Protein AF-A0A661V2T5-F1 (afdb_monomer)

Nearest PDB structures (foldseek):
  6gkg-assembly4_H  TM=3.148E-01  e=9.450E+00  Homo sapiens

Mean predicted aligned error: 9.71 Å

Solvent-accessible surface area (backbone atoms only — not comparable to full-atom values): 23883 Å² total; per-residue (Å²): 117,66,66,67,59,53,56,61,70,38,42,36,41,72,30,38,71,44,83,80,33,37,55,49,37,27,91,82,30,73,68,30,29,54,54,45,44,52,51,35,36,75,71,65,78,34,56,96,90,52,46,68,69,54,36,60,74,68,38,68,30,31,63,44,78,88,46,60,58,87,28,27,81,61,64,83,37,68,64,47,47,48,33,41,70,73,63,64,38,78,37,45,48,78,42,89,63,49,89,37,70,73,55,55,61,46,23,75,74,37,71,70,37,35,56,6,46,55,43,28,53,39,53,39,52,47,65,36,68,66,47,38,56,39,62,66,42,86,46,30,40,52,30,26,49,40,38,44,65,71,56,59,43,55,79,85,36,68,69,40,46,48,27,59,53,38,25,63,73,40,60,30,50,38,59,56,59,70,45,46,44,97,77,22,41,32,69,90,42,85,42,59,66,30,49,66,56,54,8,33,59,36,42,47,45,49,38,49,78,48,64,49,65,24,84,38,70,65,50,33,35,30,38,52,36,50,58,60,73,45,44,66,60,51,51,51,32,60,76,70,66,60,67,39,60,33,23,58,52,11,46,52,49,35,36,28,43,56,31,65,44,69,84,41,75,71,48,50,57,52,53,51,50,50,34,44,23,34,58,86,37,54,33,20,20,75,92,39,82,58,27,39,30,69,37,24,34,46,32,30,44,43,20,61,54,66,56,62,97,80,54,94,52,89,69,50,71,66,52,54,51,50,24,45,49,44,39,46,42,54,52,32,68,77,25,43,58,81,76,54,68,62,64,66,83,85,72,80,62,78,61,37,85,36,36,62,38,79,70,77,62,63,55,24,49,61,54,46,47,48,35,28,49,66,61,74,44,49,82,40,78,43,37,45,66,43,52,54,51,54,59,71,52,46,42,98,88,72,43,26,75,37,34,51,90,48,54,95,55,38,60,72,63,53,50,54,66,69,66,46,18,20,44,53,29,27,51,55,51,49,48,37,38,56,72,56,66,51,97,46,93,95,105

Secondary structure (DSSP, 8-state):
-HHHHHHHTTB-TTS-B-TT-HHHHTTT-HHHHHHHHHHHHHTTSS-TT--HHHHHHTT-S---TTS-GGG-SSTT-HHHIIIIIIT--SSGGGSTTPSPHHHHHHHTT-HHHHHHHHHHHHHHHHTSHHHHHHHT-SSHHHHHHIIIIIS---TT-HHHHHHHHHHTTSSHHHHHHHTB-TTSSBTT-SBTTBSTTTSHHHHHHHHHHTT--TTSHHHHHHHHHHHHHTHHHHHHHHHTT----HHHHHHHHHHHHHTT-TT-HHHHHHHHHHHHHHHTTTTEEGGGTTEE-HHHHHHHHHHHHTS-SS---SS-HHHHHHHHHHHHIIIIISS-TTTT----SSS--TTTTSEESS-SS---HHHHHHHHHHTT-TTSGGGHHHHHHHHHTB-TTS-B-EE-TTTTTS-TTTT-HHHHHHHHHHHHHHHHHHHTT---TT-

Radius of gyration: 26.47 Å; Cα contacts (8 Å, |Δi|>4): 669; chains: 1; bounding box: 54×47×82 Å

Sequence (443 aa):
MEKKKMETKLIAVCGLDCTTCDVRRAPTDAQAAGRVVAWFREMGWLAEDEGMAQVVQRSMYCQGCRGDRQVHWSPDCPILRCCVDERGLTFCYQCDEFPCRRLDERAGQSERYAQALDRLQRMEQARDGFVQWLLDAPAPSIRYLTLRHLLECPETDAEVQAERREVHTSGPVPTILAGQTEAGNWAGEHSYYTPKYVSTHWSMLLLTELAADGGDPRLRRGAEFMLAATRAELGKALDEGKRGLSCFWGNLLRYVLHCGYAADPRMEAVVRYLVRDAGEGGWRCPYNDDLPCAWGAARALWALAALPARSGSSIGKADVEAAIQSGLTFLVEKHHLVEADYPISGRTHPLWFRLNFPLFYQTDVLFVLRVLAELDALDHPGARPALEWLVSRRQANGHWRGASPFRRRTWEGVADGREETDRWASLHAALVLRRARWPVPGL

Foldseek 3Di:
DVVVVVLLQQAAQLQFRNVPPLLACLVPDVVSQVVVQVVCVVVVNDDPPDGVVVCVVCLVGDPGLQDDLSNHNCSPDPSSCVQCVVVVHSHCLVDPCPVPPVLVVQLVPDVSSVNSSLSSVLVNLCVQPLLVLQCPDPQLLSVLLSVCQVSVPDCPDPSNVVSLVCNCVDFQNVVLLVQADPQLWGPPAPACCPPHCRTLLNSLLQCVVSVHQLCPPSLQSSLVSVLVRCQVVLVVCVVVVNEAPLLSLLSSLQSNLSNVCLQPPSSLSSLVRLLSCLPVVLCAHVVQVRFRDLLSLLSNLLSLLSRDPDRPHPDDPVSSVSSNVSSCCQNFVVDAQVVRPGRGDDDDDPVQDFLEPPDGSDDHLLSSLLSCLSVVNCPPPRNVVSLVSLLVQQDPSRWHFHDYPCQVPHTPRRLPDRSSRRSSSRSSNSSSCVSSVPDDPSD

pLDDT: mean 91.3, std 10.65, range [23.42, 98.88]

Structure (mmCIF, N/CA/C/O backbone):
data_AF-A0A661V2T5-F1
#
_entry.id   AF-A0A661V2T5-F1
#
loop_
_atom_site.group_PDB
_atom_site.id
_atom_site.type_symbol
_atom_site.label_atom_id
_atom_site.label_alt_id
_atom_site.label_comp_id
_atom_site.label_asym_id
_atom_site.label_entity_id
_atom_site.label_seq_id
_atom_site.pdbx_PDB_ins_code
_atom_site.Cartn_x
_atom_site.Cartn_y
_atom_site.Cartn_z
_atom_site.occupancy
_atom_site.B_iso_or_equiv
_atom_site.auth_seq_id
_atom_site.auth_comp_id
_atom_site.auth_asym_id
_atom_site.auth_atom_id
_atom_site.pdbx_PDB_model_num
ATOM 1 N N . MET A 1 1 ? -25.482 -8.892 12.192 1.00 32.09 1 MET A N 1
ATOM 2 C CA . MET A 1 1 ? -25.865 -7.683 12.965 1.00 32.09 1 MET A CA 1
ATOM 3 C C . MET A 1 1 ? -25.820 -7.891 14.484 1.00 32.09 1 MET A C 1
ATOM 5 O O . MET A 1 1 ? -25.341 -7.000 15.172 1.00 32.09 1 MET A O 1
ATOM 9 N N . GLU A 1 2 ? -26.262 -9.034 15.028 1.00 23.42 2 GLU A N 1
ATOM 10 C CA . GLU A 1 2 ? -26.268 -9.277 16.489 1.00 23.42 2 GLU A CA 1
ATOM 11 C C . GLU A 1 2 ? -24.880 -9.362 17.135 1.00 23.42 2 GLU A C 1
ATOM 13 O O . GLU A 1 2 ? -24.681 -8.792 18.202 1.00 23.42 2 GLU A O 1
ATOM 18 N N . LYS A 1 3 ? -23.902 -9.994 16.473 1.00 28.80 3 LYS A N 1
ATOM 19 C CA . LYS A 1 3 ? -22.548 -10.185 17.024 1.00 28.80 3 LYS A CA 1
ATOM 20 C C . LYS A 1 3 ? -21.814 -8.856 17.282 1.00 28.80 3 LYS A C 1
ATOM 22 O O . LYS A 1 3 ? -21.359 -8.624 18.396 1.00 28.80 3 LYS A O 1
ATOM 27 N N . LYS A 1 4 ? -21.857 -7.932 16.308 1.00 32.34 4 LYS A N 1
ATOM 28 C CA . LYS A 1 4 ? -21.299 -6.566 16.406 1.00 32.34 4 LYS A CA 1
ATOM 29 C C . LYS A 1 4 ? -21.967 -5.763 17.536 1.00 32.34 4 LYS A C 1
ATOM 31 O O . LYS A 1 4 ? -21.291 -5.121 18.326 1.00 32.34 4 LYS A O 1
ATOM 36 N N . LYS A 1 5 ? -23.296 -5.890 17.693 1.00 33.41 5 LYS A N 1
ATOM 37 C CA . LYS A 1 5 ? -24.069 -5.290 18.805 1.00 33.41 5 LYS A CA 1
ATOM 38 C C . LYS A 1 5 ? -23.683 -5.854 20.181 1.00 33.41 5 LYS A C 1
ATOM 40 O O . LYS A 1 5 ? -23.826 -5.165 21.190 1.00 33.41 5 LYS A O 1
ATOM 45 N N . MET A 1 6 ? -23.246 -7.110 20.228 1.00 33.44 6 MET A N 1
ATOM 46 C CA . MET A 1 6 ? -22.875 -7.821 21.450 1.00 33.44 6 MET A CA 1
ATOM 47 C C . MET A 1 6 ? -21.448 -7.466 21.903 1.00 33.44 6 MET A C 1
ATOM 49 O O . MET A 1 6 ? -21.235 -7.257 23.094 1.00 33.44 6 MET A O 1
ATOM 53 N N . GLU A 1 7 ? -20.510 -7.284 20.967 1.00 45.50 7 GLU A N 1
ATOM 54 C CA . GLU 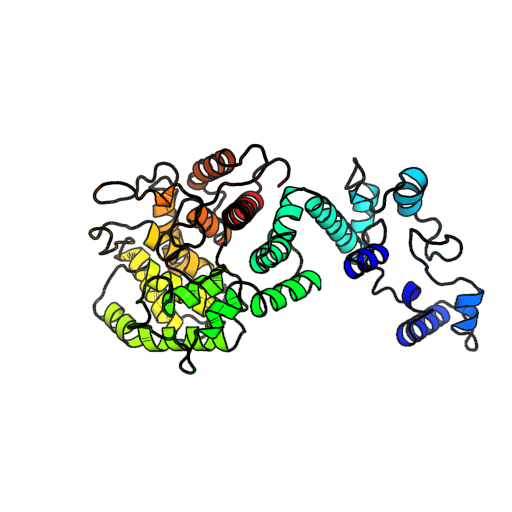A 1 7 ? -19.149 -6.785 21.238 1.00 45.50 7 GLU A CA 1
ATOM 55 C C . GLU A 1 7 ? -19.162 -5.344 21.771 1.00 45.50 7 GLU A C 1
ATOM 57 O O . GLU A 1 7 ? -18.512 -5.045 22.774 1.00 45.50 7 GLU A O 1
ATOM 62 N N . THR A 1 8 ? -20.007 -4.464 21.215 1.00 52.09 8 THR A N 1
ATOM 63 C CA . THR A 1 8 ? -20.161 -3.080 21.708 1.00 52.09 8 THR A CA 1
ATOM 64 C C . THR A 1 8 ? -20.653 -3.013 23.163 1.00 52.09 8 THR A C 1
ATOM 66 O O . THR A 1 8 ? -20.300 -2.089 23.897 1.00 52.09 8 THR A O 1
ATOM 69 N N . LYS A 1 9 ? -21.436 -4.004 23.626 1.00 56.44 9 LYS A N 1
ATOM 70 C CA . LYS A 1 9 ? -21.910 -4.082 25.023 1.00 56.44 9 LYS A CA 1
ATOM 71 C C . LYS A 1 9 ? -20.800 -4.422 26.024 1.00 56.44 9 LYS A C 1
ATOM 73 O O . LYS A 1 9 ? -20.995 -4.206 27.221 1.00 56.44 9 LYS A O 1
ATOM 78 N N . LEU A 1 10 ? -19.663 -4.948 25.567 1.00 76.50 10 LEU A N 1
ATOM 79 C CA . LEU A 1 10 ? -18.579 -5.440 26.422 1.00 76.50 10 LEU A CA 1
ATOM 80 C C . LEU A 1 10 ? -17.381 -4.482 26.514 1.00 76.50 10 LEU A C 1
ATOM 82 O O . LEU A 1 10 ? -16.478 -4.724 27.310 1.00 76.50 10 LEU A O 1
ATOM 86 N N . ILE A 1 11 ? -17.393 -3.365 25.786 1.00 86.44 11 ILE A N 1
ATOM 87 C CA . ILE A 1 11 ? -16.443 -2.264 25.984 1.00 86.44 11 ILE A CA 1
ATOM 88 C C . ILE A 1 11 ? -17.055 -1.229 26.938 1.00 86.44 11 ILE A C 1
ATOM 90 O O . ILE A 1 11 ? -18.208 -0.810 26.775 1.00 86.44 11 ILE A O 1
ATOM 94 N N . ALA A 1 12 ? -16.296 -0.805 27.950 1.00 89.19 12 ALA A N 1
ATOM 95 C CA . ALA A 1 12 ? -16.712 0.234 28.889 1.00 89.19 12 ALA A CA 1
ATOM 96 C C . ALA A 1 12 ? -16.890 1.588 28.188 1.00 89.19 12 ALA A C 1
ATOM 98 O O . ALA A 1 12 ? -16.284 1.854 27.153 1.00 89.19 12 ALA A O 1
ATOM 99 N N . VAL A 1 13 ? -17.655 2.493 28.804 1.00 89.88 13 VAL A N 1
ATOM 100 C CA . VAL A 1 13 ? -17.834 3.870 28.302 1.00 89.88 13 VAL A CA 1
ATOM 101 C C . VAL A 1 13 ? -16.498 4.604 28.113 1.00 89.88 13 VAL A C 1
ATOM 103 O O . VAL A 1 13 ? -16.348 5.389 27.183 1.00 89.88 13 VAL A O 1
ATOM 106 N N . CYS A 1 14 ? -15.506 4.296 28.957 1.00 91.12 14 CYS A N 1
ATOM 107 C CA . CYS A 1 14 ? -14.161 4.864 28.917 1.00 91.12 14 CYS A CA 1
ATOM 108 C C . CYS A 1 14 ? -13.184 4.087 28.012 1.00 91.12 14 CYS A C 1
ATOM 110 O O . CYS A 1 14 ? -11.981 4.284 28.126 1.00 91.12 14 CYS A O 1
ATOM 112 N N . GLY A 1 15 ? -13.673 3.152 27.189 1.00 89.25 15 GLY A N 1
ATOM 113 C CA . GLY A 1 15 ? -12.854 2.388 26.245 1.00 89.25 15 GLY A CA 1
ATOM 114 C C . GLY A 1 15 ? -12.156 1.157 26.812 1.00 89.25 15 GLY A C 1
ATOM 115 O O . GLY A 1 15 ? -11.472 0.469 26.062 1.00 89.25 15 GLY A O 1
ATOM 116 N N . LEU A 1 16 ? -12.303 0.841 28.104 1.00 90.38 16 LEU A N 1
ATOM 117 C CA . LEU A 1 16 ? -11.729 -0.387 28.667 1.00 90.38 16 LEU A CA 1
ATOM 118 C C . LEU A 1 16 ? -12.386 -1.619 28.051 1.00 90.38 16 LEU A C 1
ATOM 120 O O . LEU A 1 16 ? -13.613 -1.739 28.040 1.00 90.38 16 LEU A O 1
ATOM 124 N N . ASP A 1 17 ? -11.559 -2.564 27.625 1.00 87.25 17 ASP A N 1
ATOM 125 C CA . ASP A 1 17 ? -12.025 -3.879 27.220 1.00 87.25 17 ASP A CA 1
ATOM 126 C C . ASP A 1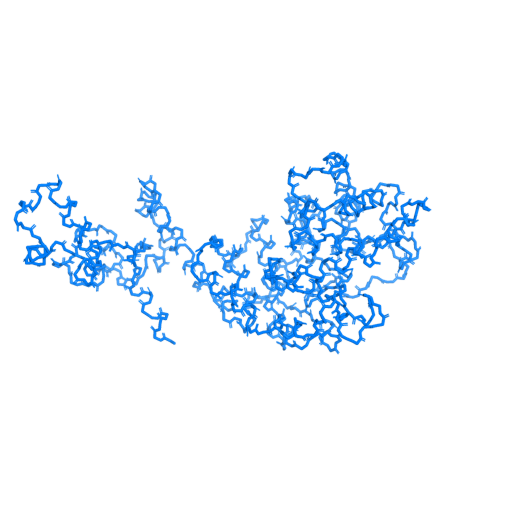 17 ? -12.453 -4.685 28.455 1.00 87.25 17 ASP A C 1
ATOM 128 O O . ASP A 1 17 ? -11.632 -5.034 29.310 1.00 87.25 17 ASP A O 1
ATOM 132 N N . CYS A 1 18 ? -13.760 -4.932 28.589 1.00 86.44 18 CYS A N 1
ATOM 133 C CA . CYS A 1 18 ? -14.288 -5.745 29.682 1.00 86.44 18 CYS A CA 1
ATOM 134 C C . CYS A 1 18 ? -14.408 -7.226 29.301 1.00 86.44 18 CYS A C 1
ATOM 136 O O . CYS A 1 18 ? -14.727 -8.026 30.180 1.00 86.44 18 CYS A O 1
ATOM 138 N N . THR A 1 19 ? -14.151 -7.613 28.045 1.00 82.75 19 THR A N 1
ATOM 139 C CA . THR A 1 19 ? -14.232 -9.016 27.595 1.00 82.75 19 THR A CA 1
ATOM 140 C C . THR A 1 19 ? -13.186 -9.897 28.269 1.00 82.75 19 THR A C 1
ATOM 142 O O . THR A 1 19 ? -13.416 -11.083 28.475 1.00 82.75 19 THR A O 1
ATOM 145 N N . THR A 1 20 ? -12.064 -9.308 28.678 1.00 85.00 20 THR A N 1
ATOM 146 C CA . THR A 1 20 ? -10.950 -9.982 29.351 1.00 85.00 20 THR A CA 1
ATOM 147 C C . THR A 1 20 ? -10.958 -9.786 30.871 1.00 85.00 20 THR A C 1
ATOM 149 O O . THR A 1 20 ? -10.111 -10.336 31.565 1.00 85.00 20 THR A O 1
ATOM 152 N N . CYS A 1 21 ? -11.917 -9.033 31.423 1.00 87.69 21 CYS A N 1
ATOM 153 C CA . CYS A 1 21 ? -11.944 -8.688 32.843 1.00 87.69 21 CYS A CA 1
ATOM 154 C C . CYS A 1 21 ? -12.452 -9.847 33.714 1.00 87.69 21 CYS A C 1
ATOM 156 O O . CYS A 1 21 ? -13.636 -10.184 33.678 1.00 87.69 21 CYS A O 1
ATOM 158 N N . ASP A 1 22 ? -11.580 -10.393 34.563 1.00 91.69 22 ASP A N 1
ATOM 159 C CA . ASP A 1 22 ? -11.923 -11.526 35.428 1.00 91.69 22 ASP A CA 1
ATOM 160 C C . ASP A 1 22 ? -13.053 -11.213 36.421 1.00 91.69 22 ASP A C 1
ATOM 162 O O . ASP A 1 22 ? -13.974 -12.010 36.548 1.00 91.69 22 ASP A O 1
ATOM 166 N N . VAL A 1 23 ? -13.078 -10.021 37.031 1.00 91.56 23 VAL A N 1
ATOM 167 C CA . VAL A 1 23 ? -14.165 -9.586 37.940 1.00 91.56 23 VAL A CA 1
ATOM 168 C C . VAL A 1 23 ? -15.537 -9.583 37.252 1.00 91.56 23 VAL A C 1
ATOM 170 O O . VAL A 1 23 ? -16.557 -9.881 37.871 1.00 91.56 23 VAL A O 1
ATOM 173 N N . ARG A 1 24 ? -15.586 -9.244 35.958 1.00 90.56 24 ARG A N 1
ATOM 174 C CA . ARG A 1 24 ? -16.823 -9.290 35.167 1.00 90.56 24 ARG A CA 1
ATOM 175 C C . ARG A 1 24 ? -17.197 -10.719 34.782 1.00 90.56 24 ARG A C 1
ATOM 177 O O . ARG A 1 24 ? -18.377 -11.048 34.771 1.00 90.56 24 ARG A O 1
ATOM 184 N N . ARG A 1 25 ? -16.207 -11.539 34.419 1.00 91.38 25 ARG A N 1
ATOM 185 C CA . ARG A 1 25 ? -16.404 -12.908 33.920 1.00 91.38 25 ARG A CA 1
ATOM 186 C C . ARG A 1 25 ? -16.676 -13.922 35.027 1.00 91.38 25 ARG A C 1
ATOM 188 O O . ARG A 1 25 ? -17.330 -14.922 34.753 1.00 91.38 25 ARG A O 1
ATOM 195 N N . ALA A 1 26 ? -16.202 -13.672 36.246 1.00 92.56 26 ALA A N 1
ATOM 196 C CA . ALA A 1 26 ? -16.233 -14.612 37.364 1.00 92.56 26 ALA A CA 1
ATOM 197 C C . ALA A 1 26 ? -17.605 -15.260 37.635 1.00 92.56 26 ALA A C 1
ATOM 199 O O . ALA A 1 26 ? -17.628 -16.464 37.873 1.00 92.56 26 ALA A O 1
ATOM 200 N N . PRO A 1 27 ? -18.756 -14.562 37.540 1.00 89.81 27 PRO A N 1
ATOM 201 C CA . PRO A 1 27 ? -20.058 -15.208 37.732 1.00 89.81 27 PRO A CA 1
ATOM 202 C C . PRO A 1 27 ? -20.402 -16.291 36.695 1.00 89.81 27 PRO A C 1
ATOM 204 O O . PRO A 1 27 ? -21.270 -17.120 36.947 1.00 89.81 27 PRO A O 1
ATOM 207 N N . THR A 1 28 ? -19.759 -16.279 35.524 1.00 89.25 28 THR A N 1
ATOM 208 C CA . THR A 1 28 ? -20.101 -17.139 34.375 1.00 89.25 28 THR A CA 1
ATOM 209 C C . THR A 1 28 ? -18.930 -17.965 33.836 1.00 89.25 28 THR A C 1
ATOM 211 O O . THR A 1 28 ? -19.120 -18.772 32.933 1.00 89.25 28 THR A O 1
ATOM 214 N N . ASP A 1 29 ? -17.718 -17.765 34.353 1.00 91.88 29 ASP A N 1
ATOM 215 C CA . ASP A 1 29 ? -16.487 -18.394 33.872 1.00 91.88 29 ASP A CA 1
ATOM 216 C C . ASP A 1 29 ? -15.695 -18.962 35.053 1.00 91.88 29 ASP A C 1
ATOM 218 O O . ASP A 1 29 ? -15.198 -18.219 35.901 1.00 91.88 29 ASP A O 1
ATOM 222 N N . ALA A 1 30 ? -15.560 -20.289 35.090 1.00 92.25 30 ALA A N 1
ATOM 223 C CA . ALA A 1 30 ? -14.919 -21.002 36.191 1.00 92.25 30 ALA A CA 1
ATOM 224 C C . ALA A 1 30 ? -13.425 -20.666 36.355 1.00 92.25 30 ALA A C 1
ATOM 226 O O . ALA A 1 30 ? -12.917 -20.653 37.477 1.00 92.25 30 ALA A O 1
ATOM 227 N N . GLN A 1 31 ? -12.708 -20.365 35.266 1.00 93.62 31 GLN A N 1
ATOM 228 C CA . GLN A 1 31 ? -11.298 -19.986 35.359 1.00 93.62 31 GLN A CA 1
ATOM 229 C C . GLN A 1 31 ? -11.142 -18.564 35.895 1.00 93.62 31 GLN A C 1
ATOM 231 O O . GLN A 1 31 ? -10.290 -18.318 36.749 1.00 93.62 31 GLN A O 1
ATOM 236 N N . ALA A 1 32 ? -11.973 -17.633 35.418 1.00 92.44 32 ALA A N 1
ATOM 237 C CA . ALA A 1 32 ? -12.004 -16.273 35.948 1.00 92.44 32 ALA A CA 1
ATOM 238 C C . ALA A 1 32 ? -12.418 -16.263 37.428 1.00 92.44 32 ALA A C 1
ATOM 240 O O . ALA A 1 32 ? -11.786 -15.585 38.235 1.00 92.44 32 ALA A O 1
ATOM 241 N N . ALA A 1 33 ? -13.417 -17.070 37.799 1.00 94.50 33 ALA A N 1
ATOM 242 C CA . ALA A 1 33 ? -13.839 -17.277 39.181 1.00 94.50 33 ALA A CA 1
ATOM 243 C C . ALA A 1 33 ? -12.683 -17.721 40.084 1.00 94.50 33 ALA A C 1
ATOM 245 O O . ALA A 1 33 ? -12.464 -17.125 41.136 1.00 94.50 33 ALA A O 1
ATOM 246 N N . GLY A 1 34 ? -11.915 -18.730 39.657 1.00 94.69 34 GLY A N 1
ATOM 247 C CA . GLY A 1 34 ? -10.763 -19.219 40.414 1.00 94.69 34 GLY A CA 1
ATOM 248 C C . GLY A 1 34 ? -9.718 -18.129 40.666 1.00 94.69 34 GLY A C 1
ATOM 249 O O . GLY A 1 34 ? -9.266 -17.963 41.798 1.00 94.69 34 GLY A O 1
ATOM 250 N N . ARG A 1 35 ? -9.387 -17.334 39.637 1.00 96.31 35 ARG A N 1
ATOM 251 C CA . ARG A 1 35 ? -8.444 -16.209 39.765 1.00 96.31 35 ARG A CA 1
ATOM 252 C C . ARG A 1 35 ? -8.966 -15.107 40.690 1.00 96.31 35 ARG A C 1
ATOM 254 O O . ARG A 1 35 ? -8.209 -14.618 41.522 1.00 96.31 35 ARG A O 1
ATOM 261 N N . VAL A 1 36 ? -10.247 -14.744 40.584 1.00 95.75 36 VAL A N 1
ATOM 262 C CA . VAL A 1 36 ? -10.864 -13.707 41.432 1.00 95.75 36 VAL A CA 1
ATOM 263 C C . VAL A 1 36 ? -10.914 -14.128 42.896 1.00 95.75 36 VAL A C 1
ATOM 265 O O . VAL A 1 36 ? -10.540 -13.338 43.754 1.00 95.75 36 VAL A O 1
ATOM 268 N N . VAL A 1 37 ? -11.330 -15.362 43.198 1.00 95.75 37 VAL A N 1
ATOM 269 C CA . VAL A 1 37 ? -11.383 -15.856 44.585 1.00 95.75 37 VAL A CA 1
ATOM 270 C C . VAL A 1 37 ? -9.989 -15.891 45.206 1.00 95.75 37 VAL A C 1
ATOM 272 O O . VAL A 1 37 ? -9.824 -15.440 46.337 1.00 95.75 37 VAL A O 1
ATOM 275 N N . ALA A 1 38 ? -8.984 -16.380 44.471 1.00 95.31 38 ALA A N 1
ATOM 276 C CA . ALA A 1 38 ? -7.601 -16.388 44.945 1.00 95.31 38 ALA A CA 1
ATOM 277 C C . ALA A 1 38 ? -7.112 -14.968 45.265 1.00 95.31 38 ALA A C 1
ATOM 279 O O . ALA A 1 38 ? -6.619 -14.719 46.363 1.00 95.31 38 ALA A O 1
ATOM 280 N N . TRP A 1 39 ? -7.342 -14.027 44.345 1.00 95.62 39 TRP A N 1
ATOM 281 C CA . TRP A 1 39 ? -6.986 -12.625 44.539 1.00 95.62 39 TRP A CA 1
ATOM 282 C C . TRP A 1 39 ? -7.721 -11.985 45.727 1.00 95.62 39 TRP A C 1
ATOM 284 O O . TRP A 1 39 ? -7.113 -11.298 46.540 1.00 95.62 39 TRP A O 1
ATOM 294 N N . PHE A 1 40 ? -9.023 -12.226 45.890 1.00 96.12 40 PHE A N 1
ATOM 295 C CA . PHE A 1 40 ? -9.787 -11.653 47.003 1.00 96.12 40 PHE A CA 1
ATOM 296 C C . PHE A 1 40 ? -9.372 -12.208 48.369 1.00 96.12 40 PHE A C 1
ATOM 298 O O . PHE A 1 40 ? -9.425 -11.472 49.352 1.00 96.12 40 PHE A O 1
ATOM 305 N N . ARG A 1 41 ? -8.936 -13.471 48.444 1.00 94.62 41 ARG A N 1
ATOM 306 C CA . ARG A 1 41 ? -8.350 -14.044 49.666 1.00 94.62 41 ARG A CA 1
ATOM 307 C C . ARG A 1 41 ? -7.002 -13.413 49.991 1.00 94.62 41 ARG A C 1
ATOM 309 O O . ARG A 1 41 ? -6.771 -13.051 51.137 1.00 94.62 41 ARG A O 1
ATOM 316 N N . GLU A 1 42 ? -6.151 -13.212 48.984 1.00 95.69 42 GLU A N 1
ATOM 317 C CA . GLU A 1 42 ? -4.869 -12.509 49.142 1.00 95.69 42 GLU A CA 1
ATOM 318 C C . GLU A 1 42 ? -5.064 -11.081 49.677 1.00 95.69 42 GLU A C 1
ATOM 320 O O . GLU A 1 42 ? -4.323 -10.629 50.547 1.00 95.69 42 GLU A O 1
ATOM 325 N N . MET A 1 43 ? -6.119 -10.398 49.227 1.00 94.19 43 MET A N 1
ATOM 326 C CA . MET A 1 43 ? -6.501 -9.066 49.710 1.00 94.19 43 MET A CA 1
ATOM 327 C C . MET A 1 43 ? -7.219 -9.072 51.075 1.00 94.19 43 MET A C 1
ATOM 329 O O . MET A 1 43 ? -7.536 -8.002 51.597 1.00 94.19 43 MET A O 1
ATOM 333 N N . GLY A 1 44 ? -7.509 -10.246 51.649 1.00 93.75 44 GLY A N 1
ATOM 334 C CA . GLY A 1 44 ? -8.233 -10.396 52.916 1.00 93.75 44 GLY A CA 1
ATOM 335 C C . GLY A 1 44 ? -9.732 -10.077 52.843 1.00 93.75 44 GLY A C 1
ATOM 336 O O . GLY A 1 44 ? -10.361 -9.842 53.872 1.00 93.75 44 GLY A O 1
ATOM 337 N N . TRP A 1 45 ? -10.321 -10.033 51.645 1.00 93.88 45 TRP A N 1
ATOM 338 C CA . TRP A 1 45 ? -11.754 -9.764 51.445 1.00 93.88 45 TRP A CA 1
ATOM 339 C C . TRP A 1 45 ? -12.627 -11.022 51.515 1.00 93.88 45 TRP A C 1
ATOM 341 O O . TRP A 1 45 ? -13.850 -10.922 51.635 1.00 93.88 45 TRP A O 1
ATOM 351 N N . LEU A 1 46 ? -11.999 -12.194 51.417 1.00 94.88 46 LEU A N 1
ATOM 352 C CA . LEU A 1 46 ? -12.616 -13.502 51.607 1.00 94.88 46 LEU A CA 1
ATOM 353 C C . LEU A 1 46 ? -11.804 -14.313 52.616 1.00 94.88 46 LEU A C 1
ATOM 355 O O . LEU A 1 46 ? -10.573 -14.290 52.574 1.00 94.88 46 LEU A O 1
ATOM 359 N N . ALA A 1 47 ? -12.490 -15.066 53.473 1.00 93.62 47 ALA A N 1
ATOM 360 C CA . ALA A 1 47 ? -11.854 -16.078 54.314 1.00 93.62 47 ALA A CA 1
ATOM 361 C C . ALA A 1 47 ? -11.453 -17.332 53.502 1.00 93.62 47 ALA A C 1
ATOM 363 O O . ALA A 1 47 ? -11.845 -17.504 52.342 1.00 93.62 47 ALA A O 1
ATOM 364 N N . GLU A 1 48 ? -10.648 -18.221 54.096 1.00 90.69 48 GLU A N 1
ATOM 365 C CA . GLU A 1 48 ? -10.141 -19.429 53.419 1.00 90.69 48 GLU A CA 1
ATOM 366 C C . GLU A 1 48 ? -11.250 -20.388 52.955 1.00 90.69 48 GLU A C 1
ATOM 368 O O . GLU A 1 48 ? -11.105 -21.060 51.930 1.00 90.69 48 GLU A O 1
ATOM 373 N N . ASP A 1 49 ? -12.372 -20.430 53.668 1.00 92.94 49 ASP A N 1
ATOM 374 C CA . ASP A 1 49 ? -13.552 -21.239 53.360 1.00 92.94 49 ASP A CA 1
ATOM 375 C C . ASP A 1 49 ? -14.549 -20.529 52.425 1.00 92.94 49 ASP A C 1
ATOM 377 O O . ASP A 1 49 ? -15.456 -21.160 51.882 1.00 92.94 49 ASP A O 1
ATOM 381 N N . GLU A 1 50 ? -14.357 -19.234 52.163 1.00 93.50 50 GLU A N 1
ATOM 382 C CA . GLU A 1 50 ? -15.237 -18.434 51.313 1.00 93.50 50 GLU A CA 1
ATOM 383 C C . GLU A 1 50 ? -14.809 -18.463 49.843 1.00 93.50 50 GLU A C 1
ATOM 385 O O . GLU A 1 50 ? -13.622 -18.438 49.509 1.00 93.50 50 GLU A O 1
ATOM 390 N N . GLY A 1 51 ? -15.783 -18.492 48.933 1.00 93.75 51 GLY A N 1
ATOM 391 C CA . GLY A 1 51 ? -15.550 -18.576 47.492 1.00 93.75 51 GLY A CA 1
ATOM 392 C C . GLY A 1 51 ? -16.544 -17.753 46.680 1.00 93.75 51 GLY A C 1
ATOM 393 O O . GLY A 1 51 ? -17.063 -16.733 47.132 1.00 93.75 51 GLY A O 1
ATOM 394 N N . MET A 1 52 ? -16.837 -18.201 45.456 1.00 94.75 52 MET A N 1
ATOM 395 C CA . MET A 1 52 ? -17.713 -17.454 44.543 1.00 94.75 52 MET A CA 1
ATOM 396 C C . MET A 1 52 ? -19.128 -17.218 45.082 1.00 94.75 52 MET A C 1
ATOM 398 O O . MET A 1 52 ? -19.747 -16.222 44.716 1.00 94.75 52 MET A O 1
ATOM 402 N N . ALA A 1 53 ? -19.638 -18.086 45.960 1.00 93.19 53 ALA A N 1
ATOM 403 C CA . ALA A 1 53 ? -20.938 -17.880 46.596 1.00 93.19 53 ALA A CA 1
ATOM 404 C C . ALA A 1 53 ? -20.964 -16.561 47.388 1.00 93.19 53 ALA A C 1
ATOM 406 O O . ALA A 1 53 ? -21.875 -15.754 47.206 1.00 93.19 53 ALA A O 1
ATOM 407 N N . GLN A 1 54 ? -19.925 -16.297 48.185 1.00 95.56 54 GLN A N 1
ATOM 408 C CA . GLN A 1 54 ? -19.775 -15.052 48.936 1.00 95.56 54 GLN A CA 1
ATOM 409 C C . GLN A 1 54 ? -19.497 -13.864 48.013 1.00 95.56 54 GLN A C 1
ATOM 411 O O . GLN A 1 54 ? -20.061 -12.796 48.232 1.00 95.56 54 GLN A O 1
ATOM 416 N N . VAL A 1 55 ? -18.707 -14.046 46.949 1.00 92.06 55 VAL A N 1
ATOM 417 C CA . VAL A 1 55 ? -18.473 -12.999 45.932 1.00 92.06 55 VAL A CA 1
ATOM 418 C C . VAL A 1 55 ? -19.787 -12.512 45.323 1.00 92.06 55 VAL A C 1
ATOM 420 O O . VAL A 1 55 ? -20.010 -11.307 45.220 1.00 92.06 55 VAL A O 1
ATOM 423 N N . VAL A 1 56 ? -20.676 -13.433 44.941 1.00 91.25 56 VAL A N 1
ATOM 424 C CA . VAL A 1 56 ? -21.983 -13.090 44.362 1.00 91.25 56 VAL A CA 1
ATOM 425 C C . VAL A 1 56 ? -22.916 -12.506 45.422 1.00 91.25 56 VAL A C 1
ATOM 427 O O . VAL A 1 56 ? -23.532 -11.474 45.170 1.00 91.25 56 VAL A O 1
ATOM 430 N N . GLN A 1 57 ? -22.985 -13.114 46.612 1.00 92.75 57 GLN A N 1
ATOM 431 C CA . GLN A 1 57 ? -23.830 -12.646 47.717 1.00 92.75 57 GLN A CA 1
ATOM 432 C C . GLN A 1 57 ? -23.474 -11.221 48.165 1.00 92.75 57 GLN A C 1
ATOM 434 O O . GLN A 1 57 ? -24.359 -10.448 48.519 1.00 92.75 57 GLN A O 1
ATOM 439 N N . ARG A 1 58 ? -22.183 -10.874 48.144 1.00 92.75 58 ARG A N 1
ATOM 440 C CA . ARG A 1 58 ? -21.656 -9.554 48.520 1.00 92.75 58 ARG A CA 1
ATOM 441 C C . ARG A 1 58 ? -21.552 -8.588 47.337 1.00 92.75 58 ARG A C 1
ATOM 443 O O . ARG A 1 58 ? -20.974 -7.517 47.492 1.00 92.75 58 ARG A O 1
ATOM 450 N N . SER A 1 59 ? -22.068 -8.953 46.160 1.00 90.94 59 SER A N 1
ATOM 451 C CA . SER A 1 59 ? -22.024 -8.118 44.950 1.00 90.94 59 SER A CA 1
ATOM 452 C C . SER A 1 59 ? -20.610 -7.696 44.517 1.00 90.94 59 SER A C 1
ATOM 454 O O . SER A 1 59 ? -20.429 -6.665 43.875 1.00 90.94 59 SER A O 1
ATOM 456 N N . MET A 1 60 ? -19.589 -8.504 44.810 1.00 90.56 60 MET A N 1
ATOM 457 C CA . MET A 1 60 ? -18.178 -8.213 44.512 1.00 90.56 60 MET A CA 1
ATOM 458 C C . MET A 1 60 ? -17.793 -8.570 43.061 1.00 90.56 60 MET A C 1
ATOM 460 O O . MET A 1 60 ? -16.720 -9.110 42.792 1.00 90.56 60 MET A O 1
ATOM 464 N N . TYR A 1 61 ? -18.685 -8.297 42.110 1.00 90.38 61 TYR A N 1
ATOM 465 C CA . TYR A 1 61 ? -18.503 -8.546 40.679 1.00 90.38 61 TYR A CA 1
ATOM 466 C C . TYR A 1 61 ? -18.974 -7.333 39.864 1.00 90.38 61 TYR A C 1
ATOM 468 O O . TYR A 1 61 ? -19.413 -6.336 40.430 1.00 90.38 61 TYR A O 1
ATOM 476 N N . CYS A 1 62 ? -18.827 -7.370 38.534 1.00 90.62 62 CYS A N 1
ATOM 477 C CA . CYS A 1 62 ? -19.132 -6.215 37.684 1.00 90.62 62 CYS A CA 1
ATOM 478 C C . CYS A 1 62 ? -20.087 -6.533 36.530 1.00 90.62 62 CYS A C 1
ATOM 480 O O . CYS A 1 62 ? -19.699 -7.198 35.568 1.00 90.62 62 CYS A O 1
ATOM 482 N N . GLN A 1 63 ? -21.282 -5.938 36.532 1.00 87.56 63 GLN A N 1
ATOM 483 C CA . GLN A 1 63 ? -22.192 -5.965 35.374 1.00 87.56 63 GLN A CA 1
ATOM 484 C C . GLN A 1 63 ? -21.931 -4.858 34.342 1.00 87.56 63 GLN A C 1
ATOM 486 O O . GLN A 1 63 ? -22.493 -4.878 33.242 1.00 87.56 63 GLN A O 1
ATOM 491 N N . GLY A 1 64 ? -20.899 -4.041 34.562 1.00 87.31 64 GLY A N 1
ATOM 492 C CA . GLY A 1 64 ? -20.347 -3.105 33.579 1.00 87.31 64 GLY A CA 1
ATOM 493 C C . GLY A 1 64 ? -20.974 -1.721 33.668 1.00 87.31 64 GLY A C 1
ATOM 494 O O . GLY A 1 64 ? -21.989 -1.525 34.324 1.00 87.31 64 GLY A O 1
ATOM 495 N N . CYS A 1 65 ? -20.353 -0.743 33.010 1.00 86.69 65 CYS A N 1
ATOM 496 C CA . CYS A 1 65 ? -20.617 0.677 33.271 1.00 86.69 65 CYS A CA 1
ATOM 497 C C . CYS A 1 65 ? -22.022 1.173 32.891 1.00 86.69 65 CYS A C 1
ATOM 499 O O . CYS A 1 65 ? -22.355 2.312 33.180 1.00 86.69 65 CYS A O 1
ATOM 501 N N . ARG A 1 66 ? -22.805 0.346 32.192 1.00 84.94 66 ARG A N 1
ATOM 502 C CA . ARG A 1 66 ? -24.174 0.638 31.736 1.00 84.94 66 ARG A CA 1
ATOM 503 C C . ARG A 1 66 ? -25.201 -0.323 32.359 1.00 84.94 66 ARG A C 1
ATOM 505 O O . ARG A 1 66 ? -26.323 -0.405 31.874 1.00 84.94 66 ARG A O 1
ATOM 512 N N . GLY A 1 67 ? -24.772 -1.132 33.330 1.00 82.25 67 GLY A N 1
ATOM 513 C CA . GLY A 1 67 ? -25.607 -2.079 34.069 1.00 82.25 67 GLY A CA 1
ATOM 514 C C . GLY A 1 67 ? -26.004 -1.534 35.439 1.00 82.25 67 GLY A C 1
ATOM 515 O O . GLY A 1 67 ? -25.851 -0.345 35.711 1.00 82.25 67 GLY A O 1
ATOM 516 N N . ASP A 1 68 ? -26.494 -2.416 36.307 1.00 85.31 68 ASP A N 1
ATOM 517 C CA . ASP A 1 68 ? -26.846 -2.049 37.677 1.00 85.31 68 ASP A CA 1
ATOM 518 C C . ASP A 1 68 ? -25.602 -1.609 38.470 1.00 85.31 68 ASP A C 1
ATOM 520 O O . ASP A 1 68 ? -24.583 -2.305 38.536 1.00 85.31 68 ASP A O 1
ATOM 524 N N . ARG A 1 69 ? -25.692 -0.421 39.071 1.00 84.25 69 ARG A N 1
ATOM 525 C CA . ARG A 1 69 ? -24.598 0.203 39.812 1.00 84.25 69 ARG A CA 1
ATOM 526 C C . ARG A 1 69 ? -24.331 -0.466 41.156 1.00 84.25 69 ARG A C 1
ATOM 528 O O . ARG A 1 69 ? -23.209 -0.366 41.644 1.00 84.25 69 ARG A O 1
ATOM 535 N N . GLN A 1 70 ? -25.308 -1.177 41.721 1.00 84.88 70 GLN A N 1
ATOM 536 C CA . GLN A 1 70 ? -25.134 -1.932 42.969 1.00 84.88 70 GLN A CA 1
ATOM 537 C C . GLN A 1 70 ? -24.144 -3.099 42.820 1.00 84.88 70 GLN A C 1
ATOM 539 O O . GLN A 1 70 ? -23.597 -3.582 43.805 1.00 84.88 70 GLN A O 1
ATOM 544 N N . VAL A 1 71 ? -23.899 -3.529 41.581 1.00 86.69 71 VAL A N 1
ATOM 545 C CA . VAL A 1 71 ? -23.016 -4.643 41.201 1.00 86.69 71 VAL A CA 1
ATOM 546 C C . VAL A 1 71 ? -21.972 -4.174 40.183 1.00 86.69 71 VAL A C 1
ATOM 548 O O . VAL A 1 71 ? -21.618 -4.888 39.242 1.00 86.69 71 VAL A O 1
ATOM 551 N N . HIS A 1 72 ? -21.519 -2.925 40.308 1.00 88.00 72 HIS A N 1
ATOM 552 C CA . HIS A 1 72 ? -20.431 -2.374 39.507 1.00 88.00 72 HIS A CA 1
ATOM 553 C C . HIS A 1 72 ? -19.147 -2.317 40.335 1.00 88.00 72 HIS A C 1
ATOM 555 O O . HIS A 1 72 ? -19.152 -1.834 41.459 1.00 88.00 72 HIS A O 1
ATOM 561 N N . TRP A 1 73 ? -18.020 -2.725 39.745 1.00 89.69 73 TRP A N 1
ATOM 562 C CA . TRP A 1 73 ? -16.726 -2.777 40.442 1.00 89.69 73 TRP A CA 1
ATOM 563 C C . TRP A 1 73 ? -16.233 -1.421 40.975 1.00 89.69 73 TRP A C 1
ATOM 565 O O . TRP A 1 73 ? -15.494 -1.347 41.947 1.00 89.69 73 TRP A O 1
ATOM 575 N N . SER A 1 74 ? -16.605 -0.330 40.309 1.00 87.06 74 SER A N 1
ATOM 576 C CA . SER A 1 74 ? -16.209 1.029 40.692 1.00 87.06 74 SER A CA 1
ATOM 577 C C . SER A 1 74 ? -17.413 1.961 40.553 1.00 87.06 74 SER A C 1
ATOM 579 O O . SER A 1 74 ? -17.532 2.666 39.545 1.00 87.06 74 SER A O 1
ATOM 581 N N . PRO A 1 75 ? -18.398 1.869 41.462 1.00 86.19 75 PRO A N 1
ATOM 582 C CA . PRO A 1 75 ? -19.687 2.539 41.299 1.00 86.19 75 PRO A CA 1
ATOM 583 C C . PRO A 1 75 ? -19.523 4.066 41.262 1.00 86.19 75 PRO A C 1
ATOM 585 O O . PRO A 1 75 ? -20.158 4.728 40.443 1.00 86.19 75 PRO A O 1
ATOM 588 N N . ASP A 1 76 ? -18.568 4.613 42.014 1.00 88.75 76 ASP A N 1
ATOM 589 C CA . ASP A 1 76 ? -18.305 6.056 42.093 1.00 88.75 76 ASP A CA 1
ATOM 590 C C . ASP A 1 76 ? -17.361 6.592 41.003 1.00 88.75 76 ASP A C 1
ATOM 592 O O . ASP A 1 76 ? -16.834 7.701 41.112 1.00 88.75 76 ASP A O 1
ATOM 596 N N . CYS A 1 77 ? -17.130 5.826 39.929 1.00 88.50 77 CYS A N 1
ATOM 597 C CA . CYS A 1 77 ? -16.231 6.227 38.849 1.00 88.50 77 CYS A CA 1
ATOM 598 C C . CYS A 1 77 ? -16.647 7.589 38.238 1.00 88.50 77 CYS A C 1
ATOM 600 O O . CYS A 1 77 ? -17.732 7.692 37.655 1.00 88.50 77 CYS A O 1
ATOM 602 N N . PRO A 1 78 ? -15.780 8.626 38.270 1.00 89.88 78 PRO A N 1
ATOM 603 C CA . PRO A 1 78 ? -16.127 9.959 37.766 1.00 89.88 78 PRO A CA 1
ATOM 604 C C . PRO A 1 78 ? -16.413 10.011 36.261 1.00 89.88 78 PRO A C 1
ATOM 606 O O . PRO A 1 78 ? -17.191 10.851 35.813 1.00 89.88 78 PRO A O 1
ATOM 609 N N . ILE A 1 79 ? -15.789 9.122 35.479 1.00 90.44 79 ILE A N 1
ATOM 610 C CA . ILE A 1 79 ? -16.033 9.016 34.034 1.00 90.44 79 ILE A CA 1
ATOM 611 C C . ILE A 1 79 ? -17.408 8.404 33.768 1.00 90.44 79 ILE A C 1
ATOM 613 O O . ILE A 1 79 ? -18.107 8.857 32.869 1.00 90.44 79 ILE A O 1
ATOM 617 N N . LEU A 1 80 ? -17.809 7.410 34.568 1.00 89.81 80 LEU A N 1
ATOM 618 C CA . LEU A 1 80 ? -19.138 6.812 34.472 1.00 89.81 80 LEU A CA 1
ATOM 619 C C . LEU A 1 80 ? -20.207 7.866 34.777 1.00 89.81 80 LEU A C 1
ATOM 621 O O . LEU A 1 80 ? -21.111 8.037 33.971 1.00 89.81 80 LEU A O 1
ATOM 625 N N . ARG A 1 81 ? -20.036 8.637 35.861 1.00 91.00 81 ARG A N 1
ATOM 626 C CA . ARG A 1 81 ? -20.951 9.740 36.205 1.00 91.00 81 ARG A CA 1
ATOM 627 C C . ARG A 1 81 ? -21.136 10.749 35.080 1.00 91.00 81 ARG A C 1
ATOM 629 O O . ARG A 1 81 ? -22.255 10.994 34.658 1.00 91.00 81 ARG A O 1
ATOM 636 N N . CYS A 1 82 ? -20.036 11.259 34.539 1.00 92.69 82 CYS A N 1
ATOM 637 C CA . CYS A 1 82 ? -20.100 12.237 33.457 1.00 92.69 82 CYS A CA 1
ATOM 638 C C . CYS A 1 82 ? -20.659 11.638 32.156 1.00 92.69 82 CYS A C 1
ATOM 640 O O . CYS A 1 82 ? -21.663 12.107 31.627 1.00 92.69 82 CYS A O 1
ATOM 642 N N . CYS A 1 83 ? -20.018 10.595 31.617 1.00 89.62 83 CYS A N 1
ATOM 643 C CA . CYS A 1 83 ? -20.350 10.110 30.278 1.00 89.62 83 CYS A CA 1
ATOM 644 C C . CYS A 1 83 ? -21.669 9.325 30.258 1.00 89.62 83 CYS A C 1
ATOM 646 O O . CYS A 1 83 ? -22.404 9.460 29.290 1.00 89.62 83 CYS A O 1
ATOM 648 N N . VAL A 1 84 ? -21.978 8.510 31.275 1.00 88.69 84 VAL A N 1
ATOM 649 C CA . VAL A 1 84 ? -23.184 7.657 31.278 1.00 88.69 84 VAL A CA 1
ATOM 650 C C . VAL A 1 84 ? -24.368 8.377 31.911 1.00 88.69 84 VAL A C 1
ATOM 652 O O . VAL A 1 84 ? -25.409 8.473 31.270 1.00 88.69 84 VAL A O 1
ATOM 655 N N . ASP A 1 85 ? -24.219 8.889 33.135 1.00 88.81 85 ASP A N 1
ATOM 656 C CA . ASP A 1 85 ? -25.367 9.404 33.893 1.00 88.81 85 ASP A CA 1
ATOM 657 C C . ASP A 1 85 ? -25.767 10.816 33.452 1.00 88.81 85 ASP A C 1
ATOM 659 O O . ASP A 1 85 ? -26.936 11.075 33.185 1.00 88.81 85 ASP A O 1
ATOM 663 N N . GLU A 1 86 ? -24.798 11.731 33.372 1.00 92.06 86 GLU A N 1
ATOM 664 C CA . GLU A 1 86 ? -25.057 13.143 33.068 1.00 92.06 86 GLU A CA 1
ATOM 665 C C . GLU A 1 86 ? -25.274 13.373 31.567 1.00 92.06 86 GLU A C 1
ATOM 667 O O . GLU A 1 86 ? -26.197 14.085 31.174 1.00 92.06 86 GLU A O 1
ATOM 672 N N . ARG A 1 87 ? -24.427 12.776 30.716 1.00 89.56 87 ARG A N 1
ATOM 673 C CA . ARG A 1 87 ? -24.433 13.018 29.261 1.00 89.56 87 ARG A CA 1
ATOM 674 C C . ARG A 1 87 ? -25.130 11.930 28.435 1.00 89.56 87 ARG A C 1
ATOM 676 O O . ARG A 1 87 ? -25.296 12.114 27.232 1.00 89.56 87 ARG A O 1
ATOM 683 N N . GLY A 1 88 ? -25.523 10.800 29.031 1.00 88.94 88 GLY A N 1
ATOM 684 C CA . GLY A 1 88 ? -26.234 9.721 28.325 1.00 88.94 88 GLY A CA 1
ATOM 685 C C . GLY A 1 88 ? -25.450 9.080 27.168 1.00 88.94 88 GLY A C 1
ATOM 686 O O . GLY A 1 88 ? -26.042 8.499 26.256 1.00 88.94 88 GLY A O 1
ATOM 687 N N . LEU A 1 89 ? -24.122 9.201 27.162 1.00 87.25 89 LEU A N 1
ATOM 688 C CA . LEU A 1 89 ? -23.260 8.712 26.094 1.00 87.25 89 LEU A CA 1
ATOM 689 C C . LEU A 1 89 ? -23.071 7.200 26.195 1.00 87.25 89 LEU A C 1
ATOM 691 O O . LEU A 1 89 ? -22.887 6.618 27.267 1.00 87.25 89 LEU A O 1
ATOM 695 N N . THR A 1 90 ? -23.017 6.553 25.033 1.00 85.12 90 THR A N 1
ATOM 696 C CA . THR A 1 90 ? -22.604 5.151 24.962 1.00 85.12 90 THR A CA 1
ATOM 697 C C . THR A 1 90 ? -21.098 5.041 25.161 1.00 85.12 90 THR A C 1
ATOM 699 O O . THR A 1 90 ? -20.648 4.141 25.864 1.00 85.12 90 THR A O 1
ATOM 702 N N . PHE A 1 91 ? -20.318 5.964 24.607 1.00 89.75 91 PHE A N 1
ATOM 703 C CA . PHE A 1 91 ? -18.867 6.027 24.758 1.00 89.75 91 PHE A CA 1
ATOM 704 C C . PHE A 1 91 ? -18.417 7.467 24.931 1.00 89.75 91 PHE A C 1
ATOM 706 O O . PHE A 1 91 ? -19.002 8.371 24.339 1.00 89.75 91 PHE A O 1
ATOM 713 N N . CYS A 1 92 ? -17.338 7.685 25.679 1.00 91.56 92 CYS A N 1
ATOM 714 C CA . CYS A 1 92 ? -16.854 9.043 25.897 1.00 91.56 92 CYS A CA 1
ATOM 715 C C . CYS A 1 92 ? -16.353 9.725 24.610 1.00 91.56 92 CYS A C 1
ATOM 717 O O . CYS A 1 92 ? -16.361 10.946 24.578 1.00 91.56 92 CYS A O 1
ATOM 719 N N . TYR A 1 93 ? -16.013 8.992 23.538 1.00 88.31 93 TYR A N 1
ATOM 720 C CA . TYR A 1 93 ? -15.668 9.610 22.245 1.00 88.31 93 TYR A CA 1
ATOM 721 C C . TYR A 1 93 ? -16.826 10.347 21.566 1.00 88.31 93 TYR A C 1
ATOM 723 O O . TYR A 1 93 ? -16.637 11.096 20.621 1.00 88.31 93 TYR A O 1
ATOM 731 N N . GLN A 1 94 ? -18.058 10.116 22.018 1.00 85.19 94 GLN A N 1
ATOM 732 C CA . GLN A 1 94 ? -19.231 10.818 21.503 1.00 85.19 94 GLN A CA 1
ATOM 733 C C . GLN A 1 94 ? -19.390 12.213 22.131 1.00 85.19 94 GLN A C 1
ATOM 735 O O . GLN A 1 94 ? -20.316 12.932 21.765 1.00 85.19 94 GLN A O 1
ATOM 740 N N . CYS A 1 95 ? -18.533 12.551 23.097 1.00 88.69 95 CYS A N 1
ATOM 741 C CA . CYS A 1 95 ? -18.477 13.841 23.762 1.00 88.69 95 CYS A CA 1
ATOM 742 C C . CYS A 1 95 ? -17.794 14.870 22.853 1.00 88.69 95 CYS A C 1
ATOM 744 O O . CYS A 1 95 ? -16.781 14.574 22.237 1.00 88.69 95 CYS A O 1
ATOM 746 N N . ASP A 1 96 ? -18.318 16.087 22.821 1.00 86.25 96 ASP A N 1
ATOM 747 C CA . ASP A 1 96 ? -17.743 17.247 22.129 1.00 86.25 96 ASP A CA 1
ATOM 748 C C . ASP A 1 96 ? -16.383 17.686 22.696 1.00 86.25 96 ASP A C 1
ATOM 750 O O . ASP A 1 96 ? -15.524 18.168 21.968 1.00 86.25 96 ASP A O 1
ATOM 754 N N . GLU A 1 97 ? -16.174 17.480 23.994 1.00 90.25 97 GLU A N 1
ATOM 755 C CA . GLU A 1 97 ? -14.896 17.712 24.680 1.00 90.25 97 GLU A CA 1
ATOM 756 C C . GLU A 1 97 ? -13.899 16.543 24.555 1.00 90.25 97 GLU A C 1
ATOM 758 O O . GLU A 1 97 ? -12.936 16.485 25.318 1.00 90.25 97 GLU A O 1
ATOM 763 N N . PHE A 1 98 ? -14.141 15.552 23.692 1.00 87.00 98 PHE A N 1
ATOM 764 C CA . PHE A 1 98 ? -13.254 14.397 23.574 1.00 87.00 98 PHE A CA 1
ATOM 765 C C . PHE A 1 98 ? -11.996 14.701 22.725 1.00 87.00 98 PHE A C 1
ATOM 767 O O . PHE A 1 98 ? -12.119 15.344 21.687 1.00 87.00 98 PHE A O 1
ATOM 774 N N . PRO A 1 99 ? -10.800 14.205 23.115 1.00 89.38 99 PRO A N 1
ATOM 775 C CA . PRO A 1 99 ? -10.471 13.617 24.413 1.00 89.38 99 PRO A CA 1
ATOM 776 C C . PRO A 1 99 ? -10.459 14.685 25.515 1.00 89.38 99 PRO A C 1
ATOM 778 O O . PRO A 1 99 ? -9.862 15.748 25.376 1.00 89.38 99 PRO A O 1
ATOM 781 N N . CYS A 1 100 ? -11.132 14.398 26.633 1.00 92.38 100 CYS A N 1
ATOM 782 C CA . CYS A 1 100 ? -11.212 15.345 27.740 1.00 92.38 100 CYS A CA 1
ATOM 783 C C . CYS A 1 100 ? -10.071 15.115 28.735 1.00 92.38 100 CYS A C 1
ATOM 785 O O . CYS A 1 100 ? -9.608 13.988 28.927 1.00 92.38 100 CYS A O 1
ATOM 787 N N . ARG A 1 101 ? -9.707 16.164 29.481 1.00 92.00 101 ARG A N 1
ATOM 788 C CA . ARG A 1 101 ? -8.620 16.136 30.474 1.00 92.00 101 ARG A CA 1
ATOM 789 C C . ARG A 1 101 ? -8.676 14.938 31.436 1.00 92.00 101 ARG A C 1
ATOM 791 O O . ARG A 1 101 ? -7.643 14.383 31.784 1.00 92.00 101 ARG A O 1
ATOM 798 N N . ARG A 1 102 ? -9.875 14.505 31.850 1.00 90.56 102 ARG A N 1
ATOM 799 C CA . ARG A 1 102 ? -10.047 13.350 32.757 1.00 90.56 102 ARG A CA 1
ATOM 800 C C . ARG A 1 102 ? -9.606 12.028 32.125 1.00 90.56 102 ARG A C 1
ATOM 802 O O . ARG A 1 102 ? -9.161 11.136 32.843 1.00 90.56 102 ARG A O 1
ATOM 809 N N . LEU A 1 103 ? -9.803 11.867 30.817 1.00 91.56 103 LEU A N 1
ATOM 810 C CA . LEU A 1 103 ? -9.362 10.677 30.097 1.00 91.56 103 LEU A CA 1
ATOM 811 C C . LEU A 1 103 ? -7.852 10.702 29.888 1.00 91.56 103 LEU A C 1
ATOM 813 O O . LEU A 1 103 ? -7.222 9.683 30.152 1.00 91.56 103 LEU A O 1
ATOM 817 N N . ASP A 1 104 ? -7.283 11.853 29.526 1.00 89.69 104 ASP A N 1
ATOM 818 C CA . ASP A 1 104 ? -5.833 12.011 29.358 1.00 89.69 104 ASP A CA 1
ATOM 819 C C . ASP A 1 104 ? -5.078 11.745 30.665 1.00 89.69 104 ASP A C 1
ATOM 821 O O . ASP A 1 104 ? -4.146 10.942 30.710 1.00 89.69 104 ASP A O 1
ATOM 825 N N . GLU A 1 105 ? -5.534 12.346 31.768 1.00 91.19 105 GLU A N 1
ATOM 826 C CA . GLU A 1 105 ? -4.952 12.122 33.094 1.00 91.19 105 GLU A CA 1
ATOM 827 C C . GLU A 1 105 ? -5.010 10.642 33.493 1.00 91.19 105 GLU A C 1
ATOM 829 O O . GLU A 1 105 ? -4.073 10.124 34.098 1.00 91.19 105 GLU A O 1
ATOM 834 N N . ARG A 1 106 ? -6.090 9.935 33.138 1.00 88.12 106 ARG A N 1
ATOM 835 C CA . ARG A 1 106 ? -6.243 8.508 33.444 1.00 88.12 106 ARG A CA 1
ATOM 836 C C . ARG A 1 106 ? -5.401 7.624 32.529 1.00 88.12 106 ARG A C 1
ATOM 838 O O . ARG A 1 106 ? -4.855 6.629 32.999 1.00 88.12 106 ARG A O 1
ATOM 845 N N . ALA A 1 107 ? -5.274 7.982 31.253 1.00 90.00 107 ALA A N 1
ATOM 846 C CA . ALA A 1 107 ? -4.406 7.305 30.297 1.00 90.00 107 ALA A CA 1
ATOM 847 C C . ALA A 1 107 ? -2.941 7.335 30.756 1.00 90.00 107 ALA A C 1
ATOM 849 O O . ALA A 1 107 ? -2.265 6.312 30.692 1.00 90.00 107 ALA A O 1
ATOM 850 N N . GLY A 1 108 ? -2.492 8.452 31.339 1.00 87.94 108 GLY A N 1
ATOM 851 C CA . GLY A 1 108 ? -1.147 8.583 31.909 1.00 87.94 108 GLY A CA 1
ATOM 852 C C . GLY A 1 108 ? -0.858 7.708 33.139 1.00 87.94 108 GLY A C 1
ATOM 853 O O . GLY A 1 108 ? 0.300 7.571 33.522 1.00 87.94 108 GLY A O 1
ATOM 854 N N . GLN A 1 109 ? -1.872 7.100 33.770 1.00 88.94 109 GLN A N 1
ATOM 855 C CA . GLN A 1 109 ? -1.697 6.310 35.001 1.00 88.94 109 GLN A CA 1
ATOM 856 C C . GLN A 1 109 ? -1.329 4.843 34.751 1.00 88.94 109 GLN A C 1
ATOM 858 O O . GLN A 1 109 ? -0.765 4.201 35.633 1.00 88.94 109 GLN A O 1
ATOM 863 N N . SER A 1 110 ? -1.701 4.271 33.601 1.00 89.19 110 SER A N 1
ATOM 864 C CA . SER A 1 110 ? -1.361 2.882 33.271 1.00 89.19 110 SER A CA 1
ATOM 865 C C . SER A 1 110 ? -1.498 2.606 31.780 1.00 89.19 110 SER A C 1
ATOM 867 O O . SER A 1 110 ? -2.400 3.134 31.130 1.00 89.19 110 SER A O 1
ATOM 869 N N . GLU A 1 111 ? -0.698 1.669 31.275 1.00 85.56 111 GLU A N 1
ATOM 870 C CA . GLU A 1 111 ? -0.778 1.202 29.887 1.00 85.56 111 GLU A CA 1
ATOM 871 C C . GLU A 1 111 ? -2.189 0.713 29.516 1.00 85.56 111 GLU A C 1
ATOM 873 O O . GLU A 1 111 ? -2.700 1.008 28.439 1.00 85.56 111 GLU A O 1
ATOM 878 N N . ARG A 1 112 ? -2.886 0.053 30.449 1.00 85.56 112 ARG A N 1
ATOM 879 C CA . ARG A 1 112 ? -4.271 -0.399 30.253 1.00 85.56 112 ARG A CA 1
ATOM 880 C C . ARG A 1 112 ? -5.239 0.757 29.973 1.00 85.56 112 ARG A C 1
ATOM 882 O O . ARG A 1 112 ? -6.176 0.593 29.192 1.00 85.56 112 ARG A O 1
ATOM 889 N N . TYR A 1 113 ? -5.061 1.899 30.637 1.00 89.12 113 TYR A N 1
ATOM 890 C CA . TYR A 1 113 ? -5.894 3.081 30.409 1.00 89.12 113 TYR A CA 1
ATOM 891 C C . TYR A 1 113 ? -5.464 3.852 29.158 1.00 89.12 113 TYR A C 1
ATOM 893 O O . TYR A 1 113 ? -6.342 4.361 28.465 1.00 89.12 113 TYR A O 1
ATOM 901 N N . ALA A 1 114 ? -4.170 3.876 28.821 1.00 85.69 114 ALA A N 1
ATOM 902 C CA . ALA A 1 114 ? -3.695 4.406 27.542 1.00 85.69 114 ALA A CA 1
ATOM 903 C C . ALA A 1 114 ? -4.333 3.655 26.360 1.00 85.69 114 ALA A C 1
ATOM 905 O O . ALA A 1 114 ? -5.028 4.256 25.547 1.00 85.69 114 ALA A O 1
ATOM 906 N N . GLN A 1 115 ? -4.281 2.318 26.370 1.00 86.38 115 GLN A N 1
ATOM 907 C CA . GLN A 1 115 ? -4.947 1.472 25.369 1.00 86.38 115 GLN A CA 1
ATOM 908 C C . GLN A 1 115 ? -6.472 1.683 25.307 1.00 86.38 115 GLN A C 1
ATOM 910 O O . GLN A 1 115 ? -7.106 1.433 24.278 1.00 86.38 115 GLN A O 1
ATOM 915 N N . ALA A 1 116 ? -7.098 2.081 26.420 1.00 90.19 116 ALA A N 1
ATOM 916 C CA . ALA A 1 116 ? -8.522 2.397 26.463 1.00 90.19 116 ALA A CA 1
ATOM 917 C C . ALA A 1 116 ? -8.835 3.733 25.772 1.00 90.19 116 ALA A C 1
ATOM 919 O O . ALA A 1 116 ? -9.811 3.800 25.022 1.00 90.19 116 ALA A O 1
ATOM 920 N N . LEU A 1 117 ? -8.002 4.759 25.978 1.00 91.19 117 LEU A N 1
ATOM 921 C CA . LEU A 1 117 ? -8.111 6.039 25.279 1.00 91.19 117 LEU A CA 1
ATOM 922 C C . LEU A 1 117 ? -7.851 5.875 23.778 1.00 91.19 117 LEU A C 1
ATOM 924 O O . LEU A 1 117 ? -8.690 6.302 22.987 1.00 91.19 117 LEU A O 1
ATOM 928 N N . ASP A 1 118 ? -6.799 5.148 23.392 1.00 84.25 118 ASP A N 1
ATOM 929 C CA . ASP A 1 118 ? -6.502 4.838 21.986 1.00 84.25 118 ASP A CA 1
ATOM 930 C C . ASP A 1 118 ? -7.680 4.125 21.311 1.00 84.25 118 ASP A C 1
ATOM 932 O O . ASP A 1 118 ? -8.022 4.380 20.158 1.00 84.25 118 ASP A O 1
ATOM 936 N N . ARG A 1 119 ? -8.352 3.212 22.026 1.00 87.69 119 ARG A N 1
ATOM 937 C CA . ARG A 1 119 ? -9.570 2.562 21.522 1.00 87.69 119 ARG A CA 1
ATOM 938 C C . ARG A 1 119 ? -10.695 3.573 21.303 1.00 87.69 119 ARG A C 1
ATOM 940 O O . ARG A 1 119 ? -11.337 3.512 20.263 1.00 87.69 119 ARG A O 1
ATOM 947 N N . LEU A 1 120 ? -10.937 4.495 22.236 1.00 85.44 120 LEU A N 1
ATOM 948 C CA . LEU A 1 120 ? -11.963 5.529 22.062 1.00 85.44 120 LEU A CA 1
ATOM 949 C C . LEU A 1 120 ? -11.650 6.467 20.893 1.00 85.44 120 LEU A C 1
ATOM 951 O O . LEU A 1 120 ? -12.554 6.755 20.119 1.00 85.44 120 LEU A O 1
ATOM 955 N N . GLN A 1 121 ? -10.395 6.888 20.731 1.00 83.88 121 GLN A N 1
ATOM 956 C CA . GLN A 1 121 ? -9.965 7.727 19.607 1.00 83.88 121 GLN A CA 1
ATOM 957 C C . GLN A 1 121 ? -10.148 7.002 18.272 1.00 83.88 121 GLN A C 1
ATOM 959 O O . GLN A 1 121 ? -10.671 7.573 17.320 1.00 83.88 121 GLN A O 1
ATOM 964 N N . ARG A 1 122 ? -9.827 5.704 18.210 1.00 75.19 122 ARG A N 1
ATOM 965 C CA . ARG A 1 122 ? -10.125 4.874 17.032 1.00 75.19 122 ARG A CA 1
ATOM 966 C C . ARG A 1 122 ? -11.621 4.783 16.749 1.00 75.19 122 ARG A C 1
ATOM 968 O O . ARG A 1 122 ? -12.023 4.854 15.596 1.00 75.19 122 ARG A O 1
ATOM 975 N N . MET A 1 123 ? -12.454 4.639 17.779 1.00 75.00 123 MET A N 1
ATOM 976 C CA . MET A 1 123 ? -13.910 4.607 17.615 1.00 75.00 123 MET A CA 1
ATOM 977 C C . MET A 1 123 ? -14.489 5.964 17.193 1.00 75.00 123 MET A C 1
ATOM 979 O O . MET A 1 123 ? -15.480 5.991 16.469 1.00 75.00 123 MET A O 1
ATOM 983 N N . GLU A 1 124 ? -13.882 7.072 17.622 1.00 79.06 124 GLU A N 1
ATOM 984 C CA . GLU A 1 124 ? -14.197 8.423 17.150 1.00 79.06 124 GLU A CA 1
ATOM 985 C C . GLU A 1 124 ? -13.887 8.572 15.664 1.00 79.06 124 GLU A C 1
ATOM 987 O O . GLU A 1 124 ? -14.757 8.958 14.888 1.00 79.06 124 GLU A O 1
ATOM 992 N N . GLN A 1 125 ? -12.675 8.181 15.265 1.00 66.19 125 GLN A N 1
ATOM 993 C CA . GLN A 1 125 ? -12.230 8.195 13.874 1.00 66.19 125 GLN A CA 1
ATOM 994 C C . GLN A 1 125 ? -13.099 7.273 13.017 1.00 66.19 125 GLN A C 1
ATOM 996 O O . GLN A 1 125 ? -13.516 7.655 11.934 1.00 66.19 125 GLN A O 1
ATOM 1001 N N . ALA A 1 126 ? -13.467 6.092 13.517 1.00 59.66 126 ALA A N 1
ATOM 1002 C CA . ALA A 1 126 ? -14.405 5.191 12.849 1.00 59.66 126 ALA A CA 1
ATOM 1003 C C . ALA A 1 126 ? -15.839 5.745 12.778 1.00 59.66 126 ALA A C 1
ATOM 1005 O O . ALA A 1 126 ? -16.645 5.259 11.989 1.00 59.66 126 ALA A O 1
ATOM 1006 N N . ARG A 1 127 ? -16.175 6.757 13.589 1.00 59.50 127 ARG A N 1
ATOM 1007 C CA . ARG A 1 127 ? -17.443 7.487 13.503 1.00 59.50 127 ARG A CA 1
ATOM 1008 C C . ARG A 1 127 ? -17.453 8.501 12.360 1.00 59.50 127 ARG A C 1
ATOM 1010 O O . ARG A 1 127 ? -18.537 8.947 11.982 1.00 59.50 127 ARG A O 1
ATOM 1017 N N . ASP A 1 128 ? -16.283 8.862 11.835 1.00 70.25 128 ASP A N 1
ATOM 1018 C CA . ASP A 1 128 ? -16.178 9.611 10.594 1.00 70.25 128 ASP A CA 1
ATOM 1019 C C . ASP A 1 128 ? -16.832 8.789 9.477 1.00 70.25 128 ASP A C 1
ATOM 1021 O O . ASP A 1 128 ? -16.484 7.625 9.245 1.00 70.25 128 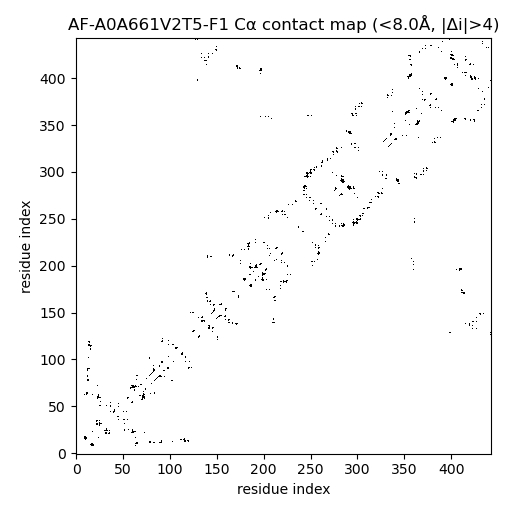ASP A O 1
ATOM 1025 N N . GLY A 1 129 ? -17.798 9.395 8.784 1.00 81.62 129 GLY A N 1
ATOM 1026 C CA . GLY A 1 129 ? -18.485 8.757 7.664 1.00 81.62 129 GLY A CA 1
ATOM 1027 C C . GLY A 1 129 ? -17.509 8.253 6.600 1.00 81.62 129 GLY A C 1
ATOM 1028 O O . GLY A 1 129 ? -17.788 7.243 5.960 1.00 81.62 129 GLY A O 1
ATOM 1029 N N . PHE A 1 130 ? -16.342 8.890 6.470 1.00 88.19 130 PHE A N 1
ATOM 1030 C CA . PHE A 1 130 ? -15.268 8.449 5.590 1.00 88.19 130 PHE A CA 1
ATOM 1031 C C . PHE A 1 130 ? -14.680 7.090 5.998 1.00 88.19 130 PHE A C 1
ATOM 1033 O O . PHE A 1 130 ? -14.614 6.170 5.180 1.00 88.19 130 PHE A O 1
ATOM 1040 N N . VAL A 1 131 ? -14.268 6.941 7.261 1.00 90.19 131 VAL A N 1
ATOM 1041 C CA . VAL A 1 131 ? -13.654 5.698 7.752 1.00 90.19 131 VAL A CA 1
ATOM 1042 C C . VAL A 1 131 ? -14.680 4.575 7.763 1.00 90.19 131 VAL A C 1
ATOM 1044 O O . VAL A 1 131 ? -14.380 3.476 7.296 1.00 90.19 131 VAL A O 1
ATOM 1047 N N . GLN A 1 132 ? -15.907 4.843 8.220 1.00 89.12 132 GLN A N 1
ATOM 1048 C CA . GLN A 1 132 ? -16.968 3.838 8.185 1.00 89.12 132 GLN A CA 1
ATOM 1049 C C . GLN A 1 132 ? -17.262 3.390 6.748 1.00 89.12 132 GLN A C 1
ATOM 1051 O O . GLN A 1 132 ? -17.391 2.196 6.500 1.00 89.12 132 GLN A O 1
ATOM 1056 N N . TRP A 1 133 ? -17.269 4.309 5.777 1.00 94.00 133 TRP A N 1
ATOM 1057 C CA . TRP A 1 133 ? -17.459 3.972 4.365 1.00 94.00 133 TRP A CA 1
ATOM 1058 C C . TRP A 1 133 ? -16.352 3.069 3.791 1.00 94.00 133 TRP A C 1
ATOM 1060 O O . TRP A 1 133 ? -16.637 2.224 2.934 1.00 94.00 133 TRP A O 1
ATOM 1070 N N . LEU A 1 134 ? -15.107 3.207 4.264 1.00 95.69 134 LEU A N 1
ATOM 1071 C CA . LEU A 1 134 ? -14.009 2.287 3.940 1.00 95.69 134 LEU A CA 1
ATOM 1072 C C . LEU A 1 134 ? -14.151 0.937 4.662 1.00 95.69 134 LEU A C 1
ATOM 1074 O O . LEU A 1 134 ? -13.879 -0.102 4.064 1.00 95.69 134 LEU A O 1
ATOM 1078 N N . LEU A 1 135 ? -14.612 0.928 5.915 1.00 94.88 135 LEU A N 1
ATOM 1079 C CA . LEU A 1 135 ? -14.895 -0.300 6.670 1.00 94.88 135 LEU A CA 1
ATOM 1080 C C . LEU A 1 135 ? -16.138 -1.048 6.160 1.00 94.88 135 LEU A C 1
ATOM 1082 O O . LEU A 1 135 ? -16.270 -2.239 6.412 1.00 94.88 135 LEU A O 1
ATOM 1086 N N . ASP A 1 136 ? -17.017 -0.386 5.411 1.00 94.69 136 ASP A N 1
ATOM 1087 C CA . ASP A 1 136 ? -18.165 -0.997 4.730 1.00 94.69 136 ASP A CA 1
ATOM 1088 C C . ASP A 1 136 ? -17.819 -1.487 3.309 1.00 94.69 136 ASP A C 1
ATOM 1090 O O . ASP A 1 136 ? -18.697 -1.928 2.563 1.00 94.69 136 ASP A O 1
ATOM 1094 N N . ALA A 1 137 ? -16.547 -1.403 2.899 1.00 95.81 137 ALA A N 1
ATOM 1095 C CA . ALA A 1 137 ? -16.104 -1.877 1.593 1.00 95.81 137 ALA A CA 1
ATOM 1096 C C . ALA A 1 137 ? -16.422 -3.367 1.390 1.00 95.81 137 ALA A C 1
ATOM 1098 O O . ALA A 1 137 ? -16.162 -4.154 2.300 1.00 95.81 137 ALA A O 1
ATOM 1099 N N . PRO A 1 138 ? -16.881 -3.792 0.197 1.00 94.50 138 PRO A N 1
ATOM 1100 C CA . PRO A 1 138 ? -17.002 -5.211 -0.132 1.00 94.50 138 PRO A CA 1
ATOM 1101 C C . PRO A 1 138 ? -15.650 -5.937 -0.094 1.00 94.50 138 PRO A C 1
ATOM 1103 O O . PRO A 1 138 ? -15.566 -7.021 0.480 1.00 94.50 138 PRO A O 1
ATOM 1106 N N . ALA A 1 139 ? -14.587 -5.331 -0.639 1.00 95.06 139 ALA A N 1
ATOM 1107 C CA . ALA A 1 139 ? -13.233 -5.876 -0.580 1.00 95.06 139 ALA A CA 1
ATOM 1108 C C . ALA A 1 139 ? -12.665 -5.928 0.859 1.00 95.06 139 ALA A C 1
ATOM 1110 O O . ALA A 1 139 ? -12.398 -4.871 1.447 1.00 95.06 139 ALA A O 1
ATOM 1111 N N . PRO A 1 140 ? -12.338 -7.126 1.386 1.00 96.94 140 PRO A N 1
ATOM 1112 C CA . PRO A 1 140 ? -11.709 -7.276 2.702 1.00 96.94 140 PRO A CA 1
ATOM 1113 C C . PRO A 1 140 ? -10.343 -6.592 2.796 1.00 96.94 140 PRO A C 1
ATOM 1115 O O . PRO A 1 140 ? -9.968 -6.092 3.851 1.00 96.94 140 PRO A O 1
ATOM 1118 N N . SER A 1 141 ? -9.612 -6.493 1.681 1.00 97.94 141 SER A N 1
ATOM 1119 C CA . SER A 1 141 ? -8.317 -5.806 1.619 1.00 97.94 141 SER A CA 1
ATOM 1120 C C . SER A 1 141 ? -8.415 -4.339 2.037 1.00 97.94 141 SER A C 1
ATOM 1122 O O . SER A 1 141 ? -7.555 -3.849 2.764 1.00 97.94 141 SER A O 1
ATOM 1124 N N . ILE A 1 142 ? -9.478 -3.638 1.623 1.00 98.12 142 ILE A N 1
ATOM 1125 C CA . ILE A 1 142 ? -9.696 -2.232 1.993 1.00 98.12 142 ILE A CA 1
ATOM 1126 C C . ILE A 1 142 ? -9.983 -2.128 3.490 1.00 98.12 142 ILE A C 1
ATOM 1128 O O . ILE A 1 142 ? -9.414 -1.264 4.157 1.00 98.12 142 ILE A O 1
ATOM 1132 N N . ARG A 1 143 ? -10.815 -3.023 4.035 1.00 97.69 143 ARG A N 1
ATOM 1133 C CA . ARG A 1 143 ? -11.136 -3.045 5.469 1.00 97.69 143 ARG A CA 1
ATOM 1134 C C . ARG A 1 143 ? -9.898 -3.355 6.311 1.00 97.69 143 ARG A C 1
ATOM 1136 O O . ARG A 1 143 ? -9.585 -2.605 7.231 1.00 97.69 143 ARG A O 1
ATOM 1143 N N . TYR A 1 144 ? -9.137 -4.382 5.932 1.00 98.31 144 TYR A N 1
ATOM 1144 C CA . TYR A 1 144 ? -7.873 -4.757 6.567 1.00 98.31 144 TYR A CA 1
ATOM 1145 C C . TYR A 1 144 ? -6.870 -3.595 6.581 1.00 98.31 144 TYR A C 1
ATOM 1147 O O . TYR A 1 144 ? -6.362 -3.230 7.641 1.00 98.31 144 TYR A O 1
ATOM 1155 N N . LEU A 1 145 ? -6.613 -2.972 5.426 1.00 97.56 145 LEU A N 1
ATOM 1156 C CA . LEU A 1 145 ? -5.667 -1.858 5.318 1.00 97.56 145 LEU A CA 1
ATOM 1157 C C . LEU A 1 145 ? -6.146 -0.620 6.093 1.00 97.56 145 LEU A C 1
ATOM 1159 O O . LEU A 1 145 ? -5.332 0.053 6.725 1.00 97.56 145 LEU A O 1
ATOM 1163 N N . THR A 1 146 ? -7.455 -0.347 6.096 1.00 96.31 146 THR A N 1
ATOM 1164 C CA . THR A 1 146 ? -8.066 0.711 6.917 1.00 96.31 146 THR A CA 1
ATOM 1165 C C . THR A 1 146 ? -7.796 0.470 8.401 1.00 96.31 146 THR A C 1
ATOM 1167 O O . THR A 1 146 ? -7.253 1.346 9.071 1.00 96.31 146 THR A O 1
ATOM 1170 N N . LEU A 1 147 ? -8.094 -0.728 8.915 1.00 94.81 147 LEU A N 1
ATOM 1171 C CA . LEU A 1 147 ? -7.850 -1.076 10.318 1.00 94.81 147 LEU A CA 1
ATOM 1172 C C . LEU A 1 147 ? -6.360 -0.980 10.674 1.00 94.81 147 LEU A C 1
ATOM 1174 O O . LEU A 1 147 ? -6.004 -0.378 11.684 1.00 94.81 147 LEU A O 1
ATOM 1178 N N . ARG A 1 148 ? -5.479 -1.549 9.843 1.00 94.94 148 ARG A N 1
ATOM 1179 C CA . ARG A 1 148 ? -4.038 -1.615 10.125 1.00 94.94 148 ARG A CA 1
ATOM 1180 C C . ARG A 1 148 ? -3.335 -0.273 10.066 1.00 94.94 148 ARG A C 1
ATOM 1182 O O . ARG A 1 148 ? -2.460 -0.024 10.891 1.00 94.94 148 ARG A O 1
ATOM 1189 N N . HIS A 1 149 ? -3.655 0.541 9.067 1.00 93.81 149 HIS A N 1
ATOM 1190 C CA . HIS A 1 149 ? -2.824 1.690 8.712 1.00 93.81 149 HIS A CA 1
ATOM 1191 C C . HIS A 1 149 ? -3.525 3.028 8.909 1.00 93.81 149 HIS A C 1
ATOM 1193 O O . HIS A 1 149 ? -2.854 3.999 9.239 1.00 93.81 149 HIS A O 1
ATOM 1199 N N . LEU A 1 150 ? -4.849 3.096 8.736 1.00 90.31 150 LEU A N 1
ATOM 1200 C CA . LEU A 1 150 ? -5.589 4.336 8.981 1.00 90.31 150 LEU A CA 1
ATOM 1201 C C . LEU A 1 150 ? -6.009 4.447 10.450 1.00 90.31 150 LEU A C 1
ATOM 1203 O O . LEU A 1 150 ? -5.887 5.514 11.035 1.00 90.31 150 LEU A O 1
ATOM 1207 N N . LEU A 1 151 ? -6.449 3.340 11.051 1.00 87.25 151 LEU A N 1
ATOM 1208 C CA . LEU A 1 151 ? -6.805 3.264 12.473 1.00 87.25 151 LEU A CA 1
ATOM 1209 C C . LEU A 1 151 ? -5.669 2.744 13.361 1.00 87.25 151 LEU A C 1
ATOM 1211 O O . LEU A 1 151 ? -5.838 2.678 14.575 1.00 87.25 151 LEU A O 1
ATOM 1215 N N . GLU A 1 152 ? -4.531 2.367 12.773 1.00 90.12 152 GLU A N 1
ATOM 1216 C CA . GLU A 1 152 ? -3.323 1.926 13.489 1.00 90.12 152 GLU A CA 1
ATOM 1217 C C . GLU A 1 152 ? -3.570 0.761 14.472 1.00 90.12 152 GLU A C 1
ATOM 1219 O O . GLU A 1 152 ? -2.845 0.575 15.449 1.00 90.12 152 GLU A O 1
ATOM 1224 N N . CYS A 1 153 ? -4.584 -0.075 14.209 1.00 87.56 153 CYS A N 1
ATOM 1225 C CA . CYS A 1 153 ? -4.870 -1.261 15.013 1.00 87.56 153 CYS A CA 1
ATOM 1226 C C . CYS A 1 153 ? -3.722 -2.267 14.871 1.00 87.56 153 CYS A C 1
ATOM 1228 O O . CYS A 1 153 ? -3.348 -2.565 13.735 1.00 87.56 153 CYS A O 1
ATOM 1230 N N . PRO A 1 154 ? -3.183 -2.836 15.964 1.00 90.50 154 PRO A N 1
ATOM 1231 C CA . PRO A 1 154 ? -2.067 -3.774 15.888 1.00 90.50 154 PRO A CA 1
ATOM 1232 C C . PRO A 1 154 ? -2.437 -5.026 15.088 1.00 90.50 154 PRO A C 1
ATOM 1234 O O . PRO A 1 154 ? -3.598 -5.421 15.028 1.00 90.50 154 PRO A O 1
ATOM 1237 N N . GLU A 1 155 ? -1.433 -5.699 14.516 1.00 90.06 155 GLU A N 1
ATOM 1238 C CA . GLU A 1 155 ? -1.640 -6.944 13.759 1.00 90.06 155 GLU A CA 1
ATOM 1239 C C . GLU A 1 155 ? -2.381 -8.000 14.594 1.00 90.06 155 GLU A C 1
ATOM 1241 O O . GLU A 1 155 ? -3.158 -8.772 14.057 1.00 90.06 155 GLU A O 1
ATOM 1246 N N . THR A 1 156 ? -2.175 -8.024 15.913 1.00 90.56 156 THR A N 1
ATOM 1247 C CA . THR A 1 156 ? -2.802 -8.973 16.844 1.00 90.56 156 THR A CA 1
ATOM 1248 C C . THR A 1 156 ? -4.264 -8.660 17.181 1.00 90.56 156 THR A C 1
ATOM 1250 O O . THR A 1 156 ? -4.898 -9.459 17.871 1.00 90.56 156 THR A O 1
ATOM 1253 N N . ASP A 1 157 ? -4.807 -7.529 16.722 1.00 90.06 157 ASP A N 1
ATOM 1254 C CA . ASP A 1 157 ? -6.202 -7.150 16.952 1.00 90.06 157 ASP A CA 1
ATOM 1255 C C . ASP A 1 157 ? -7.164 -8.164 16.300 1.00 90.06 157 ASP A C 1
ATOM 1257 O O . ASP A 1 157 ? -6.932 -8.668 15.197 1.00 90.06 157 ASP A O 1
ATOM 1261 N N . ALA A 1 158 ? -8.247 -8.507 17.000 1.00 87.75 158 ALA A N 1
ATOM 1262 C CA . ALA A 1 158 ? -9.165 -9.556 16.569 1.00 87.75 158 ALA A CA 1
ATOM 1263 C C . ALA A 1 158 ? -9.906 -9.202 15.269 1.00 87.75 158 ALA A C 1
ATOM 1265 O O . ALA A 1 158 ? -10.112 -10.092 14.437 1.00 87.75 158 ALA A O 1
ATOM 1266 N N . GLU A 1 159 ? -10.276 -7.930 15.077 1.00 88.38 159 GLU A N 1
ATOM 1267 C CA . GLU A 1 159 ? -10.951 -7.462 13.860 1.00 88.38 159 GLU A CA 1
ATOM 1268 C C . GLU A 1 159 ? -9.979 -7.469 12.680 1.00 88.38 159 GLU A C 1
ATOM 1270 O O . GLU A 1 159 ? -10.287 -8.006 11.618 1.00 88.38 159 GLU A O 1
ATOM 1275 N N . VAL A 1 160 ? -8.754 -6.990 12.902 1.00 93.44 160 VAL A N 1
ATOM 1276 C CA . VAL A 1 160 ? -7.663 -7.061 11.921 1.00 93.44 160 VAL A CA 1
ATOM 1277 C C . VAL A 1 160 ? -7.425 -8.500 11.463 1.00 93.44 160 VAL A C 1
ATOM 1279 O O . VAL A 1 160 ? -7.371 -8.773 10.265 1.00 93.44 160 VAL A O 1
ATOM 1282 N N . GLN A 1 161 ? -7.303 -9.438 12.405 1.00 95.12 161 GLN A N 1
ATOM 1283 C CA . GLN A 1 161 ? -7.078 -10.848 12.097 1.00 95.12 161 GLN A CA 1
ATOM 1284 C C . GLN A 1 161 ? -8.275 -11.491 11.389 1.00 95.12 161 GLN A C 1
ATOM 1286 O O . GLN A 1 161 ? -8.091 -12.404 10.582 1.00 95.12 161 GLN A O 1
ATOM 1291 N N . ALA A 1 162 ? -9.499 -11.045 11.684 1.00 93.75 162 ALA A N 1
ATOM 1292 C CA . ALA A 1 162 ? -10.688 -11.483 10.963 1.00 93.75 162 ALA A CA 1
ATOM 1293 C C . ALA A 1 162 ? -10.635 -11.038 9.498 1.00 93.75 162 ALA A C 1
ATOM 1295 O O . ALA A 1 162 ? -10.719 -11.896 8.621 1.00 93.75 162 ALA A O 1
ATOM 1296 N N . GLU A 1 163 ? -10.376 -9.755 9.239 1.00 97.12 163 GLU A N 1
ATOM 1297 C CA . GLU A 1 163 ? -10.266 -9.229 7.875 1.00 97.12 163 GLU A CA 1
ATOM 1298 C C . GLU A 1 163 ? -9.096 -9.854 7.110 1.00 97.12 163 GLU A C 1
ATOM 1300 O O . GLU A 1 163 ? -9.242 -10.246 5.957 1.00 97.12 163 GLU A O 1
ATOM 1305 N N . ARG A 1 164 ? -7.952 -10.067 7.770 1.00 96.06 164 ARG A N 1
ATOM 1306 C CA . ARG A 1 164 ? -6.785 -10.753 7.190 1.00 96.06 164 ARG A CA 1
ATOM 1307 C C . ARG A 1 164 ? -7.110 -12.171 6.714 1.00 96.06 164 ARG A C 1
ATOM 1309 O O . ARG A 1 164 ? -6.624 -12.598 5.669 1.00 96.06 164 ARG A O 1
ATOM 1316 N N . ARG A 1 165 ? -7.928 -12.917 7.466 1.00 96.62 165 AR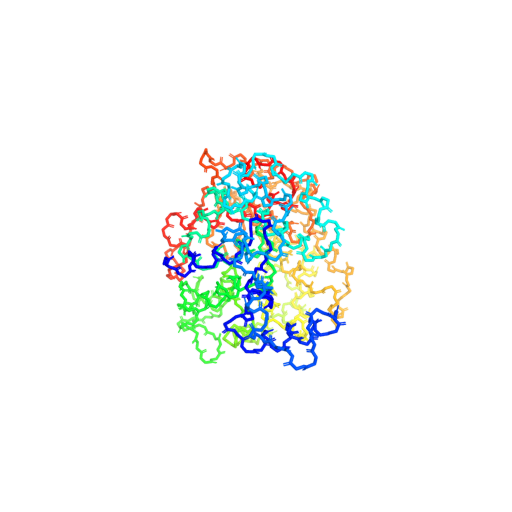G A N 1
ATOM 1317 C CA . ARG A 1 165 ? -8.428 -14.238 7.039 1.00 96.62 165 ARG A CA 1
ATOM 1318 C C . ARG A 1 165 ? -9.460 -14.113 5.922 1.00 96.62 165 ARG A C 1
ATOM 1320 O O . ARG A 1 165 ? -9.479 -14.935 5.007 1.00 96.62 165 ARG A O 1
ATOM 1327 N N . GLU A 1 166 ? -10.308 -13.094 5.987 1.00 97.38 166 GLU A N 1
ATOM 1328 C CA . GLU A 1 166 ? -11.352 -12.860 4.995 1.00 97.38 166 GLU A CA 1
ATOM 1329 C C . GLU A 1 166 ? -10.777 -12.487 3.620 1.00 97.38 166 GLU A C 1
ATOM 1331 O O . GLU A 1 166 ? -11.284 -12.981 2.612 1.00 97.38 166 GLU A O 1
ATOM 1336 N N . VAL A 1 167 ? -9.653 -11.756 3.578 1.00 98.00 167 VAL A N 1
ATOM 1337 C CA . VAL A 1 167 ? -8.865 -11.504 2.356 1.00 98.00 167 VAL A CA 1
ATOM 1338 C C . VAL A 1 167 ? -8.579 -12.804 1.601 1.00 98.00 167 VAL A C 1
ATOM 1340 O O . VAL A 1 167 ? -8.630 -12.816 0.383 1.00 98.00 167 VAL A O 1
ATOM 1343 N N . HIS A 1 168 ? -8.327 -13.924 2.282 1.00 97.00 168 HIS A N 1
ATOM 1344 C CA . HIS A 1 168 ? -7.998 -15.200 1.628 1.00 97.00 168 HIS A CA 1
ATOM 1345 C C . HIS A 1 168 ? -9.191 -16.088 1.285 1.00 97.00 168 HIS A C 1
ATOM 1347 O O . HIS A 1 168 ? -9.016 -17.117 0.630 1.00 97.00 168 HIS A O 1
ATOM 1353 N N . THR A 1 169 ? -10.388 -15.729 1.738 1.00 96.38 169 THR A N 1
ATOM 1354 C CA . THR A 1 169 ? -11.592 -16.565 1.600 1.00 96.38 169 THR A CA 1
ATOM 1355 C C . THR A 1 169 ? -12.705 -15.884 0.813 1.00 96.38 169 THR A C 1
ATOM 1357 O O . THR A 1 169 ? -13.610 -16.567 0.340 1.00 96.38 169 THR A O 1
ATOM 1360 N N . SER A 1 170 ? -12.621 -14.569 0.603 1.00 93.88 170 SER A N 1
ATOM 1361 C CA . SER A 1 170 ? -13.566 -13.802 -0.206 1.00 93.88 170 SER A CA 1
ATOM 1362 C C . SER A 1 170 ? -12.873 -12.692 -1.008 1.00 93.88 170 SER A C 1
ATOM 1364 O O . SER A 1 170 ? -11.715 -12.349 -0.768 1.00 93.88 170 SER A O 1
ATOM 1366 N N . GLY A 1 171 ? -13.584 -12.130 -1.988 1.00 92.88 171 GLY A N 1
ATOM 1367 C CA . GLY A 1 171 ? -13.047 -11.089 -2.865 1.00 92.88 171 GLY A CA 1
ATOM 1368 C C . GLY A 1 171 ? -12.067 -11.625 -3.924 1.00 92.88 171 GLY A C 1
ATOM 1369 O O . GLY A 1 171 ? -12.106 -12.807 -4.266 1.00 92.88 171 GLY A O 1
ATOM 1370 N N . PRO A 1 172 ? -11.199 -10.766 -4.488 1.00 95.62 172 PRO A N 1
ATOM 1371 C CA . PRO A 1 172 ? -10.379 -11.121 -5.651 1.00 95.62 172 PRO A CA 1
ATOM 1372 C C . PRO A 1 172 ? -9.212 -12.071 -5.352 1.00 95.62 172 PRO A C 1
ATOM 1374 O O . PRO A 1 172 ? -8.796 -12.821 -6.229 1.00 95.62 172 PRO A O 1
ATOM 1377 N N . VAL A 1 173 ? -8.658 -12.061 -4.138 1.00 98.06 173 VAL A N 1
ATOM 1378 C CA . VAL A 1 173 ? -7.481 -12.875 -3.779 1.00 98.06 173 VAL A CA 1
ATOM 1379 C C . VAL A 1 173 ? -7.712 -14.383 -3.953 1.00 98.06 173 VAL A C 1
ATOM 1381 O O . VAL A 1 173 ? -6.898 -14.999 -4.644 1.00 98.06 173 VAL A O 1
ATOM 1384 N N . PRO A 1 174 ? -8.781 -15.015 -3.421 1.00 97.38 174 PRO A N 1
ATOM 1385 C CA . PRO A 1 174 ? -9.030 -16.435 -3.679 1.00 97.38 174 PRO A CA 1
ATOM 1386 C C . PRO A 1 174 ? -9.226 -16.738 -5.170 1.00 97.38 174 PRO A C 1
ATOM 1388 O O . PRO A 1 174 ? -8.729 -17.762 -5.635 1.00 97.38 174 PRO A O 1
ATOM 1391 N N . THR A 1 175 ? -9.865 -15.844 -5.933 1.00 96.12 175 THR A N 1
ATOM 1392 C CA . THR A 1 175 ? -10.031 -15.981 -7.392 1.00 96.12 175 THR A CA 1
ATOM 1393 C C . THR A 1 175 ? -8.687 -15.987 -8.115 1.00 96.12 175 THR A C 1
ATOM 1395 O O . THR A 1 175 ? -8.438 -16.859 -8.945 1.00 96.12 175 THR A O 1
ATOM 1398 N N . ILE A 1 176 ? -7.792 -15.056 -7.771 1.00 98.00 176 ILE A N 1
ATOM 1399 C CA . ILE A 1 176 ? -6.435 -15.011 -8.326 1.00 98.00 176 ILE A CA 1
ATOM 1400 C C . ILE A 1 176 ? -5.695 -16.302 -7.963 1.00 98.00 176 ILE A C 1
ATOM 1402 O O . ILE A 1 176 ? -5.140 -16.959 -8.838 1.00 98.00 176 ILE A O 1
ATOM 1406 N N . LEU A 1 177 ? -5.715 -16.708 -6.692 1.00 97.94 177 LEU A N 1
ATOM 1407 C CA . LEU A 1 177 ? -4.992 -17.889 -6.212 1.00 97.94 177 LEU A CA 1
ATOM 1408 C C . LEU A 1 177 ? -5.518 -19.207 -6.790 1.00 97.94 177 LEU A C 1
ATOM 1410 O O . LEU A 1 177 ? -4.735 -20.138 -6.960 1.00 97.94 177 LEU A O 1
ATOM 1414 N N . ALA A 1 178 ? -6.805 -19.290 -7.131 1.00 96.56 178 ALA A N 1
ATOM 1415 C CA . ALA A 1 178 ? -7.385 -20.453 -7.800 1.00 96.56 178 ALA A CA 1
ATOM 1416 C C . ALA A 1 178 ? -6.819 -20.673 -9.217 1.00 96.56 178 ALA A C 1
ATOM 1418 O O . ALA A 1 178 ? -6.850 -21.793 -9.717 1.00 96.56 178 ALA A O 1
ATOM 1419 N N . GLY A 1 179 ? -6.280 -19.626 -9.853 1.00 95.94 179 GLY A N 1
ATOM 1420 C CA . GLY A 1 179 ? -5.619 -19.716 -11.158 1.00 95.94 179 GLY A CA 1
ATOM 1421 C C . GLY A 1 179 ? -4.169 -20.214 -11.113 1.00 95.94 179 GLY A C 1
ATOM 1422 O O . GLY A 1 179 ? -3.559 -20.382 -12.172 1.00 95.94 179 GLY A O 1
ATOM 1423 N N . GLN A 1 180 ? -3.596 -20.420 -9.922 1.00 98.06 180 GLN A N 1
ATOM 1424 C CA . GLN A 1 180 ? -2.214 -20.867 -9.767 1.00 98.06 180 GLN A CA 1
ATOM 1425 C C . GLN A 1 180 ? -2.086 -22.379 -10.009 1.00 98.06 180 GLN A C 1
ATOM 1427 O O . GLN A 1 180 ? -2.874 -23.177 -9.506 1.00 98.06 180 GLN A O 1
ATOM 1432 N N . THR A 1 181 ? -1.053 -22.781 -10.742 1.00 97.69 181 THR A N 1
ATOM 1433 C CA . THR A 1 181 ? -0.675 -24.183 -10.938 1.00 97.69 181 THR A CA 1
ATOM 1434 C C . THR A 1 181 ? 0.129 -24.718 -9.743 1.00 97.69 181 THR A C 1
ATOM 1436 O O . THR A 1 181 ? 0.621 -23.969 -8.892 1.00 97.69 181 THR A O 1
ATOM 1439 N N . GLU A 1 182 ? 0.351 -26.033 -9.699 1.00 95.88 182 GLU A N 1
ATOM 1440 C CA . GLU A 1 182 ? 1.241 -26.650 -8.704 1.00 95.88 182 GLU A CA 1
ATOM 1441 C C . GLU A 1 182 ? 2.690 -26.143 -8.796 1.00 95.88 182 GLU A C 1
ATOM 1443 O O . GLU A 1 182 ? 3.362 -26.023 -7.772 1.00 95.88 182 GLU A O 1
ATOM 1448 N N . ALA A 1 183 ? 3.148 -25.767 -9.997 1.00 95.62 183 ALA A N 1
ATOM 1449 C CA . ALA A 1 183 ? 4.488 -25.227 -10.229 1.00 95.62 183 ALA A CA 1
ATOM 1450 C C . ALA A 1 183 ? 4.670 -23.791 -9.697 1.00 95.62 183 ALA A C 1
ATOM 1452 O O . ALA A 1 183 ? 5.780 -23.265 -9.721 1.00 95.62 183 ALA A O 1
ATOM 1453 N N . GLY A 1 184 ? 3.598 -23.150 -9.216 1.00 97.12 184 GLY A N 1
ATOM 1454 C CA . GLY A 1 184 ? 3.618 -21.794 -8.659 1.00 97.12 184 GLY A CA 1
ATOM 1455 C C . GLY A 1 184 ? 3.334 -20.688 -9.675 1.00 97.12 184 GLY A C 1
ATOM 1456 O O . GLY A 1 184 ? 3.133 -19.539 -9.278 1.00 97.12 184 GLY A O 1
ATOM 1457 N N . ASN A 1 185 ? 3.260 -21.025 -10.960 1.00 98.00 185 ASN A N 1
ATOM 1458 C CA . ASN A 1 185 ? 2.928 -20.092 -12.026 1.00 98.00 185 ASN A CA 1
ATOM 1459 C C . ASN A 1 185 ? 1.417 -20.038 -12.297 1.00 98.00 185 ASN A C 1
ATOM 1461 O O . ASN A 1 185 ? 0.657 -20.796 -11.700 1.00 98.00 185 ASN A O 1
ATOM 1465 N N . TRP A 1 186 ? 0.955 -19.144 -13.170 1.00 97.31 186 TRP A N 1
ATOM 1466 C CA . TRP A 1 186 ? -0.474 -18.989 -13.462 1.00 97.31 186 TRP A CA 1
ATOM 1467 C C . TRP A 1 186 ? -0.896 -19.694 -14.748 1.00 97.31 186 TRP A C 1
ATOM 1469 O O . TRP A 1 186 ? -0.218 -19.626 -15.773 1.00 97.31 186 TRP A O 1
ATOM 1479 N N . ALA A 1 187 ? -2.036 -20.383 -14.689 1.00 91.44 187 ALA A N 1
ATOM 1480 C CA . ALA A 1 187 ? -2.548 -21.163 -15.806 1.00 91.44 187 ALA A CA 1
ATOM 1481 C C . ALA A 1 187 ? -2.812 -20.286 -17.043 1.00 91.44 187 ALA A C 1
ATOM 1483 O O . ALA A 1 187 ? -3.303 -19.161 -16.944 1.00 91.44 187 ALA A O 1
ATOM 1484 N N . GLY A 1 188 ? -2.500 -20.824 -18.224 1.00 88.25 188 GLY A N 1
ATOM 1485 C CA . GLY A 1 188 ? -2.708 -20.133 -19.500 1.00 88.25 188 GLY A CA 1
ATOM 1486 C C . GLY A 1 188 ? -1.673 -19.051 -19.824 1.00 88.25 188 GLY A C 1
ATOM 1487 O O . GLY A 1 188 ? -1.823 -18.364 -20.833 1.00 88.25 188 GLY A O 1
ATOM 1488 N N . GLU A 1 189 ? -0.622 -18.888 -19.014 1.00 92.56 189 GLU A N 1
ATOM 1489 C CA . GLU A 1 189 ? 0.478 -17.993 -19.361 1.00 92.56 189 GLU A CA 1
ATOM 1490 C C . GLU A 1 189 ? 1.389 -18.592 -20.450 1.00 92.56 189 GLU A C 1
ATOM 1492 O O . GLU A 1 189 ? 1.677 -19.788 -20.468 1.00 92.56 189 GLU A O 1
ATOM 1497 N N . HIS A 1 190 ? 1.858 -17.744 -21.366 1.00 88.94 190 HIS A N 1
ATOM 1498 C CA . HIS A 1 190 ? 2.882 -18.100 -22.361 1.00 88.94 190 HIS A CA 1
ATOM 1499 C C . HIS A 1 190 ? 4.293 -17.782 -21.859 1.00 88.94 190 HIS A C 1
ATOM 1501 O O . HIS A 1 190 ? 5.280 -18.341 -22.330 1.00 88.94 190 HIS A O 1
ATOM 1507 N N . SER A 1 191 ? 4.385 -16.849 -20.915 1.00 95.19 191 SER A N 1
ATOM 1508 C CA . SER A 1 191 ? 5.579 -16.546 -20.140 1.00 95.19 191 SER A CA 1
ATOM 1509 C C . SER A 1 191 ? 5.150 -15.982 -18.793 1.00 95.19 191 SER A C 1
ATOM 1511 O O . SER A 1 191 ? 4.017 -15.524 -18.645 1.00 95.19 191 SER A O 1
ATOM 1513 N N . TYR A 1 192 ? 6.081 -15.883 -17.847 1.00 96.56 192 TYR A N 1
ATOM 1514 C CA . TYR A 1 192 ? 5.819 -15.259 -16.549 1.00 96.56 192 TYR A CA 1
ATOM 1515 C C . TYR A 1 192 ? 5.285 -13.807 -16.657 1.00 96.56 192 TYR A C 1
ATOM 1517 O O . TYR A 1 192 ? 4.748 -13.271 -15.687 1.00 96.56 192 TYR A O 1
ATOM 1525 N N . TYR A 1 193 ? 5.393 -13.155 -17.827 1.00 96.81 193 TYR A N 1
ATOM 1526 C CA . TYR A 1 193 ? 4.956 -11.775 -18.092 1.00 96.81 193 TYR A CA 1
ATOM 1527 C C . TYR A 1 193 ? 3.724 -11.650 -19.020 1.00 96.81 193 TYR A C 1
ATOM 1529 O O . TYR A 1 193 ? 3.125 -10.571 -19.099 1.00 96.81 193 TYR A O 1
ATOM 1537 N N . THR A 1 194 ? 3.339 -12.714 -19.739 1.00 95.44 194 THR A N 1
ATOM 1538 C CA . THR A 1 194 ? 2.268 -12.685 -20.756 1.00 95.44 194 THR A CA 1
ATOM 1539 C C . THR A 1 194 ? 1.276 -13.837 -20.556 1.00 95.44 194 THR A C 1
ATOM 1541 O O . THR A 1 194 ? 1.719 -14.984 -20.500 1.00 95.44 194 THR A O 1
ATOM 1544 N N . PRO A 1 195 ? -0.051 -13.585 -20.526 1.00 95.81 195 PRO A N 1
ATOM 1545 C CA . PRO A 1 195 ? -0.726 -12.327 -20.859 1.00 95.81 195 PRO A CA 1
ATOM 1546 C C . PRO A 1 195 ? -0.581 -11.224 -19.804 1.00 95.81 195 PRO A C 1
ATOM 1548 O O . PRO A 1 195 ? -0.548 -11.468 -18.596 1.00 95.81 195 PRO A O 1
ATOM 1551 N N . LYS A 1 196 ? -0.492 -9.973 -20.285 1.00 94.38 196 LYS A N 1
ATOM 1552 C CA . LYS A 1 196 ? -0.352 -8.803 -19.410 1.00 94.38 196 LYS A CA 1
ATOM 1553 C C . LYS A 1 196 ? -1.517 -8.726 -18.424 1.00 94.38 196 LYS A C 1
ATOM 1555 O O . LYS A 1 196 ? -2.665 -8.840 -18.838 1.00 94.38 196 LYS A O 1
ATOM 1560 N N . TYR A 1 197 ? -1.176 -8.432 -17.171 1.00 95.44 197 TYR A N 1
ATOM 1561 C CA . TYR A 1 197 ? -2.062 -8.208 -16.022 1.00 95.44 197 TYR A CA 1
ATOM 1562 C C . TYR A 1 197 ? -2.679 -9.453 -15.372 1.00 95.44 197 TYR A C 1
ATOM 1564 O O . TYR A 1 197 ? -3.365 -9.309 -14.365 1.00 95.44 197 TYR A O 1
ATOM 1572 N N . VAL A 1 198 ? -2.387 -10.655 -15.880 1.00 96.69 198 VAL A N 1
ATOM 1573 C CA . VAL A 1 198 ? -2.865 -11.920 -15.283 1.00 96.69 198 VAL A CA 1
ATOM 1574 C C . VAL A 1 198 ? -1.807 -13.030 -15.200 1.00 96.69 198 VAL A C 1
ATOM 1576 O O . VAL A 1 198 ? -1.999 -13.986 -14.457 1.00 96.69 198 VAL A O 1
ATOM 1579 N N . SER A 1 199 ? -0.684 -12.932 -15.924 1.00 97.88 199 SER A N 1
ATOM 1580 C CA . SER A 1 199 ? 0.434 -13.881 -15.768 1.00 97.88 199 SER A CA 1
ATOM 1581 C C . SER A 1 199 ? 1.095 -13.777 -14.389 1.00 97.88 199 SER A C 1
ATOM 1583 O O . SER A 1 199 ? 0.848 -12.827 -13.641 1.00 97.88 199 SER A O 1
ATOM 1585 N N . THR A 1 200 ? 1.997 -14.711 -14.076 1.00 98.50 200 THR A N 1
ATOM 1586 C CA . THR A 1 200 ? 2.602 -14.843 -12.741 1.00 98.50 200 THR A CA 1
ATOM 1587 C C . THR A 1 200 ? 3.172 -13.536 -12.184 1.00 98.50 200 THR A C 1
ATOM 1589 O O . THR A 1 200 ? 2.848 -13.166 -11.058 1.00 98.50 200 THR A O 1
ATOM 1592 N N . HIS A 1 201 ? 3.945 -12.777 -12.970 1.00 98.50 201 HIS A N 1
ATOM 1593 C CA . HIS A 1 201 ? 4.510 -11.494 -12.533 1.00 98.50 201 HIS A CA 1
ATOM 1594 C C . HIS A 1 201 ? 3.431 -10.497 -12.071 1.00 98.50 201 HIS A C 1
ATOM 1596 O O . HIS A 1 201 ? 3.619 -9.781 -11.087 1.00 98.50 201 HIS A O 1
ATOM 1602 N N . TRP A 1 202 ? 2.291 -10.453 -12.764 1.00 98.25 202 TRP A N 1
ATOM 1603 C CA . TRP A 1 202 ? 1.207 -9.517 -12.472 1.00 98.25 202 TRP A CA 1
ATOM 1604 C C . TRP A 1 202 ? 0.304 -9.989 -11.344 1.00 98.25 202 TRP A C 1
ATOM 1606 O O . TRP A 1 202 ? -0.097 -9.172 -10.519 1.00 98.25 202 TRP A O 1
ATOM 1616 N N . SER A 1 203 ? 0.015 -11.288 -11.290 1.00 98.50 203 SER A N 1
ATOM 1617 C CA . SER A 1 203 ? -0.760 -11.894 -10.209 1.00 98.50 203 SER A CA 1
ATOM 1618 C C . SER A 1 203 ? -0.032 -11.759 -8.877 1.00 98.50 203 SER A C 1
ATOM 1620 O O . SER A 1 203 ? -0.644 -11.336 -7.902 1.00 98.50 203 SER A O 1
ATOM 1622 N N . MET A 1 204 ? 1.284 -11.998 -8.847 1.00 98.62 204 MET A N 1
ATOM 1623 C CA . MET A 1 204 ? 2.100 -11.796 -7.645 1.00 98.62 204 MET A CA 1
ATOM 1624 C C . MET A 1 204 ? 2.084 -10.342 -7.170 1.00 98.62 204 MET A C 1
ATOM 1626 O O . MET A 1 204 ? 1.837 -10.083 -5.995 1.00 98.62 204 MET A O 1
ATOM 1630 N N . LEU A 1 205 ? 2.269 -9.386 -8.085 1.00 98.38 205 LEU A N 1
ATOM 1631 C CA . LEU A 1 205 ? 2.179 -7.965 -7.753 1.00 98.38 205 LEU A CA 1
ATOM 1632 C C . LEU A 1 205 ? 0.797 -7.589 -7.199 1.00 98.38 205 LEU A C 1
ATOM 1634 O O . LEU A 1 205 ? 0.699 -6.872 -6.204 1.00 98.38 205 LEU A O 1
ATOM 1638 N N . LEU A 1 206 ? -0.268 -8.066 -7.843 1.00 98.06 206 LEU A N 1
ATOM 1639 C CA . LEU A 1 206 ? -1.630 -7.733 -7.454 1.00 98.06 206 LEU A CA 1
ATOM 1640 C C . LEU A 1 206 ? -1.994 -8.339 -6.095 1.00 98.06 206 LEU A C 1
ATOM 1642 O O . LEU A 1 206 ? -2.604 -7.656 -5.283 1.00 98.06 206 LEU A O 1
ATOM 1646 N N . LEU A 1 207 ? -1.575 -9.575 -5.813 1.00 98.62 207 LEU A N 1
ATOM 1647 C CA . LEU A 1 207 ? -1.738 -10.198 -4.497 1.00 98.62 207 LEU A CA 1
ATOM 1648 C C . LEU A 1 207 ? -1.048 -9.381 -3.394 1.00 98.62 207 LEU A C 1
ATOM 1650 O O . LEU A 1 207 ? -1.620 -9.212 -2.317 1.00 98.62 207 LEU A O 1
ATOM 1654 N N . THR A 1 208 ? 0.135 -8.823 -3.669 1.00 98.19 208 THR A N 1
ATOM 1655 C CA . THR A 1 208 ? 0.829 -7.918 -2.739 1.00 98.19 208 THR A CA 1
ATOM 1656 C C . THR A 1 208 ? 0.064 -6.608 -2.519 1.00 98.19 208 THR A C 1
ATOM 1658 O O . THR A 1 208 ? -0.141 -6.220 -1.373 1.00 98.19 208 THR A O 1
ATOM 1661 N N . GLU A 1 209 ? -0.413 -5.942 -3.577 1.00 97.50 209 GLU A N 1
ATOM 1662 C CA . GLU A 1 209 ? -1.226 -4.711 -3.459 1.00 97.50 209 GLU A CA 1
ATOM 1663 C C . GLU A 1 209 ? -2.582 -4.956 -2.765 1.00 97.50 209 GLU A C 1
ATOM 1665 O O . GLU A 1 209 ? -3.080 -4.090 -2.051 1.00 97.50 209 GLU A O 1
ATOM 1670 N N . LEU A 1 210 ? -3.162 -6.151 -2.921 1.00 98.00 210 LEU A N 1
ATOM 1671 C CA . LEU A 1 210 ? -4.395 -6.584 -2.253 1.00 98.00 210 LEU A CA 1
ATOM 1672 C C . LEU A 1 210 ? -4.178 -7.037 -0.798 1.00 98.00 210 LEU A C 1
ATOM 1674 O O . LEU A 1 210 ? -5.113 -7.541 -0.175 1.00 98.00 210 LEU A O 1
ATOM 1678 N N . ALA A 1 211 ? -2.973 -6.870 -0.249 1.00 97.00 211 ALA A N 1
ATOM 1679 C CA . ALA A 1 211 ? -2.627 -7.249 1.118 1.00 97.00 211 ALA A CA 1
ATOM 1680 C C . ALA A 1 211 ? -2.860 -8.739 1.444 1.00 97.00 211 ALA A C 1
ATOM 1682 O O . ALA A 1 211 ? -3.130 -9.096 2.592 1.00 97.00 211 ALA A O 1
ATOM 1683 N N . ALA A 1 212 ? -2.738 -9.627 0.450 1.00 98.19 212 ALA A N 1
ATOM 1684 C CA . ALA A 1 212 ? -2.731 -11.063 0.706 1.00 98.19 212 ALA A CA 1
ATOM 1685 C C . ALA A 1 212 ? -1.524 -11.429 1.587 1.00 98.19 212 ALA A C 1
ATOM 1687 O O . ALA A 1 212 ? -0.418 -10.943 1.364 1.00 98.19 212 ALA A O 1
ATOM 1688 N N . ASP A 1 213 ? -1.722 -12.292 2.583 1.00 96.94 213 ASP A N 1
ATOM 1689 C CA . ASP A 1 213 ? -0.647 -12.781 3.461 1.00 96.94 213 ASP A CA 1
ATOM 1690 C C . ASP A 1 213 ? 0.509 -13.416 2.668 1.00 96.94 213 ASP A C 1
ATOM 1692 O O . ASP A 1 213 ? 0.352 -14.492 2.091 1.00 96.94 213 ASP A O 1
ATOM 1696 N N . GLY A 1 214 ? 1.687 -12.787 2.689 1.00 96.94 214 GLY A N 1
ATOM 1697 C CA . GLY A 1 214 ? 2.901 -13.320 2.062 1.00 96.94 214 GLY A CA 1
ATOM 1698 C C . GLY A 1 214 ? 3.420 -14.614 2.704 1.00 96.94 214 GLY A C 1
ATOM 1699 O O . GLY A 1 214 ? 4.232 -15.322 2.107 1.00 96.94 214 GLY A O 1
ATOM 1700 N N . GLY A 1 215 ? 2.939 -14.963 3.900 1.00 96.81 215 GLY A N 1
ATOM 1701 C CA . GLY A 1 215 ? 3.162 -16.265 4.523 1.00 96.81 215 GLY A CA 1
ATOM 1702 C C . GLY A 1 215 ? 2.376 -17.413 3.881 1.00 96.81 215 GLY A C 1
ATOM 1703 O O . GLY A 1 215 ? 2.713 -18.572 4.133 1.00 96.81 215 GLY A O 1
ATOM 1704 N N . ASP A 1 216 ? 1.365 -17.128 3.049 1.00 97.50 216 ASP A N 1
ATOM 1705 C CA . ASP A 1 216 ? 0.569 -18.162 2.385 1.00 97.50 216 ASP A CA 1
ATOM 1706 C C . ASP A 1 216 ? 1.467 -19.032 1.477 1.00 97.50 216 ASP A C 1
ATOM 1708 O O . ASP A 1 216 ? 2.205 -18.502 0.634 1.00 97.50 216 ASP A O 1
ATOM 1712 N N . PRO A 1 217 ? 1.408 -20.374 1.595 1.00 97.81 217 PRO A N 1
ATOM 1713 C CA . PRO A 1 217 ? 2.225 -21.273 0.784 1.00 97.81 217 PRO A CA 1
ATOM 1714 C C . PRO A 1 217 ? 2.090 -21.062 -0.731 1.00 97.81 217 PRO A C 1
ATOM 1716 O O . PRO A 1 217 ? 3.051 -21.295 -1.461 1.00 97.81 217 PRO A O 1
ATOM 1719 N N . ARG A 1 218 ? 0.926 -20.620 -1.222 1.00 98.12 218 ARG A N 1
ATOM 1720 C CA . ARG A 1 218 ? 0.682 -20.315 -2.642 1.00 98.12 218 ARG A CA 1
ATOM 1721 C C . ARG A 1 218 ? 1.466 -19.086 -3.091 1.00 98.12 218 ARG A C 1
ATOM 1723 O O . ARG A 1 218 ? 2.138 -19.139 -4.121 1.00 98.12 218 ARG A O 1
ATOM 1730 N N . LEU A 1 219 ? 1.455 -18.012 -2.297 1.00 98.25 219 LEU A N 1
ATOM 1731 C CA . LEU A 1 219 ? 2.248 -16.809 -2.576 1.00 98.25 219 LEU A CA 1
ATOM 1732 C C . LEU A 1 219 ? 3.744 -17.138 -2.576 1.00 98.25 219 LEU A C 1
ATOM 1734 O O . LEU A 1 219 ? 4.460 -16.766 -3.504 1.00 98.25 219 LEU A O 1
ATOM 1738 N N . ARG A 1 220 ? 4.202 -17.927 -1.598 1.00 98.25 220 ARG A N 1
ATOM 1739 C CA . ARG A 1 220 ? 5.598 -18.380 -1.540 1.00 98.25 220 ARG A CA 1
ATOM 1740 C C . ARG A 1 220 ? 6.006 -19.194 -2.764 1.00 98.25 220 ARG A C 1
ATOM 1742 O O . ARG A 1 220 ? 7.059 -18.931 -3.333 1.00 98.25 220 ARG A O 1
ATOM 1749 N N . ARG A 1 221 ? 5.159 -20.116 -3.236 1.00 98.31 221 ARG A N 1
ATOM 1750 C CA . ARG A 1 221 ? 5.424 -20.849 -4.487 1.00 98.31 221 ARG A CA 1
ATOM 1751 C C . ARG A 1 221 ? 5.515 -19.931 -5.704 1.00 98.31 221 ARG A C 1
ATOM 1753 O O . ARG A 1 221 ? 6.379 -20.147 -6.545 1.00 98.31 221 ARG A O 1
ATOM 1760 N N . GLY A 1 222 ? 4.668 -18.906 -5.795 1.00 98.50 222 GLY A N 1
ATOM 1761 C CA . GLY A 1 222 ? 4.738 -17.934 -6.889 1.00 98.50 222 GLY A CA 1
ATOM 1762 C C . GLY A 1 222 ? 6.009 -17.084 -6.849 1.00 98.50 222 GLY A C 1
ATOM 1763 O O . GLY A 1 222 ? 6.644 -16.871 -7.881 1.00 98.50 222 GLY A O 1
ATOM 1764 N N . ALA A 1 223 ? 6.434 -16.661 -5.655 1.00 98.38 223 ALA A N 1
ATOM 1765 C CA . ALA A 1 223 ? 7.711 -15.981 -5.455 1.00 98.38 223 ALA A CA 1
ATOM 1766 C C . ALA A 1 223 ? 8.901 -16.878 -5.839 1.00 98.38 223 ALA A C 1
ATOM 1768 O O . ALA A 1 223 ? 9.770 -16.441 -6.592 1.00 98.38 223 ALA A O 1
ATOM 1769 N N . GLU A 1 224 ? 8.908 -18.138 -5.392 1.00 98.19 224 GLU A N 1
ATOM 1770 C CA . GLU A 1 224 ? 9.935 -19.122 -5.752 1.00 98.19 224 GLU A CA 1
ATOM 1771 C C . GLU A 1 224 ? 10.008 -19.341 -7.266 1.00 98.19 224 GLU A C 1
ATOM 1773 O O . GLU A 1 224 ? 11.092 -19.269 -7.850 1.00 98.19 224 GLU A O 1
ATOM 1778 N N . PHE A 1 225 ? 8.857 -19.545 -7.915 1.00 98.44 225 PHE A N 1
ATOM 1779 C CA . PHE A 1 225 ? 8.780 -19.691 -9.365 1.00 98.44 225 PHE A CA 1
ATOM 1780 C C . PHE A 1 225 ? 9.397 -18.484 -10.074 1.00 98.44 225 PHE A C 1
ATOM 1782 O O . PHE A 1 225 ? 10.232 -18.658 -10.959 1.00 98.44 225 PHE A O 1
ATOM 1789 N N . MET A 1 226 ? 9.035 -17.262 -9.667 1.00 98.31 226 MET A N 1
ATOM 1790 C CA . MET A 1 226 ? 9.577 -16.045 -10.273 1.00 98.31 226 MET A CA 1
ATOM 1791 C C . MET A 1 226 ? 11.090 -15.936 -10.077 1.00 98.31 226 MET A C 1
ATOM 1793 O O . MET A 1 226 ? 11.801 -15.682 -11.046 1.00 98.31 226 MET A O 1
ATOM 1797 N N . LEU A 1 227 ? 11.599 -16.194 -8.868 1.00 97.69 227 LEU A N 1
ATOM 1798 C CA . LEU A 1 227 ? 13.038 -16.181 -8.590 1.00 97.69 227 LEU A CA 1
ATOM 1799 C C . LEU A 1 227 ? 13.805 -17.208 -9.433 1.00 97.69 227 LEU A C 1
ATOM 1801 O O . LEU A 1 227 ? 14.915 -16.929 -9.889 1.00 97.69 227 LEU A O 1
ATOM 1805 N N . ALA A 1 228 ? 13.239 -18.399 -9.638 1.00 97.25 228 ALA A N 1
ATOM 1806 C CA . ALA A 1 228 ? 13.830 -19.427 -10.489 1.00 97.25 228 ALA A CA 1
ATOM 1807 C C . ALA A 1 228 ? 13.787 -19.028 -11.974 1.00 97.25 228 ALA A C 1
ATOM 1809 O O . ALA A 1 228 ? 14.815 -19.074 -12.655 1.00 97.25 228 ALA A O 1
ATOM 1810 N N . ALA A 1 229 ? 12.626 -18.585 -12.460 1.00 96.88 229 ALA A N 1
ATOM 1811 C CA . ALA A 1 229 ? 12.385 -18.266 -13.863 1.00 96.88 229 ALA A CA 1
ATOM 1812 C C . ALA A 1 229 ? 13.204 -17.064 -14.357 1.00 96.88 229 ALA A C 1
ATOM 1814 O O . ALA A 1 229 ? 13.634 -17.049 -15.510 1.00 96.88 229 ALA A O 1
ATOM 1815 N N . THR A 1 230 ? 13.473 -16.074 -13.499 1.00 96.94 230 THR A N 1
ATOM 1816 C CA . THR A 1 230 ? 14.234 -14.873 -13.884 1.00 96.94 230 THR A CA 1
ATOM 1817 C C . THR A 1 230 ? 15.740 -14.997 -13.654 1.00 96.94 230 THR A C 1
ATOM 1819 O O . THR A 1 230 ? 16.487 -14.102 -14.045 1.00 96.94 230 THR A O 1
ATOM 1822 N N . ARG A 1 231 ? 16.224 -16.078 -13.023 1.00 95.56 231 ARG A N 1
ATOM 1823 C CA . ARG A 1 231 ? 17.629 -16.206 -12.591 1.00 95.56 231 ARG A CA 1
ATOM 1824 C C . ARG A 1 231 ? 18.626 -16.078 -13.743 1.00 95.56 231 ARG A C 1
ATOM 1826 O O . ARG A 1 231 ? 19.596 -15.332 -13.629 1.00 95.56 231 ARG A O 1
ATOM 1833 N N . ALA A 1 232 ? 18.406 -16.816 -14.831 1.00 96.12 232 ALA A N 1
ATOM 1834 C CA . ALA A 1 232 ? 19.323 -16.829 -15.972 1.00 96.12 232 ALA A CA 1
ATOM 1835 C C . ALA A 1 232 ? 19.363 -15.469 -16.686 1.00 96.12 232 ALA A C 1
ATOM 1837 O O . ALA A 1 232 ? 20.432 -14.985 -17.050 1.00 96.12 232 ALA A O 1
ATOM 1838 N N . GLU A 1 233 ? 18.202 -14.832 -16.840 1.00 95.38 233 GLU A N 1
ATOM 1839 C CA . GLU A 1 233 ? 18.086 -13.515 -17.462 1.00 95.38 233 GLU A CA 1
ATOM 1840 C C . GLU A 1 233 ? 18.735 -12.420 -16.616 1.00 95.38 233 GLU A C 1
ATOM 1842 O O . GLU A 1 233 ? 19.467 -11.596 -17.158 1.00 95.38 233 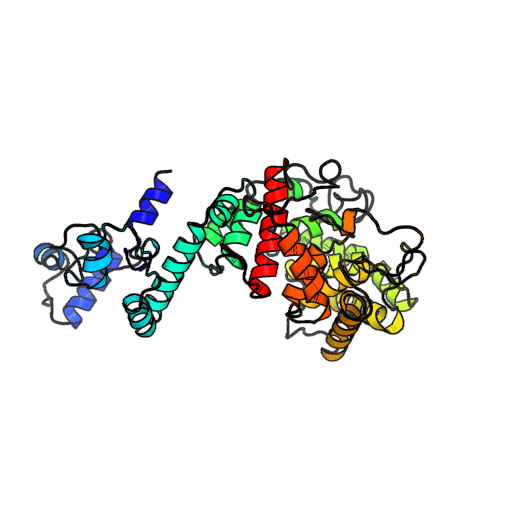GLU A O 1
ATOM 1847 N N . LEU A 1 234 ? 18.532 -12.445 -15.296 1.00 95.62 234 LEU A N 1
ATOM 1848 C CA . LEU A 1 234 ? 19.172 -11.512 -14.372 1.00 95.62 234 LEU A CA 1
ATOM 1849 C C . LEU A 1 234 ? 20.696 -11.653 -14.394 1.00 95.62 234 LEU A C 1
ATOM 1851 O O . LEU A 1 234 ? 21.395 -10.647 -14.465 1.00 95.62 234 LEU A O 1
ATOM 1855 N N . GLY A 1 235 ? 21.207 -12.891 -14.372 1.00 95.31 235 GLY A N 1
ATOM 1856 C CA . GLY A 1 235 ? 22.642 -13.165 -14.481 1.00 95.31 235 GLY A CA 1
ATOM 1857 C C . GLY A 1 235 ? 23.223 -12.587 -15.769 1.00 95.31 235 GLY A C 1
ATOM 1858 O O . GLY A 1 235 ? 24.120 -11.751 -15.720 1.00 95.31 235 GLY A O 1
ATOM 1859 N N . LYS A 1 236 ? 22.607 -12.909 -16.913 1.00 95.75 236 LYS A N 1
ATOM 1860 C CA . LYS A 1 236 ? 22.992 -12.349 -18.214 1.00 95.75 236 LYS A CA 1
ATOM 1861 C C . LYS A 1 236 ? 22.935 -10.818 -18.228 1.00 95.75 236 LYS A C 1
ATOM 1863 O O . LYS A 1 236 ? 23.816 -10.172 -18.783 1.00 95.75 236 LYS A O 1
ATOM 1868 N N . ALA A 1 237 ? 21.906 -10.222 -17.630 1.00 93.75 237 ALA A N 1
ATOM 1869 C CA . ALA A 1 237 ? 21.759 -8.774 -17.570 1.00 93.75 237 ALA A CA 1
ATOM 1870 C C . ALA A 1 237 ? 22.838 -8.108 -16.702 1.00 93.75 237 ALA A C 1
ATOM 1872 O O . ALA A 1 237 ? 23.301 -7.010 -17.023 1.00 93.75 237 ALA A O 1
ATOM 1873 N N . LEU A 1 238 ? 23.268 -8.761 -15.622 1.00 93.56 238 LEU A N 1
ATOM 1874 C CA . LEU A 1 238 ? 24.390 -8.307 -14.810 1.00 93.56 238 LEU A CA 1
ATOM 1875 C C . LEU A 1 238 ? 25.711 -8.418 -15.582 1.00 93.56 238 LEU A C 1
ATOM 1877 O O . LEU A 1 238 ? 26.400 -7.404 -15.685 1.00 93.56 238 LEU A O 1
ATOM 1881 N N . ASP A 1 239 ? 25.996 -9.572 -16.186 1.00 94.62 239 ASP A N 1
ATOM 1882 C CA . ASP A 1 239 ? 27.240 -9.846 -16.920 1.00 94.62 239 ASP A CA 1
ATOM 1883 C C . ASP A 1 239 ? 27.421 -8.927 -18.139 1.00 94.62 239 ASP A C 1
ATOM 1885 O O . ASP A 1 239 ? 28.502 -8.395 -18.377 1.00 94.62 239 ASP A O 1
ATOM 1889 N N . GLU A 1 240 ? 26.347 -8.693 -18.898 1.00 93.88 240 GLU A N 1
ATOM 1890 C CA . GLU A 1 240 ? 26.363 -7.846 -20.099 1.00 93.88 240 GLU A CA 1
ATOM 1891 C C . GLU A 1 240 ? 26.230 -6.346 -19.787 1.00 93.88 240 GLU A C 1
ATOM 1893 O O . GLU A 1 240 ? 26.175 -5.529 -20.706 1.00 93.88 240 GLU A O 1
ATOM 1898 N N . GLY A 1 241 ? 26.111 -5.955 -18.513 1.00 88.81 241 GLY A N 1
ATOM 1899 C CA . GLY A 1 241 ? 25.916 -4.548 -18.150 1.00 88.81 241 GLY A CA 1
ATOM 1900 C C . GLY A 1 241 ? 24.593 -3.953 -18.654 1.00 88.81 241 GLY A C 1
ATOM 1901 O O . GLY A 1 241 ? 24.505 -2.745 -18.880 1.00 88.81 241 GLY A O 1
ATOM 1902 N N . LYS A 1 242 ? 23.556 -4.781 -18.856 1.00 89.31 242 LYS A N 1
ATOM 1903 C CA . LYS A 1 242 ? 22.232 -4.322 -19.306 1.00 89.31 242 LYS A CA 1
ATOM 1904 C C . LYS A 1 242 ? 21.597 -3.362 -18.300 1.00 89.31 242 LYS A C 1
ATOM 1906 O O . LYS A 1 242 ? 21.781 -3.490 -17.089 1.00 89.31 242 LYS A O 1
ATOM 1911 N N . ARG A 1 243 ? 20.831 -2.410 -18.830 1.00 87.00 243 ARG A N 1
ATOM 1912 C CA . ARG A 1 243 ? 20.159 -1.343 -18.079 1.00 87.00 243 ARG A CA 1
ATOM 1913 C C . ARG A 1 243 ? 18.658 -1.332 -18.348 1.00 87.00 243 ARG A C 1
ATOM 1915 O O . ARG A 1 243 ? 18.193 -1.886 -19.346 1.00 87.00 243 ARG A O 1
ATOM 1922 N N . GLY A 1 244 ? 17.921 -0.658 -17.475 1.00 90.62 244 GLY A N 1
ATOM 1923 C CA . GLY A 1 244 ? 16.481 -0.471 -17.563 1.00 90.62 244 GLY A CA 1
ATOM 1924 C C . GLY A 1 244 ? 15.674 -1.651 -17.041 1.00 90.62 244 GLY A C 1
ATOM 1925 O O . GLY A 1 244 ? 16.177 -2.519 -16.331 1.00 90.62 244 GLY A O 1
ATOM 1926 N N . LEU A 1 245 ? 14.375 -1.664 -17.355 1.00 94.69 245 LEU A N 1
ATOM 1927 C CA . LEU A 1 245 ? 13.399 -2.603 -16.775 1.00 94.69 245 LEU A CA 1
ATOM 1928 C C . LEU A 1 245 ? 13.337 -2.544 -15.238 1.00 94.69 245 LEU A C 1
ATOM 1930 O O . LEU A 1 245 ? 12.881 -3.487 -14.594 1.00 94.69 245 LEU A O 1
ATOM 1934 N N . SER A 1 246 ? 13.731 -1.419 -14.640 1.00 96.38 246 SER A N 1
ATOM 1935 C CA . SER A 1 246 ? 13.717 -1.194 -13.188 1.00 96.38 246 SER A CA 1
ATOM 1936 C C . SER A 1 246 ? 12.313 -1.373 -12.600 1.00 96.38 246 SER A C 1
ATOM 1938 O O . SER A 1 246 ? 12.175 -1.822 -11.468 1.00 96.38 246 SER A O 1
ATOM 1940 N N . CYS A 1 247 ? 11.252 -1.134 -13.384 1.00 97.38 247 CYS A N 1
ATOM 1941 C CA . CYS A 1 247 ? 9.880 -1.431 -12.969 1.00 97.38 247 CYS A CA 1
ATOM 1942 C C . CYS A 1 247 ? 9.589 -2.931 -12.829 1.00 97.38 247 CYS A C 1
ATOM 1944 O O . CYS A 1 247 ? 8.886 -3.325 -11.901 1.00 97.38 247 CYS A O 1
ATOM 1946 N N . PHE A 1 248 ? 10.141 -3.773 -13.707 1.00 98.06 248 PHE A N 1
ATOM 1947 C CA . PHE A 1 248 ? 10.010 -5.226 -13.612 1.00 98.06 248 PHE A CA 1
ATOM 1948 C C . PHE A 1 248 ? 10.791 -5.757 -12.409 1.00 98.06 248 PHE A C 1
ATOM 1950 O O . PHE A 1 248 ? 10.221 -6.443 -11.562 1.00 98.06 248 PHE A O 1
ATOM 1957 N N . TRP A 1 249 ? 12.071 -5.392 -12.296 1.00 97.94 249 TRP A N 1
ATOM 1958 C CA . TRP A 1 249 ? 12.933 -5.850 -11.204 1.00 97.94 249 TRP A CA 1
ATOM 1959 C C . TRP A 1 249 ? 12.491 -5.308 -9.841 1.00 97.94 249 TRP A C 1
ATOM 1961 O O . TRP A 1 249 ? 12.526 -6.043 -8.858 1.00 97.94 249 TRP A O 1
ATOM 1971 N N . GLY A 1 250 ? 11.993 -4.070 -9.786 1.00 98.12 250 GLY A N 1
ATOM 1972 C CA . GLY A 1 250 ? 11.385 -3.492 -8.590 1.00 98.12 250 GLY A CA 1
ATOM 1973 C C . GLY A 1 250 ? 10.128 -4.251 -8.162 1.00 98.12 250 GLY A C 1
ATOM 1974 O O . GLY A 1 250 ? 10.025 -4.680 -7.016 1.00 98.12 250 GLY A O 1
ATOM 1975 N N . ASN A 1 251 ? 9.200 -4.518 -9.085 1.00 98.62 251 ASN A N 1
ATOM 1976 C CA . ASN A 1 251 ? 8.020 -5.326 -8.765 1.00 98.62 251 ASN A CA 1
ATOM 1977 C C . ASN A 1 251 ? 8.402 -6.730 -8.275 1.00 98.62 251 ASN A C 1
ATOM 1979 O O . ASN A 1 251 ? 7.860 -7.165 -7.261 1.00 98.62 251 ASN A O 1
ATOM 1983 N N . LEU A 1 252 ? 9.356 -7.396 -8.946 1.00 98.50 252 LEU A N 1
ATOM 1984 C CA . LEU A 1 252 ? 9.898 -8.688 -8.510 1.00 98.50 252 LEU A CA 1
ATOM 1985 C C . LEU A 1 252 ? 10.397 -8.610 -7.070 1.00 98.50 252 LEU A C 1
ATOM 1987 O O . LEU A 1 252 ? 9.897 -9.348 -6.229 1.00 98.50 252 LEU A O 1
ATOM 1991 N N . LEU A 1 253 ? 11.321 -7.685 -6.787 1.00 97.94 253 LEU A N 1
ATOM 1992 C CA . LEU A 1 253 ? 11.895 -7.471 -5.458 1.00 97.94 253 LEU A CA 1
ATOM 1993 C C . LEU A 1 253 ? 10.815 -7.221 -4.399 1.00 97.94 253 LEU A C 1
ATOM 1995 O O . LEU A 1 253 ? 10.884 -7.776 -3.305 1.00 97.94 253 LEU A O 1
ATOM 1999 N N . ARG A 1 254 ? 9.781 -6.443 -4.723 1.00 98.00 254 ARG A N 1
ATOM 2000 C CA . ARG A 1 254 ? 8.715 -6.130 -3.773 1.00 98.00 254 ARG A CA 1
ATOM 2001 C C . ARG A 1 254 ? 7.946 -7.372 -3.324 1.00 98.00 254 ARG A C 1
ATOM 2003 O O . ARG A 1 254 ? 7.834 -7.605 -2.121 1.00 98.00 254 ARG A O 1
ATOM 2010 N N . TYR A 1 255 ? 7.394 -8.158 -4.250 1.00 98.38 255 TYR A N 1
ATOM 2011 C CA . TYR A 1 255 ? 6.526 -9.269 -3.842 1.00 98.38 255 TYR A CA 1
ATOM 2012 C C . TYR A 1 255 ? 7.307 -10.455 -3.268 1.00 98.38 255 TYR A C 1
ATOM 2014 O O . TYR A 1 255 ? 6.776 -11.178 -2.430 1.00 98.38 255 TYR A O 1
ATOM 2022 N N . VAL A 1 256 ? 8.571 -10.662 -3.648 1.00 97.56 256 VAL A N 1
ATOM 2023 C CA . VAL A 1 256 ? 9.396 -11.720 -3.033 1.00 97.56 256 VAL A CA 1
ATOM 2024 C C . VAL A 1 256 ? 9.792 -11.352 -1.598 1.00 97.56 256 VAL A C 1
ATOM 2026 O O . VAL A 1 256 ? 9.739 -12.215 -0.720 1.00 97.56 256 VAL A O 1
ATOM 2029 N N . LEU A 1 257 ? 10.086 -10.072 -1.318 1.00 96.50 257 LEU A N 1
ATOM 2030 C CA . LEU A 1 257 ? 10.276 -9.578 0.052 1.00 96.50 257 LEU A CA 1
ATOM 2031 C C . LEU A 1 257 ? 9.002 -9.756 0.876 1.00 96.50 257 LEU A C 1
ATOM 2033 O O . LEU A 1 257 ? 9.060 -10.297 1.979 1.00 96.50 257 LEU A O 1
ATOM 2037 N N . HIS A 1 258 ? 7.851 -9.389 0.305 1.00 97.50 258 HIS A N 1
ATOM 2038 C CA . HIS A 1 258 ? 6.537 -9.608 0.916 1.00 97.50 258 HIS A CA 1
ATOM 2039 C C . HIS A 1 258 ? 6.294 -11.083 1.270 1.00 97.50 258 HIS A C 1
ATOM 2041 O O . HIS A 1 258 ? 5.740 -11.383 2.323 1.00 97.50 258 HIS A O 1
ATOM 2047 N N . CYS A 1 259 ? 6.773 -12.018 0.443 1.00 97.69 259 CYS A N 1
ATOM 2048 C CA . CYS A 1 259 ? 6.660 -13.461 0.683 1.00 97.69 259 CYS A CA 1
ATOM 2049 C C . CYS A 1 259 ? 7.695 -14.032 1.676 1.00 97.69 259 CYS A C 1
ATOM 2051 O O . CYS A 1 259 ? 7.715 -15.241 1.926 1.00 97.69 259 CYS A O 1
ATOM 2053 N N . GLY A 1 260 ? 8.552 -13.189 2.261 1.00 94.31 260 GLY A N 1
ATOM 2054 C CA . GLY A 1 260 ? 9.536 -13.588 3.269 1.00 94.31 260 GLY A CA 1
ATOM 2055 C C . GLY A 1 260 ? 10.871 -14.091 2.710 1.00 94.31 260 GLY A C 1
ATOM 2056 O O . GLY A 1 260 ? 11.631 -14.711 3.449 1.00 94.31 260 GLY A O 1
ATOM 2057 N N . TYR A 1 261 ? 11.195 -13.807 1.444 1.00 93.31 261 TYR A N 1
ATOM 2058 C CA . TYR A 1 261 ? 12.459 -14.221 0.811 1.00 93.31 261 TYR A CA 1
ATOM 2059 C C . TYR A 1 261 ? 13.621 -13.245 1.053 1.00 93.31 261 TYR A C 1
ATOM 2061 O O . TYR A 1 261 ? 14.608 -13.263 0.328 1.00 93.31 261 TYR A O 1
ATOM 2069 N N . ALA A 1 262 ? 13.556 -12.395 2.080 1.00 89.38 262 ALA A N 1
ATOM 2070 C CA . ALA A 1 262 ? 14.586 -11.382 2.335 1.00 89.38 262 ALA A CA 1
ATOM 2071 C C . ALA A 1 262 ? 16.004 -11.948 2.563 1.00 89.38 262 ALA A C 1
ATOM 2073 O O . ALA A 1 262 ? 16.982 -11.241 2.338 1.00 89.38 262 ALA A O 1
ATOM 2074 N N . ALA A 1 263 ? 16.115 -13.207 3.000 1.00 86.81 263 ALA A N 1
ATOM 2075 C CA . ALA A 1 263 ? 17.386 -13.908 3.193 1.00 86.81 263 ALA A CA 1
ATOM 2076 C C . ALA A 1 263 ? 17.800 -14.788 1.993 1.00 86.81 263 ALA A C 1
ATOM 2078 O O . ALA A 1 263 ? 18.814 -15.480 2.070 1.00 86.81 263 ALA A O 1
ATOM 2079 N N . ASP A 1 264 ? 17.024 -14.808 0.904 1.00 89.69 264 ASP A N 1
ATOM 2080 C CA . ASP A 1 264 ? 17.348 -15.614 -0.273 1.00 89.69 264 ASP A CA 1
ATOM 2081 C C . ASP A 1 264 ? 18.498 -14.970 -1.071 1.00 89.69 264 ASP A C 1
ATOM 2083 O O . ASP A 1 264 ? 18.421 -13.788 -1.414 1.00 89.69 264 ASP A O 1
ATOM 2087 N N . PRO A 1 265 ? 19.562 -15.714 -1.420 1.00 85.12 265 PRO A N 1
ATOM 2088 C CA . PRO A 1 265 ? 20.731 -15.148 -2.096 1.00 85.12 265 PRO A CA 1
ATOM 2089 C C . PRO A 1 265 ? 20.422 -14.581 -3.489 1.00 85.12 265 PRO A C 1
ATOM 2091 O O . PRO A 1 265 ? 21.143 -13.706 -3.971 1.00 85.12 265 PRO A O 1
ATOM 2094 N N . ARG A 1 266 ? 19.345 -15.028 -4.154 1.00 90.12 266 ARG A N 1
ATOM 2095 C CA . ARG A 1 266 ? 18.921 -14.471 -5.451 1.00 90.12 266 ARG A CA 1
ATOM 2096 C C . ARG A 1 266 ? 18.444 -13.026 -5.316 1.00 90.12 266 ARG A C 1
ATOM 2098 O O . ARG A 1 266 ? 18.517 -12.281 -6.292 1.00 90.12 266 ARG A O 1
ATOM 2105 N N . MET A 1 267 ? 18.021 -12.609 -4.120 1.00 89.19 267 MET A N 1
ATOM 2106 C CA . MET A 1 267 ? 17.603 -11.232 -3.861 1.00 89.19 267 MET A CA 1
ATOM 2107 C C . MET A 1 267 ? 18.721 -10.233 -4.041 1.00 89.19 267 MET A C 1
ATOM 2109 O O . MET A 1 267 ? 18.505 -9.155 -4.592 1.00 89.19 267 MET A O 1
ATOM 2113 N N . GLU A 1 268 ? 19.921 -10.610 -3.619 1.00 88.75 268 GLU A N 1
ATOM 2114 C CA . GLU A 1 268 ? 21.078 -9.740 -3.715 1.00 88.75 268 GLU A CA 1
ATOM 2115 C C . GLU A 1 268 ? 21.365 -9.366 -5.173 1.00 88.75 268 GLU A C 1
ATOM 2117 O O . GLU A 1 268 ? 21.639 -8.210 -5.473 1.00 88.75 268 GLU A O 1
ATOM 2122 N N . ALA A 1 269 ? 21.206 -10.301 -6.113 1.00 92.75 269 ALA A N 1
ATOM 2123 C CA . ALA A 1 269 ? 21.374 -10.011 -7.535 1.00 92.75 269 ALA A CA 1
ATOM 2124 C C . ALA A 1 269 ? 20.359 -8.971 -8.045 1.00 92.75 269 ALA A C 1
ATOM 2126 O O . ALA A 1 269 ? 20.720 -8.101 -8.840 1.00 92.75 269 ALA A O 1
ATOM 2127 N N . VAL A 1 270 ? 19.108 -9.022 -7.569 1.00 95.69 270 VAL A N 1
ATOM 2128 C CA . VAL A 1 270 ? 18.065 -8.059 -7.961 1.00 95.69 270 VAL A CA 1
ATOM 2129 C C . VAL A 1 270 ? 18.370 -6.678 -7.383 1.00 95.69 270 VAL A C 1
ATOM 2131 O O . VAL A 1 270 ? 18.318 -5.685 -8.106 1.00 95.69 270 VAL A O 1
ATOM 2134 N N . VAL A 1 271 ? 18.747 -6.605 -6.103 1.00 95.31 271 VAL A N 1
ATOM 2135 C CA . VAL A 1 271 ? 19.138 -5.340 -5.459 1.00 95.31 271 VAL A CA 1
ATOM 2136 C C . VAL A 1 271 ? 20.369 -4.749 -6.152 1.00 95.31 271 VAL A C 1
ATOM 2138 O O . VAL A 1 271 ? 20.370 -3.564 -6.471 1.00 95.31 271 VAL A O 1
ATOM 2141 N N . ARG A 1 272 ? 21.377 -5.570 -6.480 1.00 94.25 272 ARG A N 1
ATOM 2142 C CA . ARG A 1 272 ? 22.590 -5.138 -7.196 1.00 94.25 272 ARG A CA 1
ATOM 2143 C C . ARG A 1 272 ? 22.250 -4.538 -8.551 1.00 94.25 272 ARG A C 1
ATOM 2145 O O . ARG A 1 272 ? 22.799 -3.502 -8.918 1.00 94.25 272 ARG A O 1
ATOM 2152 N N . TYR A 1 273 ? 21.341 -5.181 -9.280 1.00 96.06 273 TYR A N 1
ATOM 2153 C CA . TYR A 1 273 ? 20.869 -4.677 -10.561 1.00 96.06 273 TYR A CA 1
ATOM 2154 C C . TYR A 1 273 ? 20.217 -3.297 -10.408 1.00 96.06 273 TYR A C 1
ATOM 2156 O O . TYR A 1 273 ? 20.581 -2.372 -11.129 1.00 96.06 273 TYR A O 1
ATOM 2164 N N . LEU A 1 274 ? 19.299 -3.141 -9.446 1.00 96.75 274 LEU A N 1
ATOM 2165 C CA . LEU A 1 274 ? 18.596 -1.876 -9.207 1.00 96.75 274 LEU A CA 1
ATOM 2166 C C . LEU A 1 274 ? 19.539 -0.752 -8.753 1.00 96.75 274 LEU A C 1
ATOM 2168 O O . LEU A 1 274 ? 19.414 0.367 -9.239 1.00 96.75 274 LEU A O 1
ATOM 2172 N N . VAL A 1 275 ? 20.500 -1.044 -7.873 1.00 95.38 275 VAL A N 1
ATOM 2173 C CA . VAL A 1 275 ? 21.521 -0.079 -7.428 1.00 95.38 275 VAL A CA 1
ATOM 2174 C C . VAL A 1 275 ? 22.396 0.376 -8.599 1.00 95.38 275 VAL A C 1
ATOM 2176 O O . VAL A 1 275 ? 22.612 1.574 -8.780 1.00 95.38 275 VAL A O 1
ATOM 2179 N N . ARG A 1 276 ? 22.857 -0.555 -9.445 1.00 94.31 276 ARG A N 1
ATOM 2180 C CA . ARG A 1 276 ? 23.630 -0.211 -10.649 1.00 94.31 276 ARG A CA 1
ATOM 2181 C C . ARG A 1 276 ? 22.815 0.651 -11.613 1.00 94.31 276 ARG A C 1
ATOM 2183 O O . ARG A 1 276 ? 23.328 1.626 -12.159 1.00 94.31 276 ARG A O 1
ATOM 2190 N N . ASP A 1 277 ? 21.550 0.299 -11.821 1.00 93.62 277 ASP A N 1
ATOM 2191 C CA . ASP A 1 277 ? 20.649 1.027 -12.716 1.00 93.62 277 ASP A CA 1
ATOM 2192 C C . ASP A 1 277 ? 20.328 2.445 -12.203 1.00 93.62 277 ASP A C 1
ATOM 2194 O O . ASP A 1 277 ? 20.218 3.379 -12.997 1.00 93.62 277 ASP A O 1
ATOM 2198 N N . ALA A 1 278 ? 20.264 2.626 -10.880 1.00 94.12 278 ALA A N 1
ATOM 2199 C CA . ALA A 1 278 ? 20.108 3.924 -10.224 1.00 94.12 278 ALA A CA 1
ATOM 2200 C C . ALA A 1 278 ? 21.326 4.846 -10.395 1.00 94.12 278 ALA A C 1
ATOM 2202 O O . ALA A 1 278 ? 21.169 6.060 -10.544 1.00 94.12 278 ALA A O 1
ATOM 2203 N N . GLY A 1 279 ? 22.531 4.272 -10.328 1.00 88.94 279 GLY A N 1
ATOM 2204 C CA . GLY A 1 279 ? 23.798 4.987 -10.465 1.00 88.94 279 GLY A CA 1
ATOM 2205 C C . GLY A 1 279 ? 24.196 5.162 -11.928 1.00 88.94 279 GLY A C 1
ATOM 2206 O O . GLY A 1 279 ? 23.888 6.169 -12.561 1.00 88.94 279 GLY A O 1
ATOM 2207 N N . GLU A 1 280 ? 24.874 4.158 -12.478 1.00 84.06 280 GLU A N 1
ATOM 2208 C CA . GLU A 1 280 ? 25.398 4.170 -13.850 1.00 84.06 280 GLU A CA 1
ATOM 2209 C C . GLU A 1 280 ? 24.288 4.228 -14.904 1.00 84.06 280 GLU A C 1
ATOM 2211 O O . GLU A 1 280 ? 24.477 4.774 -15.994 1.00 84.06 280 GLU A O 1
ATOM 2216 N N . GLY A 1 281 ? 23.128 3.638 -14.600 1.00 78.19 281 GLY A N 1
ATOM 2217 C CA . GLY A 1 281 ? 22.026 3.542 -15.550 1.00 78.19 281 GLY A CA 1
ATOM 2218 C C . GLY A 1 281 ? 21.155 4.787 -15.662 1.00 78.19 281 GLY A C 1
ATOM 2219 O O . GLY A 1 281 ? 20.479 4.955 -16.681 1.00 78.19 281 GLY A O 1
ATOM 2220 N N . GLY A 1 282 ? 21.182 5.673 -14.662 1.00 92.06 282 GLY A N 1
ATOM 2221 C CA . GLY A 1 282 ? 20.392 6.903 -14.635 1.00 92.06 282 GLY A CA 1
ATOM 2222 C C . GLY A 1 282 ? 18.895 6.681 -14.874 1.00 92.06 282 GLY A C 1
ATOM 2223 O O . GLY A 1 282 ? 18.258 7.513 -15.522 1.00 92.06 282 GLY A O 1
ATOM 2224 N N . TRP A 1 283 ? 18.348 5.545 -14.421 1.00 95.75 283 TRP A N 1
ATOM 2225 C CA . TRP A 1 283 ? 16.931 5.176 -14.567 1.00 95.75 283 TRP A CA 1
ATOM 2226 C C . TRP A 1 283 ? 16.424 5.054 -16.012 1.00 95.75 283 TRP A C 1
ATOM 2228 O O . TRP A 1 283 ? 15.220 5.177 -16.264 1.00 95.75 283 TRP A O 1
ATOM 2238 N N . ARG A 1 284 ? 17.317 4.858 -16.988 1.00 95.69 284 ARG A N 1
ATOM 2239 C CA . ARG A 1 284 ? 16.945 4.775 -18.408 1.00 95.69 284 ARG A CA 1
ATOM 2240 C C . ARG A 1 284 ? 16.118 3.535 -18.703 1.00 95.69 284 ARG A C 1
ATOM 2242 O O . ARG A 1 284 ? 16.363 2.467 -18.156 1.00 95.69 284 ARG A O 1
ATOM 2249 N N . CYS A 1 285 ? 15.153 3.660 -19.607 1.00 95.19 285 CYS A N 1
ATOM 2250 C CA . CYS A 1 285 ? 14.285 2.550 -19.983 1.00 95.19 285 CYS A CA 1
ATOM 2251 C C . CYS A 1 285 ? 14.207 2.399 -21.506 1.00 95.19 285 CYS A C 1
ATOM 2253 O O . CYS A 1 285 ? 13.834 3.366 -22.171 1.00 95.19 285 CYS A O 1
ATOM 2255 N N . PRO A 1 286 ? 14.420 1.189 -22.062 1.00 94.19 286 PRO A N 1
ATOM 2256 C CA . PRO A 1 286 ? 14.301 0.963 -23.505 1.00 94.19 286 PRO A CA 1
ATOM 2257 C C . PRO A 1 286 ? 12.876 1.186 -24.029 1.00 94.19 286 PRO A C 1
ATOM 2259 O O . PRO A 1 286 ? 12.680 1.488 -25.198 1.00 94.19 286 PRO A O 1
ATOM 2262 N N . TYR A 1 287 ? 11.865 1.087 -23.159 1.00 93.81 287 TYR A N 1
ATOM 2263 C CA . TYR A 1 287 ? 10.469 1.386 -23.498 1.00 93.81 287 TYR A CA 1
ATOM 2264 C C . TYR A 1 287 ? 10.097 2.871 -23.345 1.00 93.81 287 TYR A C 1
ATOM 2266 O O . TYR A 1 287 ? 8.937 3.226 -23.540 1.00 93.81 287 TYR A O 1
ATOM 2274 N N . ASN A 1 288 ? 11.054 3.719 -22.964 1.00 95.06 288 ASN A N 1
ATOM 2275 C CA . ASN A 1 288 ? 10.934 5.176 -22.928 1.00 95.06 288 ASN A CA 1
ATOM 2276 C C . ASN A 1 288 ? 11.997 5.813 -23.840 1.00 95.06 288 ASN A C 1
ATOM 2278 O O . ASN A 1 288 ? 12.615 6.804 -23.464 1.00 95.06 288 ASN A O 1
ATOM 2282 N N . ASP A 1 289 ? 12.271 5.190 -24.990 1.00 95.00 289 ASP A N 1
ATOM 2283 C CA . ASP A 1 289 ? 13.291 5.619 -25.958 1.00 95.00 289 ASP A CA 1
ATOM 2284 C C . ASP A 1 289 ? 14.680 5.840 -25.323 1.00 95.00 289 ASP A C 1
ATOM 2286 O O . ASP A 1 289 ? 15.376 6.814 -25.605 1.00 95.00 289 ASP A O 1
ATOM 2290 N N . ASP A 1 290 ? 15.060 4.947 -24.401 1.00 94.81 290 ASP A N 1
ATOM 2291 C CA . ASP A 1 290 ? 16.294 4.999 -23.603 1.00 94.81 290 ASP A CA 1
ATOM 2292 C C . ASP A 1 290 ? 16.470 6.276 -22.756 1.00 94.81 290 ASP A C 1
ATOM 2294 O O . ASP A 1 290 ? 17.563 6.571 -22.257 1.00 94.81 290 ASP A O 1
ATOM 2298 N N . LEU A 1 291 ? 15.391 7.026 -22.521 1.00 96.25 291 LEU A N 1
ATOM 2299 C CA . LEU A 1 291 ? 15.363 8.165 -21.606 1.00 96.25 291 LEU A CA 1
ATOM 2300 C C . LEU A 1 291 ? 15.108 7.715 -20.153 1.00 96.25 291 LEU A C 1
ATOM 2302 O O . LEU A 1 291 ? 14.475 6.672 -19.931 1.00 96.25 291 LEU A O 1
ATOM 2306 N N . PRO A 1 292 ? 15.561 8.496 -19.147 1.00 97.00 292 PRO A N 1
ATOM 2307 C CA . PRO A 1 292 ? 15.205 8.281 -17.744 1.00 97.00 292 PRO A CA 1
ATOM 2308 C C . PRO A 1 292 ? 13.692 8.151 -17.553 1.00 97.00 292 PRO A C 1
ATOM 2310 O O . PRO A 1 292 ? 12.923 8.944 -18.091 1.00 97.00 292 PRO A O 1
ATOM 2313 N N . CYS A 1 293 ? 13.251 7.142 -16.805 1.00 96.81 293 CYS A N 1
ATOM 2314 C CA . CYS A 1 293 ? 11.847 6.757 -16.725 1.00 96.81 293 CYS A CA 1
ATOM 2315 C C . CYS A 1 293 ? 11.317 6.846 -15.291 1.00 96.81 293 CYS A C 1
ATOM 2317 O O . CYS A 1 293 ? 11.679 6.038 -14.432 1.00 96.81 293 CYS A O 1
ATOM 2319 N N . ALA A 1 294 ? 10.388 7.776 -15.047 1.00 97.38 294 ALA A N 1
ATOM 2320 C CA . ALA A 1 294 ? 9.763 7.966 -13.735 1.00 97.38 294 ALA A CA 1
ATOM 2321 C C . ALA A 1 294 ? 9.038 6.707 -13.228 1.00 97.38 294 ALA A C 1
ATOM 2323 O O . ALA A 1 294 ? 9.121 6.382 -12.045 1.00 97.38 294 ALA A O 1
ATOM 2324 N N . TRP A 1 295 ? 8.392 5.945 -14.122 1.00 97.62 295 TRP A N 1
ATOM 2325 C CA . TRP A 1 295 ? 7.758 4.665 -13.770 1.00 97.62 295 TRP A CA 1
ATOM 2326 C C . TRP A 1 295 ? 8.776 3.633 -13.278 1.00 97.62 295 TRP A C 1
ATOM 2328 O O . TRP A 1 295 ? 8.514 2.925 -12.307 1.00 97.62 295 TRP A O 1
ATOM 2338 N N . GLY A 1 296 ? 9.937 3.559 -13.936 1.00 97.69 296 GLY A N 1
ATOM 2339 C CA . GLY A 1 296 ? 11.035 2.676 -13.545 1.00 97.69 296 GLY A CA 1
ATOM 2340 C C . GLY A 1 296 ? 11.590 3.042 -12.172 1.00 97.69 296 GLY A C 1
ATOM 2341 O O . GLY A 1 296 ? 11.606 2.193 -11.281 1.00 97.69 296 GLY A O 1
ATOM 2342 N N . ALA A 1 297 ? 11.959 4.313 -11.993 1.00 98.25 297 ALA A N 1
ATOM 2343 C CA . ALA A 1 297 ? 12.513 4.821 -10.741 1.00 98.25 297 ALA A CA 1
ATOM 2344 C C . ALA A 1 297 ? 11.545 4.622 -9.565 1.00 98.25 297 ALA A C 1
ATOM 2346 O O . ALA A 1 297 ? 11.912 4.021 -8.561 1.00 98.25 297 ALA A O 1
ATOM 2347 N N . ALA A 1 298 ? 10.281 5.032 -9.700 1.00 98.50 298 ALA A N 1
ATOM 2348 C CA . ALA A 1 298 ? 9.303 4.916 -8.619 1.00 98.50 298 ALA A CA 1
ATOM 2349 C C . ALA A 1 298 ? 9.060 3.456 -8.192 1.00 98.50 298 ALA A C 1
ATOM 2351 O O . ALA A 1 298 ? 8.968 3.169 -7.001 1.00 98.50 298 ALA A O 1
ATOM 2352 N N . ARG A 1 299 ? 9.003 2.511 -9.139 1.00 98.44 299 ARG A N 1
ATOM 2353 C CA . ARG A 1 299 ? 8.843 1.077 -8.838 1.00 98.44 299 ARG A CA 1
ATOM 2354 C C . ARG A 1 299 ? 10.089 0.457 -8.209 1.00 98.44 299 ARG A C 1
ATOM 2356 O O . ARG A 1 299 ? 9.957 -0.396 -7.334 1.00 98.44 299 ARG A O 1
ATOM 2363 N N . ALA A 1 300 ? 11.278 0.887 -8.624 1.00 98.31 300 ALA A N 1
ATOM 2364 C CA . ALA A 1 300 ? 12.524 0.478 -7.987 1.00 98.31 300 ALA A CA 1
ATOM 2365 C C . ALA A 1 300 ? 12.588 0.986 -6.540 1.00 98.31 300 ALA A C 1
ATOM 2367 O O . ALA A 1 300 ? 12.830 0.199 -5.630 1.00 98.31 300 ALA A O 1
ATOM 2368 N N . LEU A 1 301 ? 12.285 2.267 -6.311 1.00 98.56 301 LEU A N 1
ATOM 2369 C CA . LEU A 1 301 ? 12.284 2.876 -4.979 1.00 98.56 301 LEU A CA 1
A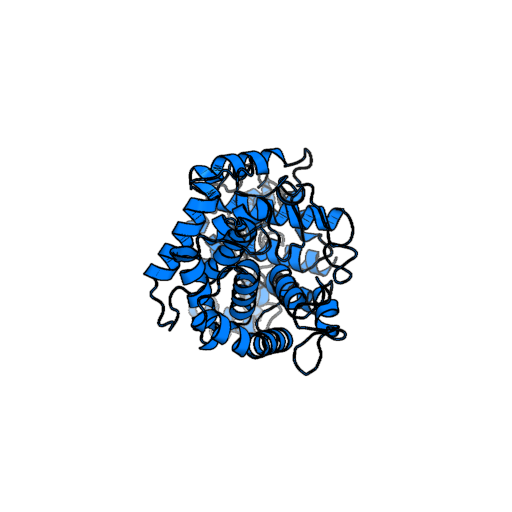TOM 2370 C C . LEU A 1 301 ? 11.250 2.231 -4.058 1.00 98.56 301 LEU A C 1
ATOM 2372 O O . LEU A 1 301 ? 11.558 1.953 -2.905 1.00 98.56 301 LEU A O 1
ATOM 2376 N N . TRP A 1 302 ? 10.063 1.911 -4.580 1.00 98.38 302 TRP A N 1
ATOM 2377 C CA . TRP A 1 302 ? 9.058 1.150 -3.840 1.00 98.38 302 TRP A CA 1
ATOM 2378 C C . TRP A 1 302 ? 9.612 -0.184 -3.333 1.00 98.38 302 TRP A C 1
ATOM 2380 O O . TRP A 1 302 ? 9.374 -0.584 -2.199 1.00 98.38 302 TRP A O 1
ATOM 2390 N N . ALA A 1 303 ? 10.384 -0.884 -4.155 1.00 97.62 303 ALA A N 1
ATOM 2391 C CA . ALA A 1 303 ? 10.974 -2.154 -3.770 1.00 97.62 303 ALA A CA 1
ATOM 2392 C C . ALA A 1 303 ? 12.119 -1.992 -2.759 1.00 97.62 303 ALA A C 1
ATOM 2394 O O . ALA A 1 303 ? 12.186 -2.741 -1.787 1.00 97.62 303 ALA A O 1
ATOM 2395 N N . LEU A 1 304 ? 12.987 -0.993 -2.960 1.00 96.81 304 LEU A N 1
ATOM 2396 C CA . LEU A 1 304 ? 14.100 -0.691 -2.055 1.00 96.81 304 LEU A CA 1
ATOM 2397 C C . LEU A 1 304 ? 13.611 -0.230 -0.673 1.00 96.81 304 LEU A C 1
ATOM 2399 O O . LEU A 1 304 ? 14.216 -0.604 0.327 1.00 96.81 304 LEU A O 1
ATOM 2403 N N . ALA A 1 305 ? 12.484 0.488 -0.600 1.00 96.12 305 ALA A N 1
ATOM 2404 C CA . ALA A 1 305 ? 11.844 0.886 0.657 1.00 96.12 305 ALA A CA 1
ATOM 2405 C C . ALA A 1 305 ? 11.402 -0.310 1.524 1.00 96.12 305 ALA A C 1
ATOM 2407 O O . ALA A 1 305 ? 11.316 -0.193 2.741 1.00 96.12 305 ALA A O 1
ATOM 2408 N N . ALA A 1 306 ? 11.143 -1.472 0.910 1.00 94.94 306 ALA A N 1
ATOM 2409 C CA . ALA A 1 306 ? 10.733 -2.688 1.616 1.00 94.94 306 ALA A CA 1
ATOM 2410 C C . ALA A 1 306 ? 11.909 -3.532 2.136 1.00 94.94 306 ALA A C 1
ATOM 2412 O O . ALA A 1 306 ? 11.683 -4.577 2.754 1.00 94.94 306 ALA A O 1
ATOM 2413 N N . LEU A 1 307 ? 13.161 -3.140 1.868 1.00 93.06 307 LEU A N 1
ATOM 2414 C CA . LEU A 1 307 ? 14.318 -3.893 2.343 1.00 93.06 307 LEU A CA 1
ATOM 2415 C C . LEU A 1 307 ? 14.414 -3.827 3.876 1.00 93.06 307 LEU A C 1
ATOM 2417 O O . LEU A 1 307 ? 14.303 -2.748 4.461 1.00 93.06 307 LEU A O 1
ATOM 2421 N N . PRO A 1 308 ? 14.666 -4.958 4.558 1.00 85.94 308 PRO A N 1
ATOM 2422 C CA . PRO A 1 308 ? 14.844 -4.939 6.001 1.00 85.94 308 PRO A CA 1
ATOM 2423 C C . PRO A 1 308 ? 16.120 -4.177 6.372 1.00 85.94 308 PRO A C 1
ATOM 2425 O O . PRO A 1 308 ? 17.167 -4.350 5.745 1.00 85.94 308 PRO A O 1
ATOM 2428 N N . ALA A 1 309 ? 16.061 -3.407 7.463 1.00 72.94 309 ALA A N 1
ATOM 2429 C CA . ALA A 1 309 ? 17.188 -2.614 7.969 1.00 72.94 309 ALA A CA 1
ATOM 2430 C C . ALA A 1 309 ? 18.459 -3.445 8.244 1.00 72.94 309 ALA A C 1
ATOM 2432 O O . ALA A 1 309 ? 19.571 -2.920 8.208 1.00 72.94 309 ALA A O 1
ATOM 2433 N N . ARG A 1 310 ? 18.295 -4.746 8.520 1.00 63.28 310 ARG A N 1
ATOM 2434 C CA . ARG A 1 310 ? 19.374 -5.732 8.653 1.00 63.28 310 ARG A CA 1
ATOM 2435 C C . ARG A 1 310 ? 19.175 -6.825 7.607 1.00 63.28 310 ARG A C 1
ATOM 2437 O O . ARG A 1 310 ? 18.645 -7.889 7.915 1.00 63.28 310 ARG A O 1
ATOM 2444 N N . SER A 1 311 ? 19.568 -6.558 6.369 1.00 62.06 311 SER A N 1
ATOM 2445 C CA . SER A 1 311 ? 19.741 -7.618 5.378 1.00 62.06 311 SER A CA 1
ATOM 2446 C C . SER A 1 311 ? 21.145 -8.207 5.537 1.00 62.06 311 SER A C 1
ATOM 2448 O O . SER A 1 311 ? 22.112 -7.475 5.727 1.00 62.06 311 SER A O 1
ATOM 2450 N N . GLY A 1 312 ? 21.286 -9.532 5.458 1.00 59.78 312 GLY A N 1
ATOM 2451 C CA . GLY A 1 312 ? 22.598 -10.190 5.332 1.00 59.78 312 GLY A CA 1
ATOM 2452 C C . GLY A 1 312 ? 23.235 -9.988 3.948 1.00 59.78 312 GLY A C 1
ATOM 2453 O O . GLY A 1 312 ? 24.032 -10.815 3.524 1.00 59.78 312 GLY A O 1
ATOM 2454 N N . SER A 1 313 ? 22.814 -8.942 3.231 1.00 68.88 313 SER A N 1
ATOM 2455 C CA . SER A 1 313 ? 23.218 -8.608 1.870 1.00 68.88 313 SER A CA 1
ATOM 2456 C C . SER A 1 313 ? 24.666 -8.138 1.855 1.00 68.88 313 SER A C 1
ATOM 2458 O O . SER A 1 313 ? 25.065 -7.339 2.703 1.00 68.88 313 SER A O 1
ATOM 2460 N N . SER A 1 314 ? 25.438 -8.582 0.860 1.00 73.69 314 SER A N 1
ATOM 2461 C CA . SER A 1 314 ? 26.789 -8.049 0.641 1.00 73.69 314 SER A CA 1
ATOM 2462 C C . SER A 1 314 ? 26.788 -6.614 0.091 1.00 73.69 314 SER A C 1
ATOM 2464 O O . SER A 1 314 ? 27.788 -5.909 0.208 1.00 73.69 314 SER A O 1
ATOM 2466 N N . ILE A 1 315 ? 25.662 -6.161 -0.476 1.00 77.94 315 ILE A N 1
ATOM 2467 C CA . ILE A 1 315 ? 25.473 -4.775 -0.927 1.00 77.94 315 ILE A CA 1
ATOM 2468 C C . ILE A 1 315 ? 25.379 -3.878 0.299 1.00 77.94 315 ILE A C 1
ATOM 2470 O O . ILE A 1 315 ? 24.535 -4.107 1.172 1.00 77.94 315 ILE A O 1
ATOM 2474 N N . GLY A 1 316 ? 26.232 -2.855 0.348 1.00 79.12 316 GLY A N 1
ATOM 2475 C CA . GLY A 1 316 ? 26.294 -1.938 1.470 1.00 79.12 316 GLY A CA 1
ATOM 2476 C C . GLY A 1 316 ? 24.993 -1.156 1.622 1.00 79.12 316 GLY A C 1
ATOM 2477 O O . GLY A 1 316 ? 24.388 -0.718 0.644 1.00 79.12 316 GLY A O 1
ATOM 2478 N N . LYS A 1 317 ? 24.586 -0.908 2.871 1.00 87.25 317 LYS A N 1
ATOM 2479 C CA . LYS A 1 317 ? 23.461 -0.011 3.197 1.00 87.25 317 LYS A CA 1
ATOM 2480 C C . LYS A 1 317 ? 23.595 1.348 2.492 1.00 87.25 317 LYS A C 1
ATOM 2482 O O . LYS A 1 317 ? 22.610 1.864 1.978 1.00 87.25 317 LYS A O 1
ATOM 2487 N N . ALA A 1 318 ? 24.824 1.857 2.402 1.00 90.94 318 ALA A N 1
ATOM 2488 C CA . ALA A 1 318 ? 25.148 3.105 1.719 1.00 90.94 318 ALA A CA 1
ATOM 2489 C C . ALA A 1 318 ? 24.831 3.075 0.212 1.00 90.94 318 ALA A C 1
ATOM 2491 O O . ALA A 1 318 ? 24.377 4.079 -0.325 1.00 90.94 318 ALA A O 1
ATOM 2492 N N . ASP A 1 319 ? 25.012 1.939 -0.468 1.00 93.38 319 ASP A N 1
ATOM 2493 C CA . ASP A 1 319 ? 24.720 1.826 -1.903 1.00 93.38 319 ASP A CA 1
ATOM 2494 C C . ASP A 1 319 ? 23.210 1.850 -2.167 1.00 93.38 319 ASP A C 1
ATOM 2496 O O . ASP A 1 319 ? 22.737 2.478 -3.115 1.00 93.38 319 ASP A O 1
ATOM 2500 N N . VAL A 1 320 ? 22.433 1.197 -1.296 1.00 94.81 320 VAL A N 1
ATOM 2501 C CA . VAL A 1 320 ? 20.965 1.232 -1.347 1.00 94.81 320 VAL A CA 1
ATOM 2502 C C . VAL A 1 320 ? 20.451 2.642 -1.052 1.00 94.81 320 VAL A C 1
ATOM 2504 O O . VAL A 1 320 ? 19.588 3.137 -1.774 1.00 94.81 320 VAL A O 1
ATOM 2507 N N . GLU A 1 321 ? 20.999 3.311 -0.037 1.00 95.19 321 GLU A N 1
ATOM 2508 C CA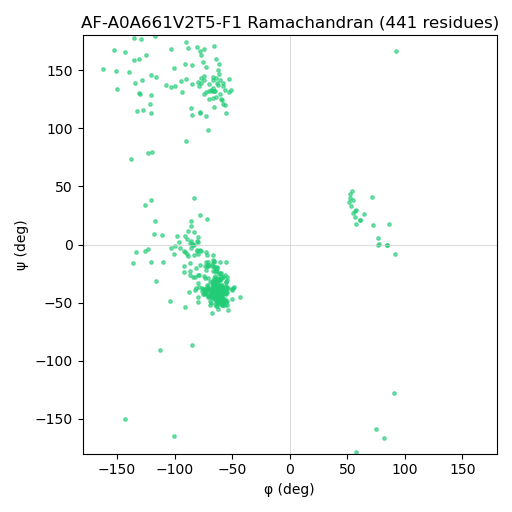 . GLU A 1 321 ? 20.668 4.704 0.289 1.00 95.19 321 GLU A CA 1
ATOM 2509 C C . GLU A 1 321 ? 21.026 5.655 -0.859 1.00 95.19 321 GLU A C 1
ATOM 2511 O O . GLU A 1 321 ? 20.214 6.505 -1.220 1.00 95.19 321 GLU A O 1
ATOM 2516 N N . ALA A 1 322 ? 22.182 5.474 -1.503 1.00 96.44 322 ALA A N 1
ATOM 2517 C CA . ALA A 1 322 ? 22.575 6.249 -2.677 1.00 96.44 322 ALA A CA 1
ATOM 2518 C C . ALA A 1 322 ? 21.630 6.016 -3.868 1.00 96.44 322 ALA A C 1
ATOM 2520 O O . ALA A 1 322 ? 21.269 6.966 -4.568 1.00 96.44 322 ALA A O 1
ATOM 2521 N N . ALA A 1 323 ? 21.175 4.776 -4.081 1.00 97.38 323 ALA A N 1
ATOM 2522 C CA . ALA A 1 323 ? 20.182 4.460 -5.105 1.00 97.38 323 ALA A CA 1
ATOM 2523 C C . ALA A 1 323 ? 18.821 5.110 -4.805 1.00 97.38 323 ALA A C 1
ATOM 2525 O O . ALA A 1 323 ? 18.213 5.700 -5.699 1.00 97.38 323 ALA A O 1
ATOM 2526 N N . ILE A 1 324 ? 18.361 5.063 -3.550 1.00 98.12 324 ILE A N 1
ATOM 2527 C CA . ILE A 1 324 ? 17.141 5.755 -3.111 1.00 98.12 324 ILE A CA 1
ATOM 2528 C C . ILE A 1 324 ? 17.284 7.263 -3.339 1.00 98.12 324 ILE A C 1
ATOM 2530 O O . ILE A 1 324 ? 16.414 7.861 -3.971 1.00 98.12 324 ILE A O 1
ATOM 2534 N N . GLN A 1 325 ? 18.398 7.865 -2.915 1.00 98.12 325 GLN A N 1
ATOM 2535 C CA . GLN A 1 325 ? 18.642 9.296 -3.074 1.00 98.12 325 GLN A CA 1
ATOM 2536 C C . GLN A 1 325 ? 18.682 9.711 -4.549 1.00 98.12 325 GLN A C 1
ATOM 2538 O O . GLN A 1 325 ? 18.068 10.709 -4.913 1.00 98.12 325 GLN A O 1
ATOM 2543 N N . SER A 1 326 ? 19.323 8.922 -5.420 1.00 98.38 326 SER A N 1
ATOM 2544 C CA . SER A 1 326 ? 19.303 9.147 -6.874 1.00 98.38 326 SER A CA 1
ATOM 2545 C C . SER A 1 326 ? 17.869 9.200 -7.417 1.00 98.38 326 SER A C 1
ATOM 2547 O O . SER A 1 326 ? 17.528 10.070 -8.223 1.00 98.38 326 SER A O 1
ATOM 2549 N N . GLY A 1 327 ? 17.003 8.296 -6.954 1.00 98.31 327 GLY A N 1
ATOM 2550 C CA . GLY A 1 327 ? 15.602 8.264 -7.358 1.00 98.31 327 GLY A CA 1
ATOM 2551 C C . GLY A 1 327 ? 14.783 9.422 -6.796 1.00 98.31 327 GLY A C 1
ATOM 2552 O O . GLY A 1 327 ? 13.970 9.975 -7.528 1.00 98.31 327 GLY A O 1
ATOM 2553 N N . LEU A 1 328 ? 15.010 9.832 -5.544 1.00 98.44 328 LEU A N 1
ATOM 2554 C CA . LEU A 1 328 ? 14.364 11.009 -4.950 1.00 98.44 328 LEU A CA 1
ATOM 2555 C C . LEU A 1 328 ? 14.772 12.285 -5.692 1.00 98.44 328 LEU A C 1
ATOM 2557 O O . LEU A 1 328 ? 13.908 13.050 -6.119 1.00 98.44 328 LEU A O 1
ATOM 2561 N N . THR A 1 329 ? 16.069 12.460 -5.953 1.00 98.31 329 THR A N 1
ATOM 2562 C CA . THR A 1 329 ? 16.570 13.583 -6.746 1.00 98.31 329 THR A CA 1
ATOM 2563 C C . THR A 1 329 ? 15.932 13.601 -8.137 1.00 98.31 329 THR A C 1
ATOM 2565 O O . THR A 1 329 ? 15.518 14.651 -8.623 1.00 98.31 329 THR A O 1
ATOM 2568 N N . PHE A 1 330 ? 15.794 12.445 -8.789 1.00 98.44 330 PHE A N 1
ATOM 2569 C CA . PHE A 1 330 ? 15.128 12.369 -10.087 1.00 98.44 330 PHE A CA 1
ATOM 2570 C C . PHE A 1 330 ? 13.618 12.640 -10.006 1.00 98.44 330 PHE A C 1
ATOM 2572 O O . PHE A 1 330 ? 13.097 13.359 -10.848 1.00 98.44 330 PHE A O 1
ATOM 2579 N N . LEU A 1 331 ? 12.905 12.082 -9.025 1.00 98.38 331 LEU A N 1
ATOM 2580 C CA . LEU A 1 331 ? 11.444 12.150 -8.964 1.00 98.38 331 LEU A CA 1
ATOM 2581 C C . LEU A 1 331 ? 10.912 13.484 -8.444 1.00 98.38 331 LEU A C 1
ATOM 2583 O O . LEU A 1 331 ? 9.860 13.906 -8.912 1.00 98.38 331 LEU A O 1
ATOM 2587 N N . VAL A 1 332 ? 11.579 14.108 -7.472 1.00 98.06 332 VAL A N 1
ATOM 2588 C CA . VAL A 1 332 ? 11.022 15.260 -6.742 1.00 98.06 332 VAL A CA 1
ATOM 2589 C C . VAL A 1 332 ? 11.974 16.444 -6.581 1.00 98.06 332 VAL A C 1
ATOM 2591 O O . VAL A 1 332 ? 11.549 17.476 -6.079 1.00 98.06 332 VAL A O 1
ATOM 2594 N N . GLU A 1 333 ? 13.247 16.344 -6.963 1.00 96.81 333 GLU A N 1
ATOM 2595 C CA . GLU A 1 333 ? 14.185 17.477 -6.859 1.00 96.81 333 GLU A CA 1
ATOM 2596 C C . GLU A 1 333 ? 14.461 18.129 -8.219 1.00 96.81 333 GLU A C 1
ATOM 2598 O O . GLU A 1 333 ? 14.387 19.345 -8.357 1.00 96.81 333 GLU A O 1
ATOM 2603 N N . LYS A 1 334 ? 14.767 17.319 -9.239 1.00 97.12 334 LYS A N 1
ATOM 2604 C CA . LYS A 1 334 ? 15.035 17.785 -10.610 1.00 97.12 334 LYS A CA 1
ATOM 2605 C C . LYS A 1 334 ? 13.778 17.938 -11.458 1.00 97.12 334 LYS A C 1
ATOM 2607 O O . LYS A 1 334 ? 13.812 18.643 -12.462 1.00 97.12 334 LYS A O 1
ATOM 2612 N N . HIS A 1 335 ? 12.722 17.233 -11.076 1.00 97.81 335 HIS A N 1
ATOM 2613 C CA . HIS A 1 335 ? 11.456 17.148 -11.785 1.00 97.81 335 HIS A CA 1
ATOM 2614 C C . HIS A 1 335 ? 10.312 17.282 -10.789 1.00 97.81 335 HIS A C 1
ATOM 2616 O O . HIS A 1 335 ? 10.475 17.023 -9.593 1.00 97.81 335 HIS A O 1
ATOM 2622 N N . HIS A 1 336 ? 9.148 17.659 -11.296 1.00 96.88 336 HIS A N 1
ATOM 2623 C CA . HIS A 1 336 ? 7.984 17.976 -10.495 1.00 96.88 336 HIS A CA 1
ATOM 2624 C C . HIS A 1 336 ? 6.818 17.051 -10.850 1.00 96.88 336 HIS A C 1
ATOM 2626 O O . HIS A 1 336 ? 6.426 16.881 -12.008 1.00 96.88 336 HIS A O 1
ATOM 2632 N N . LEU A 1 337 ? 6.239 16.432 -9.820 1.00 97.81 337 LEU A N 1
ATOM 2633 C CA . LEU A 1 337 ? 5.227 15.386 -9.975 1.00 97.81 337 LEU A CA 1
ATOM 2634 C C . LEU A 1 337 ? 3.952 15.875 -10.682 1.00 97.81 337 LEU A C 1
ATOM 2636 O O . LEU A 1 337 ? 3.347 15.111 -11.436 1.00 97.81 337 LEU A O 1
ATOM 2640 N N . VAL A 1 338 ? 3.520 17.114 -10.428 1.00 97.62 338 VAL A N 1
ATOM 2641 C CA . VAL A 1 338 ? 2.236 17.658 -10.914 1.00 97.62 338 VAL A CA 1
ATOM 2642 C C . VAL A 1 338 ? 2.350 18.193 -12.343 1.00 97.62 338 VAL A C 1
ATOM 2644 O O . VAL A 1 338 ? 1.384 18.164 -13.101 1.00 97.62 338 VAL A O 1
ATOM 2647 N N . GLU A 1 339 ? 3.538 18.630 -12.725 1.00 97.25 339 GLU A N 1
ATOM 2648 C CA . GLU A 1 339 ? 3.916 19.092 -14.052 1.00 97.25 339 GLU A CA 1
ATOM 2649 C C . GLU A 1 339 ? 4.248 17.900 -14.955 1.00 97.25 339 GLU A C 1
ATOM 2651 O O . GLU A 1 339 ? 4.032 17.958 -16.166 1.00 97.25 339 GLU A O 1
ATOM 2656 N N . ALA A 1 340 ? 4.714 16.800 -14.352 1.00 96.94 340 ALA A N 1
ATOM 2657 C CA . ALA A 1 340 ? 5.165 15.593 -15.030 1.00 96.94 340 ALA A CA 1
ATOM 2658 C C . ALA A 1 340 ? 6.212 15.896 -16.114 1.00 96.94 340 ALA A C 1
ATOM 2660 O O . ALA A 1 340 ? 6.160 15.344 -17.216 1.00 96.94 340 ALA A O 1
ATOM 2661 N N . ASP A 1 341 ? 7.159 16.771 -15.781 1.00 96.81 341 ASP A N 1
ATOM 2662 C CA . ASP A 1 341 ? 8.229 17.294 -16.639 1.00 96.81 341 ASP A CA 1
ATOM 2663 C C . ASP A 1 341 ? 9.399 16.304 -16.828 1.00 96.81 341 ASP A C 1
ATOM 2665 O O . ASP A 1 341 ? 10.532 16.696 -17.116 1.00 96.81 341 ASP A O 1
ATOM 2669 N N . TYR A 1 342 ? 9.127 15.004 -16.688 1.00 97.38 342 TYR A N 1
ATOM 2670 C CA . TYR A 1 342 ? 10.108 13.938 -16.870 1.00 97.38 342 TYR A CA 1
ATOM 2671 C C . TYR A 1 342 ? 10.474 13.736 -18.347 1.00 97.38 342 TYR A C 1
ATOM 2673 O O . TYR A 1 342 ? 9.630 13.936 -19.227 1.00 97.38 342 TYR A O 1
ATOM 2681 N N . PRO A 1 343 ? 11.691 13.241 -18.643 1.00 96.88 343 PRO A N 1
ATOM 2682 C CA . PRO A 1 343 ? 12.095 12.910 -20.004 1.00 96.88 343 PRO A CA 1
ATOM 2683 C C . PRO A 1 343 ? 11.165 11.874 -20.653 1.00 96.88 343 PRO A C 1
ATOM 2685 O O . PRO A 1 343 ? 11.027 10.746 -20.174 1.00 96.88 343 PRO A O 1
ATOM 2688 N N . ILE A 1 344 ? 10.547 12.245 -21.772 1.00 94.88 344 ILE A N 1
ATOM 2689 C CA . ILE A 1 344 ? 9.690 11.368 -22.571 1.00 94.88 344 ILE A CA 1
ATOM 2690 C C . ILE A 1 344 ? 9.726 11.786 -24.039 1.00 94.88 344 ILE A C 1
ATOM 2692 O O . ILE A 1 344 ? 9.864 12.963 -24.372 1.00 94.88 344 ILE A O 1
ATOM 2696 N N . SER A 1 345 ? 9.556 10.810 -24.921 1.00 89.75 345 SER A N 1
ATOM 2697 C CA . SER A 1 345 ? 9.267 11.045 -26.329 1.00 89.75 345 SER A CA 1
ATOM 2698 C C . SER A 1 345 ? 7.761 11.218 -26.527 1.00 89.75 345 SER A C 1
ATOM 2700 O O . SER A 1 345 ? 6.959 10.330 -26.231 1.00 89.75 345 SER A O 1
ATOM 2702 N N . GLY A 1 346 ? 7.345 12.394 -26.993 1.00 90.12 346 GLY A N 1
ATOM 2703 C CA . GLY A 1 346 ? 5.935 12.708 -27.214 1.00 90.12 346 GLY A CA 1
ATOM 2704 C C . GLY A 1 346 ? 5.257 13.334 -25.996 1.00 90.12 346 GLY A C 1
ATOM 2705 O O . GLY A 1 346 ? 5.685 14.379 -25.516 1.00 90.12 346 GLY A O 1
ATOM 2706 N N . ARG A 1 347 ? 4.125 12.771 -25.560 1.00 92.12 347 ARG A N 1
ATOM 2707 C CA . ARG A 1 347 ? 3.266 13.370 -24.522 1.00 92.12 347 ARG A CA 1
ATOM 2708 C C . ARG A 1 347 ? 3.201 12.497 -23.280 1.00 92.12 347 ARG A C 1
ATOM 2710 O O . ARG A 1 347 ? 3.096 11.276 -23.385 1.00 92.12 347 ARG A O 1
ATOM 2717 N N . THR A 1 348 ? 3.134 13.142 -22.118 1.00 94.69 348 THR A N 1
ATOM 2718 C CA . THR A 1 348 ? 2.890 12.482 -20.833 1.00 94.69 348 THR A CA 1
ATOM 2719 C C . THR A 1 348 ? 1.633 11.616 -20.889 1.00 94.69 348 THR A C 1
ATOM 2721 O O . THR A 1 348 ? 0.562 12.050 -21.324 1.00 94.69 348 THR A O 1
ATOM 2724 N N . HIS A 1 349 ? 1.758 10.370 -20.431 1.00 95.25 349 HIS A N 1
ATOM 2725 C CA . HIS A 1 349 ? 0.659 9.417 -20.467 1.00 95.25 349 HIS A CA 1
ATOM 2726 C C . HIS A 1 349 ? -0.480 9.843 -19.512 1.00 95.25 349 HIS A C 1
ATOM 2728 O O . HIS A 1 349 ? -0.218 10.072 -18.329 1.00 95.25 349 HIS A O 1
ATOM 2734 N N . PRO A 1 350 ? -1.764 9.848 -19.935 1.00 95.31 350 PRO A N 1
ATOM 2735 C CA . PRO A 1 350 ? -2.879 10.338 -19.111 1.00 95.31 350 PRO A CA 1
ATOM 2736 C C . PRO A 1 350 ? -3.115 9.604 -17.785 1.00 95.31 350 PRO A C 1
ATOM 2738 O O . PRO A 1 350 ? -3.877 10.088 -16.952 1.00 95.31 350 PRO A O 1
ATOM 2741 N N . LEU A 1 351 ? -2.523 8.419 -17.600 1.00 95.81 351 LEU A N 1
ATOM 2742 C CA . LEU A 1 351 ? 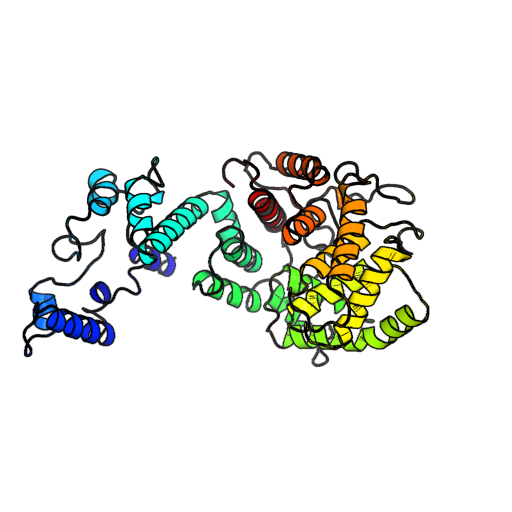-2.595 7.685 -16.331 1.00 95.81 351 LEU A CA 1
ATOM 2743 C C . LEU A 1 351 ? -1.879 8.415 -15.201 1.00 95.81 351 LEU A C 1
ATOM 2745 O O . LEU A 1 351 ? -2.333 8.298 -14.071 1.00 95.81 351 LEU A O 1
ATOM 2749 N N . TRP A 1 352 ? -0.829 9.183 -15.508 1.00 97.94 352 TRP A N 1
ATOM 2750 C CA . TRP A 1 352 ? 0.002 9.851 -14.509 1.00 97.94 352 TRP A CA 1
ATOM 2751 C C . TRP A 1 352 ? -0.809 10.743 -13.556 1.00 97.94 352 TRP A C 1
ATOM 2753 O O . TRP A 1 352 ? -0.539 10.793 -12.362 1.00 97.94 352 TRP A O 1
ATOM 2763 N N . PHE A 1 353 ? -1.855 11.391 -14.076 1.00 97.38 353 PHE A N 1
ATOM 2764 C CA . PHE A 1 353 ? -2.697 12.337 -13.337 1.00 97.38 353 PHE A CA 1
ATOM 2765 C C . PHE A 1 353 ? -4.004 11.737 -12.803 1.00 97.38 353 PHE A C 1
ATOM 2767 O O . PHE A 1 353 ? -4.876 12.474 -12.336 1.00 97.38 353 PHE A O 1
ATOM 2774 N N . ARG A 1 354 ? -4.192 10.419 -12.922 1.00 96.31 354 ARG A N 1
ATOM 2775 C CA . ARG A 1 354 ? -5.356 9.713 -12.367 1.00 96.31 354 ARG A CA 1
ATOM 2776 C C . ARG A 1 354 ? -4.949 9.029 -11.068 1.00 96.31 354 ARG A C 1
ATOM 2778 O O . ARG A 1 354 ? -3.796 8.665 -10.919 1.00 96.31 354 ARG A O 1
ATOM 2785 N N . LEU A 1 355 ? -5.896 8.848 -10.153 1.00 97.69 355 LEU A N 1
ATOM 2786 C CA . LEU A 1 355 ? -5.683 8.085 -8.921 1.00 97.69 355 LEU A CA 1
ATOM 2787 C C . LEU A 1 355 ? -6.051 6.633 -9.219 1.00 97.69 355 LEU A C 1
ATOM 2789 O O . LEU A 1 355 ? -7.228 6.270 -9.175 1.00 97.69 355 LEU A O 1
ATOM 2793 N N . ASN A 1 356 ? -5.084 5.841 -9.678 1.00 97.19 356 ASN A N 1
ATOM 2794 C CA . ASN A 1 356 ? -5.371 4.544 -10.275 1.00 97.19 356 ASN A CA 1
ATOM 2795 C C . ASN A 1 356 ? -5.273 3.400 -9.264 1.00 97.19 356 ASN A C 1
ATOM 2797 O O . ASN A 1 356 ? -4.332 3.319 -8.480 1.00 97.19 356 ASN A O 1
ATOM 2801 N N . PHE A 1 357 ? -6.195 2.446 -9.375 1.00 96.56 357 PHE A N 1
ATOM 2802 C CA . PHE A 1 357 ? -6.037 1.119 -8.798 1.00 96.56 357 PHE A CA 1
ATOM 2803 C C . PHE A 1 357 ? -6.783 0.062 -9.644 1.00 96.56 357 PHE A C 1
ATOM 2805 O O . PHE A 1 357 ? -7.944 0.275 -10.017 1.00 96.56 357 PHE A O 1
ATOM 2812 N N . PRO A 1 358 ? -6.157 -1.086 -9.963 1.00 95.12 358 PRO A N 1
ATOM 2813 C CA . PRO A 1 358 ? -4.754 -1.416 -9.705 1.00 95.12 358 PRO A CA 1
ATOM 2814 C C . PRO A 1 358 ? -3.799 -0.720 -10.694 1.00 95.12 358 PRO A C 1
ATOM 2816 O O . PRO A 1 358 ? -4.196 -0.288 -11.782 1.00 95.12 358 PRO A O 1
ATOM 2819 N N . LEU A 1 359 ? -2.517 -0.668 -10.329 1.00 95.00 359 LEU A N 1
ATOM 2820 C CA . LEU A 1 359 ? -1.402 -0.290 -11.202 1.00 95.00 359 LEU A CA 1
ATOM 2821 C C . LEU A 1 359 ? -0.386 -1.430 -11.293 1.00 95.00 359 LEU A C 1
ATOM 2823 O O . LEU A 1 359 ? -0.130 -2.104 -10.300 1.00 95.00 359 LEU A O 1
ATOM 2827 N N . PHE A 1 360 ? 0.249 -1.590 -12.457 1.00 95.88 360 PHE A N 1
ATOM 2828 C CA . PHE A 1 360 ? 1.161 -2.706 -12.725 1.00 95.88 360 PHE A CA 1
ATOM 2829 C C . PHE A 1 360 ? 2.620 -2.267 -12.890 1.00 95.88 360 PHE A C 1
ATOM 2831 O O . PHE A 1 360 ? 3.365 -2.194 -11.924 1.00 95.88 360 PHE A O 1
ATOM 2838 N N . TYR A 1 361 ? 3.063 -1.962 -14.109 1.00 94.69 361 TYR A N 1
ATOM 2839 C CA . TYR A 1 361 ? 4.384 -1.352 -14.321 1.00 94.69 361 TYR A CA 1
ATOM 2840 C C . TYR A 1 361 ? 4.311 0.177 -14.338 1.00 94.69 361 TYR A C 1
ATOM 2842 O O . TYR A 1 361 ? 5.325 0.848 -14.190 1.00 94.69 361 TYR A O 1
ATOM 2850 N N . GLN A 1 362 ? 3.111 0.722 -14.540 1.00 96.38 362 GLN A N 1
ATOM 2851 C CA . GLN A 1 362 ? 2.841 2.151 -14.536 1.00 96.38 362 GLN A CA 1
ATOM 2852 C C . GLN A 1 362 ? 2.849 2.693 -13.108 1.00 96.38 362 GLN A C 1
ATOM 2854 O O . GLN A 1 362 ? 2.567 1.965 -12.146 1.00 96.38 362 GLN A O 1
ATOM 2859 N N . THR A 1 363 ? 3.093 3.994 -13.003 1.00 96.88 363 THR A N 1
ATOM 2860 C CA . THR A 1 363 ? 2.879 4.773 -11.785 1.00 96.88 363 THR A CA 1
ATOM 2861 C C . THR A 1 363 ? 2.086 6.040 -12.099 1.00 96.88 363 THR A C 1
ATOM 2863 O O . THR A 1 363 ? 1.998 6.477 -13.253 1.00 96.88 363 THR A O 1
ATOM 2866 N N . ASP A 1 364 ? 1.482 6.603 -11.064 1.00 98.44 364 ASP A N 1
ATOM 2867 C CA . ASP A 1 364 ? 0.832 7.908 -11.069 1.00 98.44 364 ASP A CA 1
ATOM 2868 C C . ASP A 1 364 ? 1.347 8.747 -9.891 1.00 98.44 364 ASP A C 1
ATOM 2870 O O . ASP A 1 364 ? 2.158 8.269 -9.090 1.00 98.44 364 ASP A O 1
ATOM 2874 N N . VAL A 1 365 ? 0.892 9.998 -9.788 1.00 98.69 365 VAL A N 1
ATOM 2875 C CA . VAL A 1 365 ? 1.288 10.900 -8.692 1.00 98.69 365 VAL A CA 1
ATOM 2876 C C . VAL A 1 365 ? 1.019 10.272 -7.318 1.00 98.69 365 VAL A C 1
ATOM 2878 O O . VAL A 1 365 ? 1.863 10.363 -6.428 1.00 98.69 365 VAL A O 1
ATOM 2881 N N . LEU A 1 366 ? -0.118 9.587 -7.140 1.00 98.69 366 LEU A N 1
ATOM 2882 C CA . LEU A 1 366 ? -0.474 8.961 -5.864 1.00 98.69 366 LEU A CA 1
ATOM 2883 C C . LEU A 1 366 ? 0.453 7.788 -5.527 1.00 98.69 366 LEU A C 1
ATOM 2885 O O . LEU A 1 366 ? 0.850 7.639 -4.376 1.00 98.69 366 LEU A O 1
ATOM 2889 N N . PHE A 1 367 ? 0.845 6.980 -6.512 1.00 98.75 367 PHE A N 1
ATOM 2890 C CA . PHE A 1 367 ? 1.826 5.917 -6.328 1.00 98.75 367 PHE A CA 1
ATOM 2891 C C . PHE A 1 367 ? 3.180 6.484 -5.900 1.00 98.75 367 PHE A C 1
ATOM 2893 O O . PHE A 1 367 ? 3.776 5.964 -4.963 1.00 98.75 367 PHE A O 1
ATOM 2900 N N . VAL A 1 368 ? 3.660 7.565 -6.526 1.00 98.81 368 VAL A N 1
ATOM 2901 C CA . VAL A 1 368 ? 4.931 8.176 -6.104 1.00 98.81 368 VAL A CA 1
ATOM 2902 C C . VAL A 1 368 ? 4.828 8.712 -4.676 1.00 98.81 368 VAL A C 1
ATOM 2904 O O . VAL A 1 368 ? 5.708 8.434 -3.870 1.00 98.81 368 VAL A O 1
ATOM 2907 N N . LEU A 1 369 ? 3.728 9.379 -4.312 1.00 98.88 369 LEU A N 1
ATOM 2908 C CA . LEU A 1 369 ? 3.496 9.812 -2.930 1.00 98.88 369 LEU A CA 1
ATOM 2909 C C . LEU A 1 369 ? 3.455 8.635 -1.938 1.00 98.88 369 LEU A C 1
ATOM 2911 O O . LEU A 1 369 ? 4.002 8.749 -0.845 1.00 98.88 369 LEU A O 1
ATOM 2915 N N . ARG A 1 370 ? 2.870 7.487 -2.310 1.00 98.56 370 ARG A N 1
ATOM 2916 C CA . ARG A 1 370 ? 2.926 6.257 -1.496 1.00 98.56 370 ARG A CA 1
ATOM 2917 C C . ARG A 1 370 ? 4.368 5.788 -1.286 1.00 98.56 370 ARG A C 1
ATOM 2919 O O . ARG A 1 370 ? 4.722 5.416 -0.175 1.00 98.56 370 ARG A O 1
ATOM 2926 N N . VAL A 1 371 ? 5.206 5.840 -2.321 1.00 98.69 371 VAL A N 1
ATOM 2927 C CA . VAL A 1 371 ? 6.632 5.488 -2.213 1.00 98.69 371 VAL A CA 1
ATOM 2928 C C . VAL A 1 371 ? 7.371 6.446 -1.280 1.00 98.69 371 VAL A C 1
ATOM 2930 O O . VAL A 1 371 ? 8.108 5.990 -0.412 1.00 98.69 371 VAL A O 1
ATOM 2933 N N . LEU A 1 372 ? 7.133 7.755 -1.398 1.00 98.75 372 LEU A N 1
ATOM 2934 C CA . LEU A 1 372 ? 7.700 8.746 -0.476 1.00 98.75 372 LEU A CA 1
ATOM 2935 C C . LEU A 1 372 ? 7.240 8.508 0.968 1.00 98.75 372 LEU A C 1
ATOM 2937 O O . LEU A 1 372 ? 8.033 8.667 1.888 1.00 98.75 372 LEU A O 1
ATOM 2941 N N . ALA A 1 373 ? 5.989 8.088 1.176 1.00 97.94 373 ALA A N 1
ATOM 2942 C CA . ALA A 1 373 ? 5.463 7.750 2.498 1.00 97.94 373 ALA A CA 1
ATOM 2943 C C . ALA A 1 373 ? 6.214 6.575 3.142 1.00 97.94 373 ALA A C 1
ATOM 2945 O O . ALA A 1 373 ? 6.522 6.617 4.333 1.00 97.94 373 ALA A O 1
ATOM 2946 N N . GLU A 1 374 ? 6.519 5.536 2.359 1.00 97.19 374 GLU A N 1
ATOM 2947 C CA . GLU A 1 374 ? 7.279 4.369 2.823 1.00 97.19 374 GLU A CA 1
ATOM 2948 C C . GLU A 1 374 ? 8.761 4.685 3.072 1.00 97.19 374 GLU A C 1
ATOM 2950 O O . GLU A 1 374 ? 9.374 4.082 3.948 1.00 97.19 374 GLU A O 1
ATOM 2955 N N . LEU A 1 375 ? 9.317 5.656 2.344 1.00 97.12 375 LEU A N 1
ATOM 2956 C CA . LEU A 1 375 ? 10.684 6.154 2.520 1.00 97.12 375 LEU A CA 1
ATOM 2957 C C . LEU A 1 375 ? 10.821 7.239 3.602 1.00 97.12 375 LEU A C 1
ATOM 2959 O O . LEU A 1 375 ? 11.925 7.728 3.808 1.00 97.12 375 LEU A O 1
ATOM 2963 N N . ASP A 1 376 ? 9.726 7.629 4.265 1.00 96.44 376 ASP A N 1
ATOM 2964 C CA . ASP A 1 376 ? 9.682 8.768 5.200 1.00 96.44 376 ASP A CA 1
ATOM 2965 C C . ASP A 1 376 ? 10.182 10.091 4.579 1.00 96.44 376 ASP A C 1
ATOM 2967 O O . ASP A 1 376 ? 10.854 10.879 5.227 1.00 96.44 376 ASP A O 1
ATOM 2971 N N . ALA A 1 377 ? 9.853 10.325 3.303 1.00 97.62 377 ALA A N 1
ATOM 2972 C CA . ALA A 1 377 ? 10.341 11.446 2.489 1.00 97.62 377 ALA A CA 1
ATOM 2973 C C . ALA A 1 377 ? 9.222 12.405 2.024 1.00 97.62 377 ALA A C 1
ATOM 2975 O O . ALA A 1 377 ? 9.364 13.115 1.026 1.00 97.62 377 ALA A O 1
ATOM 2976 N N . LEU A 1 378 ? 8.065 12.399 2.698 1.00 97.12 378 LEU A N 1
ATOM 2977 C CA . LEU A 1 378 ? 6.922 13.263 2.355 1.00 97.12 378 LEU A CA 1
ATOM 2978 C C . LEU A 1 378 ? 7.121 14.735 2.743 1.00 97.12 378 LEU A C 1
ATOM 2980 O O . LEU A 1 378 ? 6.414 15.597 2.226 1.00 97.12 378 LEU A O 1
ATOM 2984 N N . ASP A 1 379 ? 8.059 15.021 3.640 1.00 94.00 379 ASP A N 1
ATOM 2985 C CA . ASP A 1 379 ? 8.462 16.370 4.046 1.00 94.00 379 ASP A CA 1
ATOM 2986 C C . ASP A 1 379 ? 9.419 17.037 3.042 1.00 94.00 379 ASP A C 1
ATOM 2988 O O . ASP A 1 379 ? 9.679 18.239 3.138 1.00 94.00 379 ASP A O 1
ATOM 2992 N N . HIS A 1 380 ? 9.902 16.291 2.041 1.00 96.50 380 HIS A N 1
ATOM 2993 C CA . HIS A 1 380 ? 10.736 16.829 0.974 1.00 96.50 380 HIS A CA 1
ATOM 2994 C C . HIS A 1 380 ? 10.024 17.996 0.256 1.00 96.50 380 HIS A C 1
ATOM 2996 O O . HIS A 1 380 ? 8.868 17.844 -0.156 1.00 96.50 380 HIS A O 1
ATOM 3002 N N . PRO A 1 381 ? 10.690 19.145 0.008 1.00 95.06 381 PRO A N 1
ATOM 3003 C CA . PRO A 1 381 ? 10.053 20.316 -0.604 1.00 95.06 381 PRO A CA 1
ATOM 3004 C C . PRO A 1 381 ? 9.339 20.026 -1.931 1.00 95.06 381 PRO A C 1
ATOM 3006 O O . PRO A 1 381 ? 8.253 20.543 -2.179 1.00 95.06 381 PRO A O 1
ATOM 3009 N N . GLY A 1 382 ? 9.908 19.144 -2.754 1.00 96.38 382 GLY A N 1
ATOM 3010 C CA . GLY A 1 382 ? 9.309 18.715 -4.021 1.00 96.38 382 GLY A CA 1
ATOM 3011 C C . GLY A 1 382 ? 8.069 17.819 -3.912 1.00 96.38 382 GLY A C 1
ATOM 3012 O O . GLY A 1 382 ? 7.335 17.670 -4.887 1.00 96.38 382 GLY A O 1
ATOM 3013 N N . ALA A 1 383 ? 7.789 17.242 -2.739 1.00 97.50 383 ALA A N 1
ATOM 3014 C CA . ALA A 1 383 ? 6.561 16.484 -2.494 1.00 97.50 383 ALA A CA 1
ATOM 3015 C C . ALA A 1 383 ? 5.360 17.405 -2.218 1.00 97.50 383 ALA A C 1
ATOM 3017 O O . ALA A 1 383 ? 4.216 17.039 -2.497 1.00 97.50 383 ALA A O 1
ATOM 3018 N N . ARG A 1 384 ? 5.607 18.618 -1.705 1.00 95.88 384 ARG A N 1
ATOM 3019 C CA . ARG A 1 384 ? 4.559 19.547 -1.266 1.00 95.88 384 ARG A CA 1
ATOM 3020 C C . ARG A 1 384 ? 3.552 19.914 -2.367 1.00 95.88 384 ARG A C 1
ATOM 3022 O O . ARG A 1 384 ? 2.359 19.773 -2.095 1.00 95.88 384 ARG A O 1
ATOM 3029 N N . PRO A 1 385 ? 3.952 20.289 -3.600 1.00 97.75 385 PRO A N 1
ATOM 3030 C CA . PRO A 1 385 ? 2.983 20.575 -4.662 1.00 97.75 385 PRO A CA 1
ATOM 3031 C C . PRO A 1 385 ? 2.086 19.373 -4.988 1.00 97.75 385 PRO A C 1
ATOM 3033 O O . PRO A 1 385 ? 0.898 19.530 -5.264 1.00 97.75 385 PRO A O 1
ATOM 3036 N N . ALA A 1 386 ? 2.625 18.152 -4.909 1.00 98.19 386 ALA A N 1
ATOM 3037 C CA . ALA A 1 386 ? 1.863 16.930 -5.143 1.00 98.19 386 ALA A CA 1
ATOM 3038 C C . ALA A 1 386 ? 0.882 16.608 -4.006 1.00 98.19 386 ALA A C 1
ATOM 3040 O O . ALA A 1 386 ? -0.215 16.120 -4.276 1.00 98.19 386 ALA A O 1
ATOM 3041 N N . LEU A 1 387 ? 1.239 16.910 -2.753 1.00 97.44 387 LEU A N 1
ATOM 3042 C CA . LEU A 1 387 ? 0.332 16.809 -1.605 1.00 97.44 387 LEU A CA 1
ATOM 3043 C C . LEU A 1 387 ? -0.817 17.821 -1.711 1.00 97.44 387 LEU A C 1
ATOM 3045 O O . LEU A 1 387 ? -1.979 17.445 -1.564 1.00 97.44 387 LEU A O 1
ATOM 3049 N N . GLU A 1 388 ? -0.517 19.076 -2.051 1.00 95.75 388 GLU A N 1
ATOM 3050 C CA . GLU A 1 388 ? -1.522 20.119 -2.302 1.00 95.75 388 GLU A CA 1
ATOM 3051 C C . GLU A 1 388 ? -2.445 19.726 -3.467 1.00 95.75 388 GLU A C 1
ATOM 3053 O O . GLU A 1 388 ? -3.674 19.808 -3.360 1.00 95.75 388 GLU A O 1
ATOM 3058 N N . TRP A 1 389 ? -1.869 19.201 -4.553 1.00 97.69 389 TRP A N 1
ATOM 3059 C CA . TRP A 1 389 ? -2.625 18.643 -5.670 1.00 97.69 389 TRP A CA 1
ATOM 3060 C C . TRP A 1 389 ? -3.530 17.497 -5.219 1.00 97.69 389 TRP A C 1
ATOM 3062 O O . TRP A 1 389 ? -4.713 17.499 -5.562 1.00 97.69 389 TRP A O 1
ATOM 3072 N N . LEU A 1 390 ? -3.029 16.551 -4.420 1.00 97.75 390 LEU A N 1
ATOM 3073 C CA . LEU A 1 390 ? -3.816 15.426 -3.917 1.00 97.75 390 LEU A CA 1
ATOM 3074 C C . LEU A 1 390 ? -5.003 15.915 -3.079 1.00 97.75 390 LEU A C 1
ATOM 3076 O O . LEU A 1 390 ? -6.123 15.461 -3.308 1.00 97.75 390 LEU A O 1
ATOM 3080 N N . VAL A 1 391 ? -4.802 16.882 -2.180 1.00 94.12 391 VAL A N 1
ATOM 3081 C CA . VAL A 1 391 ? -5.891 17.495 -1.398 1.00 94.12 391 VAL A CA 1
ATOM 3082 C C . VAL A 1 391 ? -6.906 18.184 -2.306 1.00 94.12 391 VAL A C 1
ATOM 3084 O O . VAL A 1 391 ? -8.107 17.997 -2.121 1.00 94.12 391 VAL A O 1
ATOM 3087 N N . SER A 1 392 ? -6.459 18.892 -3.347 1.00 93.38 392 SER A N 1
ATOM 3088 C CA . SER A 1 392 ? -7.359 19.528 -4.323 1.00 93.38 392 SER A CA 1
ATOM 3089 C C . SER A 1 392 ? -8.221 18.526 -5.111 1.00 93.38 392 SER A C 1
ATOM 3091 O O . SER A 1 392 ? -9.248 18.898 -5.679 1.00 93.38 392 SER A O 1
ATOM 3093 N N . ARG A 1 393 ? -7.826 17.242 -5.156 1.00 95.25 393 ARG A N 1
ATOM 3094 C CA . ARG A 1 393 ? -8.615 16.160 -5.769 1.00 95.25 393 ARG A CA 1
ATOM 3095 C C . ARG A 1 393 ? -9.689 15.584 -4.846 1.00 95.25 393 ARG A C 1
ATOM 3097 O O . ARG A 1 393 ? -10.511 14.801 -5.332 1.00 95.25 393 ARG A O 1
ATOM 3104 N N . ARG A 1 394 ? -9.704 15.952 -3.561 1.00 91.00 394 ARG A N 1
ATOM 3105 C CA . ARG A 1 394 ? -10.751 15.540 -2.623 1.00 91.00 394 ARG A CA 1
ATOM 3106 C C . ARG A 1 394 ? -12.072 16.188 -3.027 1.00 91.00 394 ARG A C 1
ATOM 3108 O O . ARG A 1 394 ? -12.166 17.399 -3.210 1.00 91.00 394 ARG A O 1
ATOM 3115 N N . GLN A 1 395 ? -13.097 15.370 -3.201 1.00 89.75 395 GLN A N 1
ATOM 3116 C CA . GLN A 1 395 ? -14.433 15.814 -3.573 1.00 89.75 395 GLN A CA 1
ATOM 3117 C C . GLN A 1 395 ? -15.177 16.388 -2.357 1.00 89.75 395 GLN A C 1
ATOM 3119 O O . GLN A 1 395 ? -14.789 16.173 -1.212 1.00 89.75 395 GLN A O 1
ATOM 3124 N N . ALA A 1 396 ? -16.296 17.080 -2.599 1.00 79.88 396 ALA A N 1
ATOM 3125 C CA . ALA A 1 396 ? -17.118 17.674 -1.539 1.00 79.88 396 ALA A CA 1
ATOM 3126 C C . ALA A 1 396 ? -17.681 16.648 -0.534 1.00 79.88 396 ALA A C 1
ATOM 3128 O O . ALA A 1 396 ? -17.964 17.001 0.604 1.00 79.88 396 ALA A O 1
ATOM 3129 N N . ASN A 1 397 ? -17.818 15.380 -0.937 1.00 80.06 397 ASN A N 1
ATOM 3130 C CA . ASN A 1 397 ? -18.201 14.275 -0.050 1.00 80.06 397 ASN A CA 1
ATOM 3131 C C . ASN A 1 397 ? -17.026 13.731 0.790 1.00 80.06 397 ASN A C 1
ATOM 3133 O O . ASN A 1 397 ? -17.197 12.748 1.495 1.00 80.06 397 ASN A O 1
ATOM 3137 N N . GLY A 1 398 ? -15.834 14.324 0.687 1.00 84.81 398 GLY A N 1
ATOM 3138 C CA . GLY A 1 398 ? -14.640 13.913 1.419 1.00 84.81 398 GLY A CA 1
ATOM 3139 C C . GLY A 1 398 ? -13.841 12.773 0.778 1.00 84.81 398 GLY A C 1
ATOM 3140 O O . GLY A 1 398 ? -12.817 12.390 1.339 1.00 84.81 398 GLY A O 1
ATOM 3141 N N . HIS A 1 399 ? -14.268 12.240 -0.372 1.00 91.81 399 HIS A N 1
ATOM 3142 C CA . HIS A 1 399 ? -13.654 11.077 -1.026 1.00 91.81 399 HIS A CA 1
ATOM 3143 C C . HIS A 1 399 ? -12.791 11.491 -2.228 1.00 91.81 399 HIS A C 1
ATOM 3145 O O . HIS A 1 399 ? -12.875 12.616 -2.723 1.00 91.81 399 HIS A O 1
ATOM 3151 N N . TRP A 1 400 ? -11.993 10.563 -2.753 1.00 96.50 400 TRP A N 1
ATOM 3152 C CA . TRP A 1 400 ? -11.229 10.738 -3.985 1.00 96.50 400 TRP A CA 1
ATOM 3153 C C . TRP A 1 400 ? -11.817 9.915 -5.123 1.00 96.50 400 TRP A C 1
ATOM 3155 O O . TRP A 1 400 ? -12.152 8.741 -4.974 1.00 96.50 400 TRP A O 1
ATOM 3165 N N . ARG A 1 401 ? -11.885 10.533 -6.304 1.00 96.94 401 ARG A N 1
ATOM 3166 C CA . ARG A 1 401 ? -12.303 9.852 -7.529 1.00 96.94 401 ARG A CA 1
ATOM 3167 C C . ARG A 1 401 ? -11.163 8.996 -8.075 1.00 96.94 401 ARG A C 1
ATOM 3169 O O . ARG A 1 401 ? -10.168 9.531 -8.563 1.00 96.94 401 ARG A O 1
ATOM 3176 N N . GLY A 1 402 ? -11.350 7.683 -8.048 1.00 96.44 402 GLY A N 1
ATOM 3177 C CA . GLY A 1 402 ? -10.401 6.709 -8.559 1.00 96.44 402 GLY A CA 1
ATOM 3178 C C . GLY A 1 402 ? -10.586 6.381 -10.044 1.00 96.44 402 GLY A C 1
ATOM 3179 O O . GLY A 1 402 ? -11.588 6.723 -10.684 1.00 96.44 402 GLY A O 1
ATOM 3180 N N . ALA A 1 403 ? -9.604 5.676 -10.602 1.00 96.31 403 ALA A N 1
ATOM 3181 C CA . ALA A 1 403 ? -9.634 5.114 -11.946 1.00 96.31 403 ALA A CA 1
ATOM 3182 C C . ALA A 1 403 ? -9.141 3.659 -11.949 1.00 96.31 403 ALA A C 1
ATOM 3184 O O . ALA A 1 403 ? -8.147 3.329 -11.317 1.00 96.31 403 ALA A O 1
ATOM 3185 N N . SER A 1 404 ? -9.803 2.788 -12.714 1.00 94.44 404 SER A N 1
ATOM 3186 C CA . SER A 1 404 ? -9.372 1.395 -12.904 1.00 94.44 404 SER A CA 1
ATOM 3187 C C . SER A 1 404 ? -9.167 1.116 -14.397 1.00 94.44 404 SER A C 1
ATOM 3189 O O . SER A 1 404 ? 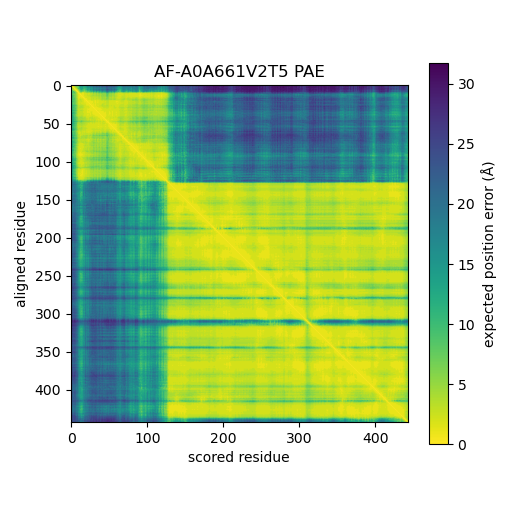-10.056 0.583 -15.070 1.00 94.44 404 SER A O 1
ATOM 3191 N N . PRO A 1 405 ? -8.029 1.547 -14.975 1.00 93.19 405 PRO A N 1
ATOM 3192 C CA . PRO A 1 405 ? -7.795 1.490 -16.421 1.00 93.19 405 PRO A CA 1
ATOM 3193 C C . PRO A 1 405 ? -7.669 0.060 -16.966 1.00 93.19 405 PRO A C 1
ATOM 3195 O O . PRO A 1 405 ? -7.832 -0.157 -18.166 1.00 93.19 405 PRO A O 1
ATOM 3198 N N . PHE A 1 406 ? -7.397 -0.916 -16.097 1.00 93.69 406 PHE A N 1
ATOM 3199 C CA . PHE A 1 406 ? -7.148 -2.309 -16.474 1.00 93.69 406 PHE A CA 1
ATOM 3200 C C . PHE A 1 406 ? -8.256 -3.271 -16.042 1.00 93.69 406 PHE A C 1
ATOM 3202 O O . PHE A 1 406 ? -8.100 -4.470 -16.239 1.00 93.69 406 PHE A O 1
ATOM 3209 N N . ARG A 1 407 ? -9.388 -2.766 -15.531 1.00 93.00 407 ARG A N 1
ATOM 3210 C CA . ARG A 1 407 ? -10.531 -3.562 -15.044 1.00 93.00 407 ARG A CA 1
ATOM 3211 C C . ARG A 1 407 ? -10.913 -4.732 -15.955 1.00 93.00 407 ARG A C 1
ATOM 3213 O O . ARG A 1 407 ? -11.137 -5.831 -15.484 1.00 93.00 407 ARG A O 1
ATOM 3220 N N . ARG A 1 408 ? -10.982 -4.498 -17.270 1.00 93.00 408 ARG A N 1
ATOM 3221 C CA . ARG A 1 408 ? -11.396 -5.510 -18.267 1.00 93.00 408 ARG A CA 1
ATOM 3222 C C . ARG A 1 408 ? -10.264 -6.435 -18.735 1.00 93.00 408 ARG A C 1
ATOM 3224 O O . ARG A 1 408 ? -10.469 -7.226 -19.645 1.00 93.00 408 ARG A O 1
ATOM 3231 N N . ARG A 1 409 ? -9.053 -6.260 -18.206 1.00 94.31 409 ARG A N 1
ATOM 3232 C CA . ARG A 1 409 ? -7.833 -6.963 -18.632 1.00 94.31 409 ARG A CA 1
ATOM 3233 C C . ARG A 1 409 ? -7.151 -7.715 -17.488 1.00 94.31 409 ARG A C 1
ATOM 3235 O O . ARG A 1 409 ? -6.135 -8.350 -17.732 1.00 94.31 409 ARG A O 1
ATOM 3242 N N . THR A 1 410 ? -7.667 -7.587 -16.270 1.00 95.56 410 THR A N 1
ATOM 3243 C CA . THR A 1 410 ? -7.156 -8.225 -15.053 1.00 95.56 410 THR A CA 1
ATOM 3244 C C . THR A 1 410 ? -8.213 -9.173 -14.486 1.00 95.56 410 THR A C 1
ATOM 3246 O O . THR A 1 410 ? -9.303 -9.297 -15.043 1.00 95.56 410 THR A O 1
ATOM 3249 N N . TRP A 1 411 ? -7.879 -9.830 -13.380 1.00 95.19 411 TRP A N 1
ATOM 3250 C CA . TRP A 1 411 ? -8.762 -10.702 -12.614 1.00 95.19 411 TRP A CA 1
ATOM 3251 C C . TRP A 1 411 ? -10.092 -10.047 -12.221 1.00 95.19 411 TRP A C 1
ATOM 3253 O O . TRP A 1 411 ? -10.148 -8.863 -11.879 1.00 95.19 411 TRP A O 1
ATOM 3263 N N . GLU A 1 412 ? -11.157 -10.847 -12.250 1.00 91.94 412 GLU A N 1
ATOM 3264 C CA . GLU A 1 412 ? -12.495 -10.455 -11.807 1.00 91.94 412 GLU A CA 1
ATOM 3265 C C . GLU A 1 412 ? -12.516 -10.109 -10.308 1.00 91.94 412 GLU A C 1
ATOM 3267 O O . GLU A 1 412 ? -11.724 -10.628 -9.520 1.00 91.94 412 GLU A O 1
ATOM 3272 N N . GLY A 1 413 ? -13.410 -9.198 -9.911 1.00 88.00 413 GLY A N 1
ATOM 3273 C CA . GLY A 1 413 ? -13.552 -8.755 -8.520 1.00 88.00 413 GLY A CA 1
ATOM 3274 C C . GLY A 1 413 ? -12.484 -7.760 -8.050 1.00 88.00 413 GLY A C 1
ATOM 3275 O O . GLY A 1 413 ? -12.504 -7.333 -6.900 1.00 88.00 413 GLY A O 1
ATOM 3276 N N . VAL A 1 414 ? -11.534 -7.373 -8.908 1.00 91.56 414 VAL A N 1
ATOM 3277 C CA . VAL A 1 414 ? -10.501 -6.388 -8.561 1.00 91.56 414 VAL A CA 1
ATOM 3278 C C . VAL A 1 414 ? -11.034 -4.977 -8.788 1.00 91.56 414 VAL A C 1
ATOM 3280 O O . VAL A 1 414 ? -11.203 -4.543 -9.932 1.00 91.56 414 VAL A O 1
ATOM 3283 N N . ALA A 1 415 ? -11.234 -4.250 -7.685 1.00 84.94 415 ALA A N 1
ATOM 3284 C CA . ALA A 1 415 ? -11.771 -2.891 -7.677 1.00 84.94 415 ALA A CA 1
ATOM 3285 C C . ALA A 1 415 ? -13.115 -2.803 -8.414 1.00 84.94 415 ALA A C 1
ATOM 3287 O O . ALA A 1 415 ? -13.300 -1.932 -9.268 1.00 84.94 415 ALA A O 1
ATOM 3288 N N . ASP A 1 416 ? -14.025 -3.738 -8.140 1.00 85.38 416 ASP A N 1
ATOM 3289 C CA . ASP A 1 416 ? -15.247 -3.960 -8.895 1.00 85.38 416 ASP A CA 1
ATOM 3290 C C . ASP A 1 416 ? -16.262 -2.811 -8.750 1.00 85.38 416 ASP A C 1
ATOM 3292 O O . ASP A 1 416 ? -16.527 -2.268 -7.683 1.00 85.38 416 ASP A O 1
ATOM 3296 N N . GLY A 1 417 ? -16.810 -2.376 -9.876 1.00 90.44 417 GLY A N 1
ATOM 3297 C CA . GLY A 1 417 ? -17.558 -1.131 -9.997 1.00 90.44 417 GLY A CA 1
ATOM 3298 C C . GLY A 1 417 ? -16.808 0.153 -9.593 1.00 90.44 417 GLY A C 1
ATOM 3299 O O . GLY A 1 417 ? -15.615 0.198 -9.278 1.00 90.44 417 GLY A O 1
ATOM 3300 N N . ARG A 1 418 ? -17.534 1.270 -9.691 1.00 93.19 418 ARG A N 1
ATOM 3301 C CA . ARG A 1 418 ? -16.981 2.617 -9.491 1.00 93.19 418 ARG A CA 1
ATOM 3302 C C . ARG A 1 418 ? -16.667 2.913 -8.027 1.00 93.19 418 ARG A C 1
ATOM 3304 O O . ARG A 1 418 ? -15.629 3.502 -7.747 1.00 93.19 418 ARG A O 1
ATOM 3311 N N . GLU A 1 419 ? -17.554 2.524 -7.122 1.00 94.75 419 GLU A N 1
ATOM 3312 C CA . GLU A 1 419 ? -17.434 2.870 -5.707 1.00 94.75 419 GLU A CA 1
ATOM 3313 C C . GLU A 1 419 ? -16.214 2.207 -5.062 1.00 94.75 419 GLU A C 1
ATOM 3315 O O . GLU A 1 419 ? -15.460 2.874 -4.365 1.00 94.75 419 GLU A O 1
ATOM 3320 N N . GLU A 1 420 ? -15.942 0.933 -5.357 1.00 95.12 420 GLU A N 1
ATOM 3321 C CA . GLU A 1 420 ? -14.751 0.258 -4.834 1.00 95.12 420 GLU A CA 1
ATOM 3322 C C . GLU A 1 420 ? -13.449 0.857 -5.387 1.00 95.12 420 GLU A C 1
ATOM 3324 O O . GLU A 1 420 ? -12.456 0.962 -4.671 1.00 95.12 420 GLU A O 1
ATOM 3329 N N . THR A 1 421 ? -13.459 1.337 -6.635 1.00 96.81 421 THR A N 1
ATOM 3330 C CA . THR A 1 421 ? -12.316 2.082 -7.196 1.00 96.81 421 THR A CA 1
ATOM 3331 C C . THR A 1 421 ? -12.083 3.398 -6.453 1.00 96.81 421 THR A C 1
ATOM 3333 O O . THR A 1 421 ? -10.939 3.743 -6.156 1.00 96.81 421 THR A O 1
ATOM 3336 N N . ASP A 1 422 ? -13.156 4.131 -6.143 1.00 97.69 422 ASP A N 1
ATOM 3337 C CA . ASP A 1 422 ? -13.074 5.364 -5.358 1.00 97.69 422 ASP A CA 1
ATOM 3338 C C . ASP A 1 422 ? -12.597 5.059 -3.924 1.00 97.69 422 ASP A C 1
ATOM 3340 O O . ASP A 1 422 ? -11.797 5.822 -3.383 1.00 97.69 422 ASP A O 1
ATOM 3344 N N . ARG A 1 423 ? -12.990 3.921 -3.326 1.00 97.81 423 ARG A N 1
ATOM 3345 C CA . ARG A 1 423 ? -12.486 3.476 -2.012 1.00 97.81 423 ARG A CA 1
ATOM 3346 C C . ARG A 1 423 ? -10.982 3.209 -2.027 1.00 97.81 423 ARG A C 1
ATOM 3348 O O . ARG A 1 423 ? -10.291 3.708 -1.148 1.00 97.81 423 ARG A O 1
ATOM 3355 N N . TRP A 1 424 ? -10.455 2.498 -3.027 1.00 98.19 424 TRP A N 1
ATOM 3356 C CA . TRP A 1 424 ? -9.007 2.267 -3.156 1.00 98.19 424 TRP A CA 1
ATOM 3357 C C . TRP A 1 424 ? -8.214 3.570 -3.285 1.00 98.19 424 TRP A C 1
ATOM 3359 O O . TRP A 1 424 ? -7.231 3.776 -2.571 1.00 98.19 424 TRP A O 1
ATOM 3369 N N . ALA A 1 425 ? -8.659 4.476 -4.161 1.00 98.06 425 ALA A N 1
ATOM 3370 C CA . ALA A 1 425 ? -8.022 5.781 -4.321 1.00 98.06 425 ALA A CA 1
ATOM 3371 C C . ALA A 1 425 ? -8.080 6.603 -3.024 1.00 98.06 425 ALA A C 1
ATOM 3373 O O . ALA A 1 425 ? -7.082 7.202 -2.629 1.00 98.06 425 ALA A O 1
ATOM 3374 N N . SER A 1 426 ? -9.230 6.592 -2.348 1.00 97.88 426 SER A N 1
ATOM 3375 C CA . SER A 1 426 ? -9.450 7.317 -1.096 1.00 97.88 426 SER A CA 1
ATOM 3376 C C . SER A 1 426 ? -8.617 6.767 0.056 1.00 97.88 426 SER A C 1
ATOM 3378 O O . SER A 1 426 ? -8.005 7.549 0.774 1.00 97.88 426 SER A O 1
ATOM 3380 N N . LEU A 1 427 ? -8.539 5.442 0.209 1.00 98.06 427 LEU A N 1
ATOM 3381 C CA . LEU A 1 427 ? -7.701 4.786 1.210 1.00 98.06 427 LEU A CA 1
ATOM 3382 C C . LEU A 1 427 ? -6.232 5.174 1.016 1.00 98.06 427 LEU A C 1
ATOM 3384 O O . LEU A 1 427 ? -5.586 5.643 1.946 1.00 98.06 427 LEU A O 1
ATOM 3388 N N . HIS A 1 428 ? -5.697 5.029 -0.196 1.00 98.31 428 HIS A N 1
ATOM 3389 C CA . HIS A 1 428 ? -4.304 5.384 -0.461 1.00 98.31 428 HIS A CA 1
ATOM 3390 C C . HIS A 1 428 ? -4.024 6.878 -0.261 1.00 98.31 428 HIS A C 1
ATOM 3392 O O . HIS A 1 428 ? -2.984 7.225 0.297 1.00 98.31 428 HIS A O 1
ATOM 3398 N N . ALA A 1 429 ? -4.941 7.758 -0.676 1.00 97.94 429 ALA A N 1
ATOM 3399 C CA . ALA A 1 429 ? -4.809 9.196 -0.456 1.00 97.94 429 ALA A CA 1
ATOM 3400 C C . ALA A 1 429 ? -4.809 9.544 1.041 1.00 97.94 429 ALA A C 1
ATOM 3402 O O . ALA A 1 429 ? -3.941 10.285 1.499 1.00 97.94 429 ALA A O 1
ATOM 3403 N N . ALA A 1 430 ? -5.732 8.959 1.806 1.00 95.69 430 ALA A N 1
ATOM 3404 C CA . ALA A 1 430 ? -5.830 9.122 3.251 1.00 95.69 430 ALA A CA 1
ATOM 3405 C C . ALA A 1 430 ? -4.543 8.702 3.971 1.00 95.69 430 ALA A C 1
ATOM 3407 O O . ALA A 1 430 ? -4.018 9.457 4.786 1.00 95.69 430 ALA A O 1
ATOM 3408 N N . LEU A 1 431 ? -3.992 7.534 3.625 1.00 96.19 431 LEU A N 1
ATOM 3409 C CA . LEU A 1 431 ? -2.749 7.034 4.217 1.00 96.19 431 LEU A CA 1
ATOM 3410 C C . LEU A 1 431 ? -1.560 7.966 3.947 1.00 96.19 431 LEU A C 1
ATOM 3412 O O . LEU A 1 431 ? -0.781 8.243 4.858 1.00 96.19 431 LEU A O 1
ATOM 3416 N N . VAL A 1 432 ? -1.442 8.488 2.722 1.00 97.88 432 VAL A N 1
ATOM 3417 C CA . VAL A 1 432 ? -0.408 9.474 2.368 1.00 97.88 432 VAL A CA 1
ATOM 3418 C C . VAL A 1 432 ? -0.563 10.752 3.196 1.00 97.88 432 VAL A C 1
ATOM 3420 O O . VAL A 1 432 ? 0.406 11.214 3.794 1.00 97.88 432 VAL A O 1
ATOM 3423 N N . LEU A 1 433 ? -1.771 11.320 3.255 1.00 94.50 433 LEU A N 1
ATOM 3424 C CA . LEU A 1 433 ? -2.023 12.594 3.939 1.00 94.50 433 LEU A CA 1
ATOM 3425 C C . LEU A 1 433 ? -1.838 12.478 5.455 1.00 94.50 433 LEU A C 1
ATOM 3427 O O . LEU A 1 433 ? -1.223 13.360 6.059 1.00 94.50 433 LEU A O 1
ATOM 3431 N N . ARG A 1 434 ? -2.264 11.359 6.053 1.00 90.00 434 ARG A N 1
ATOM 3432 C CA . ARG A 1 434 ? -2.002 11.046 7.463 1.00 90.00 434 ARG A CA 1
ATOM 3433 C C . ARG A 1 434 ? -0.503 10.943 7.733 1.00 90.00 434 ARG A C 1
ATOM 3435 O O . ARG A 1 434 ? -0.011 11.550 8.682 1.00 90.00 434 ARG A O 1
ATOM 3442 N N . ARG A 1 435 ? 0.250 10.236 6.880 1.00 92.38 435 ARG A N 1
ATOM 3443 C CA . ARG A 1 435 ? 1.708 10.095 7.037 1.00 92.38 435 ARG A CA 1
ATOM 3444 C C . ARG A 1 435 ? 2.446 11.428 6.888 1.00 92.38 435 ARG A C 1
ATOM 3446 O O . ARG A 1 435 ? 3.409 11.654 7.617 1.00 92.38 435 ARG A O 1
ATOM 3453 N N . ALA A 1 436 ? 1.965 12.309 6.010 1.00 90.38 436 ALA A N 1
ATOM 3454 C CA . ALA A 1 436 ? 2.453 13.681 5.859 1.00 90.38 436 ALA A CA 1
ATOM 3455 C C . ALA A 1 436 ? 2.049 14.612 7.019 1.00 90.38 436 ALA A C 1
ATOM 3457 O O . ALA A 1 436 ? 2.511 15.750 7.064 1.00 90.38 436 ALA A O 1
ATOM 3458 N N . ARG A 1 437 ? 1.166 14.166 7.930 1.00 86.25 437 ARG A N 1
ATOM 3459 C CA . ARG A 1 437 ? 0.510 15.005 8.951 1.00 86.25 437 ARG A CA 1
ATOM 3460 C C . ARG A 1 437 ? -0.145 16.245 8.336 1.00 86.25 437 ARG A C 1
ATOM 3462 O O . ARG A 1 437 ? -0.108 17.335 8.908 1.00 86.25 437 ARG A O 1
ATOM 3469 N N . TRP A 1 438 ? -0.709 16.086 7.139 1.00 79.38 438 TRP A N 1
ATOM 3470 C CA . TRP A 1 438 ? -1.326 17.189 6.419 1.00 79.38 438 TRP A CA 1
ATOM 3471 C C . TRP A 1 438 ? -2.657 17.560 7.085 1.00 79.38 438 TRP A C 1
ATOM 3473 O O . TRP A 1 438 ? -3.470 16.667 7.323 1.00 79.38 438 TRP A O 1
ATOM 3483 N N . PRO A 1 439 ? -2.927 18.846 7.369 1.00 68.50 439 PRO A N 1
ATOM 3484 C CA . PRO A 1 439 ? -4.167 19.252 8.017 1.00 68.50 439 PRO A CA 1
ATOM 3485 C C . PRO A 1 439 ? -5.341 19.099 7.042 1.00 68.50 439 PRO A C 1
ATOM 3487 O O . PRO A 1 439 ? -5.573 19.952 6.183 1.00 68.50 439 PRO A O 1
ATOM 3490 N N . VAL A 1 440 ? -6.083 17.999 7.160 1.00 65.12 440 VAL A N 1
ATOM 3491 C CA . VAL A 1 440 ? -7.275 17.720 6.354 1.00 65.12 440 VAL A CA 1
ATOM 3492 C C . VAL A 1 440 ? -8.466 17.526 7.295 1.00 65.12 440 VAL A C 1
ATOM 3494 O O . VAL A 1 440 ? -8.427 16.635 8.133 1.00 65.12 440 VAL A O 1
ATOM 3497 N N . PRO A 1 441 ? -9.545 18.324 7.186 1.00 53.91 441 PRO A N 1
ATOM 3498 C CA . PRO A 1 441 ? -10.725 18.129 8.027 1.00 53.91 441 PRO A CA 1
ATOM 3499 C C . PRO A 1 441 ? -11.330 16.727 7.840 1.00 53.91 441 PRO A C 1
ATOM 3501 O O . PRO A 1 441 ? -11.663 16.355 6.709 1.00 53.91 441 PRO A O 1
ATOM 3504 N N . GLY A 1 442 ? -11.488 15.971 8.931 1.00 53.72 442 GLY A N 1
ATOM 3505 C CA . GLY A 1 442 ? -12.026 14.602 8.907 1.00 53.72 442 GLY A CA 1
ATOM 3506 C C . GLY A 1 442 ? -11.073 13.571 8.295 1.00 53.72 442 GLY A C 1
ATOM 3507 O O . GLY A 1 442 ? -11.502 12.782 7.456 1.00 53.72 442 GLY A O 1
ATOM 3508 N N . LEU A 1 443 ? -9.769 13.660 8.595 1.00 57.94 443 LEU A N 1
ATOM 3509 C CA . LEU A 1 443 ? -8.735 12.694 8.200 1.00 57.94 443 LEU A CA 1
ATOM 3510 C C . LEU A 1 443 ? -7.566 12.658 9.187 1.00 57.94 443 LEU A C 1
ATOM 3512 O O . LEU A 1 443 ? -7.191 13.747 9.677 1.00 57.94 443 LEU A O 1
#